Protein AF-0000000075412607 (afdb_homodimer)

Structure (mmCIF, N/CA/C/O backbone):
data_AF-0000000075412607-model_v1
#
loop_
_entity.id
_entity.type
_entity.pdbx_description
1 polymer 'Kinase-like domain-containing protein'
#
loop_
_atom_site.group_PDB
_atom_site.id
_atom_site.type_symbol
_atom_site.label_atom_id
_atom_site.label_alt_id
_atom_site.label_comp_id
_atom_site.label_asym_id
_atom_site.label_entity_id
_atom_site.label_seq_id
_atom_site.pdbx_PDB_ins_code
_atom_site.Cartn_x
_atom_site.Cartn_y
_atom_site.Cartn_z
_atom_site.occupancy
_atom_site.B_iso_or_equiv
_atom_site.auth_seq_id
_atom_site.auth_comp_id
_atom_site.auth_asym_id
_atom_site.auth_atom_id
_atom_site.pdbx_PDB_model_num
ATOM 1 N N . MET A 1 1 ? 22.047 -36.781 -1.405 1 22.98 1 MET A N 1
ATOM 2 C CA . MET A 1 1 ? 22.766 -36 -0.393 1 22.98 1 MET A CA 1
ATOM 3 C C . MET A 1 1 ? 23.203 -34.656 -0.956 1 22.98 1 MET A C 1
ATOM 5 O O . MET A 1 1 ? 24.391 -34.5 -1.279 1 22.98 1 MET A O 1
ATOM 9 N N . SER A 1 2 ? 22.438 -34.156 -1.916 1 25.95 2 SER A N 1
ATOM 10 C CA . SER A 1 2 ? 22.75 -33.031 -2.77 1 25.95 2 SER A CA 1
ATOM 11 C C . SER A 1 2 ? 23.047 -31.781 -1.94 1 25.95 2 SER A C 1
ATOM 13 O O . SER A 1 2 ? 22.219 -31.359 -1.128 1 25.95 2 SER A O 1
ATOM 15 N N . GLY A 1 3 ? 24.312 -31.609 -1.595 1 26.61 3 GLY A N 1
ATOM 16 C CA . GLY A 1 3 ? 24.969 -30.688 -0.677 1 26.61 3 GLY A CA 1
ATOM 17 C C . GLY A 1 3 ? 24.578 -29.25 -0.9 1 26.61 3 GLY A C 1
ATOM 18 O O . GLY A 1 3 ? 24.578 -28.766 -2.035 1 26.61 3 GLY A O 1
ATOM 19 N N . PHE A 1 4 ? 23.562 -28.781 -0.181 1 31.67 4 PHE A N 1
ATOM 20 C CA . PHE A 1 4 ? 23.344 -27.344 -0.005 1 31.67 4 PHE A CA 1
ATOM 21 C C . PHE A 1 4 ? 24.672 -26.609 0.092 1 31.67 4 PHE A C 1
ATOM 23 O O . PHE A 1 4 ? 25.422 -26.781 1.057 1 31.67 4 PHE A O 1
ATOM 30 N N . THR A 1 5 ? 25.344 -26.516 -1.019 1 34.53 5 THR A N 1
ATOM 31 C CA . THR A 1 5 ? 26.625 -25.812 -0.979 1 34.53 5 THR A CA 1
ATOM 32 C C . THR A 1 5 ? 26.5 -24.516 -0.185 1 34.53 5 THR A C 1
ATOM 34 O O . THR A 1 5 ? 25.594 -23.703 -0.438 1 34.53 5 THR A O 1
ATOM 37 N N . LEU A 1 6 ? 26.984 -24.422 1.002 1 37.06 6 LEU A N 1
ATOM 38 C CA . LEU A 1 6 ? 27.203 -23.25 1.85 1 37.06 6 LEU A CA 1
ATOM 39 C C . LEU A 1 6 ? 27.594 -22.047 1.013 1 37.06 6 LEU A C 1
ATOM 41 O O . LEU A 1 6 ? 28.469 -22.141 0.146 1 37.06 6 LEU A O 1
ATOM 45 N N . PRO A 1 7 ? 26.594 -21.094 0.805 1 44.06 7 PRO A N 1
ATOM 46 C CA . PRO A 1 7 ? 27.109 -19.953 0.035 1 44.06 7 PRO A CA 1
ATOM 47 C C . PRO A 1 7 ? 28.562 -19.609 0.391 1 44.06 7 PRO A C 1
ATOM 49 O O . PRO A 1 7 ? 28.984 -19.812 1.533 1 44.06 7 PRO A O 1
ATOM 52 N N . THR A 1 8 ? 29.297 -19.609 -0.502 1 51 8 THR A N 1
ATOM 53 C CA . THR A 1 8 ? 30.656 -19.156 -0.25 1 51 8 THR A CA 1
ATOM 54 C C . THR A 1 8 ? 30.656 -17.875 0.568 1 51 8 THR A C 1
ATOM 56 O O . THR A 1 8 ? 29.703 -17.094 0.51 1 51 8 THR A O 1
ATOM 59 N N . GLY A 1 9 ? 31.375 -17.797 1.692 1 55.16 9 GLY A N 1
ATOM 60 C CA . GLY A 1 9 ? 31.641 -16.688 2.602 1 55.16 9 GLY A CA 1
ATOM 61 C C . GLY A 1 9 ? 31.438 -15.328 1.966 1 55.16 9 GLY A C 1
ATOM 62 O O . GLY A 1 9 ? 30.844 -14.43 2.58 1 55.16 9 GLY A O 1
ATOM 63 N N . ASP A 1 10 ? 31.609 -15.164 0.645 1 64.81 10 ASP A N 1
ATOM 64 C CA . ASP A 1 10 ? 31.578 -13.883 -0.054 1 64.81 10 ASP A CA 1
ATOM 65 C C . ASP A 1 10 ? 30.141 -13.5 -0.425 1 64.81 10 ASP A C 1
ATOM 67 O O . ASP A 1 10 ? 29.75 -12.344 -0.276 1 64.81 10 ASP A O 1
ATOM 71 N N . SER A 1 11 ? 29.312 -14.492 -0.787 1 74.19 11 SER A N 1
ATOM 72 C CA . SER A 1 11 ? 27.938 -14.203 -1.172 1 74.19 11 SER A CA 1
ATOM 73 C C . SER A 1 11 ? 27.078 -13.844 0.041 1 74.19 11 SER A C 1
ATOM 75 O O . SER A 1 11 ? 26.234 -12.945 -0.031 1 74.19 11 SER A O 1
ATOM 77 N N . TYR A 1 12 ? 27.422 -14.477 1.062 1 76.81 12 TYR A N 1
ATOM 78 C CA . TYR A 1 12 ? 26.719 -14.18 2.311 1 76.81 12 TYR A CA 1
ATOM 79 C C . TYR A 1 12 ? 26.969 -12.742 2.742 1 76.81 12 TYR A C 1
ATOM 81 O O . TYR A 1 12 ? 26.016 -12 3.023 1 76.81 12 TYR A O 1
ATOM 89 N N . ASN A 1 13 ? 28.125 -12.375 2.682 1 82.75 13 ASN A N 1
ATOM 90 C CA . ASN A 1 13 ? 28.484 -11.016 3.092 1 82.75 13 ASN A CA 1
ATOM 91 C C . ASN A 1 13 ? 27.875 -9.969 2.164 1 82.75 13 ASN A C 1
ATOM 93 O O . ASN A 1 13 ? 27.469 -8.898 2.615 1 82.75 13 ASN A O 1
ATOM 97 N N . GLU A 1 14 ? 27.844 -10.367 0.973 1 88.06 14 GLU A N 1
ATOM 98 C CA . GLU A 1 14 ? 27.266 -9.438 0.001 1 88.06 14 GLU A CA 1
ATOM 99 C C . GLU A 1 14 ? 25.781 -9.203 0.272 1 88.06 14 GLU A C 1
ATOM 101 O O . GLU A 1 14 ? 25.297 -8.07 0.169 1 88.06 14 GLU A O 1
ATOM 106 N N . CYS A 1 15 ? 25.125 -10.258 0.628 1 88.81 15 CYS A N 1
ATOM 107 C CA . CYS A 1 15 ? 23.703 -10.156 0.9 1 88.81 15 CYS A CA 1
ATOM 108 C C . CYS A 1 15 ? 23.453 -9.375 2.184 1 88.81 15 CYS A C 1
ATOM 110 O O . CYS A 1 15 ? 22.562 -8.523 2.23 1 88.81 15 CYS A O 1
ATOM 112 N N . ILE A 1 16 ? 24.188 -9.633 3.135 1 88.81 16 ILE A N 1
ATOM 113 C CA . ILE A 1 16 ? 24.062 -8.891 4.387 1 88.81 16 ILE A CA 1
ATOM 114 C C . ILE A 1 16 ? 24.359 -7.414 4.137 1 88.81 16 ILE A C 1
ATOM 116 O O . ILE A 1 16 ? 23.625 -6.543 4.621 1 88.81 16 ILE A O 1
ATOM 120 N N . ASN A 1 17 ? 25.344 -7.168 3.389 1 91.81 17 ASN A N 1
ATOM 121 C CA . ASN A 1 17 ? 25.703 -5.789 3.066 1 91.81 17 ASN A CA 1
ATOM 122 C C . ASN A 1 17 ? 24.578 -5.086 2.297 1 91.81 17 ASN A C 1
ATOM 124 O O . ASN A 1 17 ? 24.344 -3.893 2.488 1 91.81 17 ASN A O 1
ATOM 128 N N . TRP A 1 18 ? 24 -5.844 1.431 1 94.12 18 TRP A N 1
ATOM 129 C CA . TRP A 1 18 ? 22.891 -5.277 0.677 1 94.12 18 TRP A CA 1
ATOM 130 C C . TRP A 1 18 ? 21.797 -4.785 1.615 1 94.12 18 TRP A C 1
ATOM 132 O O . TRP A 1 18 ? 21.297 -3.668 1.462 1 94.12 18 TRP A O 1
ATOM 142 N N . ILE A 1 19 ? 21.484 -5.535 2.613 1 93.25 19 ILE A N 1
ATOM 143 C CA . ILE A 1 19 ? 20.422 -5.203 3.559 1 93.25 19 ILE A CA 1
ATOM 144 C C . ILE A 1 19 ? 20.859 -4.043 4.445 1 93.25 19 ILE A C 1
ATOM 146 O O . ILE A 1 19 ? 20.125 -3.068 4.617 1 93.25 19 ILE A O 1
ATOM 150 N N . GLU A 1 20 ? 22.031 -4.176 4.945 1 93 20 GLU A N 1
ATOM 151 C CA . GLU A 1 20 ? 22.531 -3.182 5.887 1 93 20 GLU A CA 1
ATOM 152 C C . GLU A 1 20 ? 22.688 -1.821 5.219 1 93 20 GLU A C 1
ATOM 154 O O . GLU A 1 20 ? 22.406 -0.786 5.828 1 93 20 GLU A O 1
ATOM 159 N N . GLU A 1 21 ? 23.141 -1.842 4.027 1 94 21 GLU A N 1
ATOM 160 C CA . GLU A 1 21 ? 23.266 -0.595 3.275 1 94 21 GLU A CA 1
ATOM 161 C C . GLU A 1 21 ? 21.891 0.034 3.025 1 94 21 GLU A C 1
ATOM 163 O O . GLU A 1 21 ? 21.734 1.248 3.16 1 94 21 GLU A O 1
ATOM 168 N N . ALA A 1 22 ? 21 -0.765 2.625 1 94.38 22 ALA A N 1
ATOM 169 C CA . ALA A 1 22 ? 19.641 -0.278 2.355 1 94.38 22 ALA A CA 1
ATOM 170 C C . ALA A 1 22 ? 19.047 0.398 3.588 1 94.38 22 ALA A C 1
ATOM 172 O O . ALA A 1 22 ? 18.469 1.479 3.49 1 94.38 22 ALA A O 1
ATOM 173 N N . ILE A 1 23 ? 19.219 -0.211 4.738 1 93.94 23 ILE A N 1
ATOM 174 C CA . ILE A 1 23 ? 18.703 0.309 5.996 1 93.94 23 ILE A CA 1
ATOM 175 C C . ILE A 1 23 ? 19.484 1.555 6.406 1 93.94 23 ILE A C 1
ATOM 177 O O . ILE A 1 23 ? 18.891 2.574 6.77 1 93.94 23 ILE A O 1
ATOM 181 N N . GLY A 1 24 ? 20.766 1.445 6.301 1 93.44 24 GLY A N 1
ATOM 182 C CA . GLY A 1 24 ? 21.641 2.535 6.723 1 93.44 24 GLY A CA 1
ATOM 183 C C . GLY A 1 24 ? 21.422 3.812 5.934 1 93.44 24 GLY A C 1
ATOM 184 O O . GLY A 1 24 ? 21.484 4.91 6.492 1 93.44 24 GLY A O 1
ATOM 185 N N . LYS A 1 25 ? 21.141 3.66 4.676 1 93.06 25 LYS A N 1
ATOM 186 C CA . LYS A 1 25 ? 20.953 4.816 3.803 1 93.06 25 LYS A CA 1
ATOM 187 C C . LYS A 1 25 ? 19.484 5.211 3.732 1 93.06 25 LYS A C 1
ATOM 189 O O . LYS A 1 25 ? 19.109 6.082 2.945 1 93.06 25 LYS A O 1
ATOM 194 N N . LYS A 1 26 ? 18.609 4.508 4.457 1 92.44 26 LYS A N 1
ATOM 195 C CA . LYS A 1 26 ? 17.188 4.789 4.562 1 92.44 26 LYS A CA 1
ATOM 196 C C . LYS A 1 26 ? 16.469 4.543 3.236 1 92.44 26 LYS A C 1
ATOM 198 O O . LYS A 1 26 ? 15.5 5.227 2.914 1 92.44 26 LYS A O 1
ATOM 203 N N . HIS A 1 27 ? 17.094 3.641 2.443 1 93.5 27 HIS A N 1
ATOM 204 C CA . HIS A 1 27 ? 16.391 3.17 1.261 1 93.5 27 HIS A CA 1
ATOM 205 C C . HIS A 1 27 ? 15.227 2.256 1.643 1 93.5 27 HIS A C 1
ATOM 207 O O . HIS A 1 27 ? 14.195 2.236 0.966 1 93.5 27 HIS A O 1
ATOM 213 N N . ILE A 1 28 ? 15.438 1.511 2.699 1 94.44 28 ILE A N 1
ATOM 214 C CA . ILE A 1 28 ? 14.445 0.62 3.297 1 94.44 28 ILE A CA 1
ATOM 215 C C . ILE A 1 28 ? 14.281 0.953 4.777 1 94.44 28 ILE A C 1
ATOM 217 O O . ILE A 1 28 ? 15.258 1.195 5.48 1 94.44 28 ILE A O 1
ATOM 221 N N . LYS A 1 29 ? 13.102 0.979 5.223 1 96.25 29 LYS A N 1
ATOM 222 C CA . LYS A 1 29 ? 12.844 1.314 6.621 1 96.25 29 LYS A CA 1
ATOM 223 C C . LYS A 1 29 ? 13.266 0.177 7.547 1 96.25 29 LYS A C 1
ATOM 225 O O . LYS A 1 29 ? 13.016 -0.994 7.254 1 96.25 29 LYS A O 1
ATOM 230 N N . TYR A 1 30 ? 13.922 0.542 8.625 1 96.25 30 TYR A N 1
ATOM 231 C CA . TYR A 1 30 ? 14.227 -0.382 9.711 1 96.25 30 TYR A CA 1
ATOM 232 C C . TYR A 1 30 ? 13.25 -0.197 10.867 1 96.25 30 TYR A C 1
ATOM 234 O O . TYR A 1 30 ? 13.023 0.926 11.328 1 96.25 30 TYR A O 1
ATOM 242 N N . TYR A 1 31 ? 12.68 -1.258 11.305 1 96.88 31 TYR A N 1
ATOM 243 C CA . TYR A 1 31 ? 11.781 -1.273 12.453 1 96.88 31 TYR A CA 1
ATOM 244 C C . TYR A 1 31 ? 12.477 -1.853 13.68 1 96.88 31 TYR A C 1
ATOM 246 O O . TYR A 1 31 ? 12.984 -2.975 13.641 1 96.88 31 TYR A O 1
ATOM 254 N N . GLU A 1 32 ? 12.492 -1.074 14.719 1 95.38 32 GLU A N 1
ATOM 255 C CA . GLU A 1 32 ? 13.008 -1.63 15.969 1 95.38 32 GLU A CA 1
ATOM 256 C C . GLU A 1 32 ? 12.055 -2.68 16.531 1 95.38 32 GLU A C 1
ATOM 258 O O . GLU A 1 32 ? 10.914 -2.367 16.891 1 95.38 32 GLU A O 1
ATOM 263 N N . TYR A 1 33 ? 12.531 -3.852 16.719 1 94.94 33 TYR A N 1
ATOM 264 C CA . TYR A 1 33 ? 11.688 -4.988 17.062 1 94.94 33 TYR A CA 1
ATOM 265 C C . TYR A 1 33 ? 10.938 -4.73 18.359 1 94.94 33 TYR A C 1
ATOM 267 O O . TYR A 1 33 ? 9.773 -5.113 18.5 1 94.94 33 TYR A O 1
ATOM 275 N N . ASN A 1 34 ? 11.562 -4.07 19.281 1 94.56 34 ASN A N 1
ATOM 276 C CA . ASN A 1 34 ? 10.992 -3.895 20.609 1 94.56 34 ASN A CA 1
ATOM 277 C C . ASN A 1 34 ? 9.828 -2.91 20.594 1 94.56 34 ASN A C 1
ATOM 279 O O . ASN A 1 34 ? 9.148 -2.732 21.609 1 94.56 34 ASN A O 1
ATOM 283 N N . GLN A 1 35 ? 9.594 -2.287 19.469 1 96.38 35 GLN A N 1
ATOM 284 C CA . GLN A 1 35 ? 8.492 -1.337 19.375 1 96.38 35 GLN A CA 1
ATOM 285 C C . GLN A 1 35 ? 7.23 -2.008 18.844 1 96.38 35 GLN A C 1
ATOM 287 O O . GLN A 1 35 ? 6.18 -1.372 18.734 1 96.38 35 GLN A O 1
ATOM 292 N N . PHE A 1 36 ? 7.32 -3.273 18.453 1 97.06 36 PHE A N 1
ATOM 293 C CA . PHE A 1 36 ? 6.145 -4.047 18.078 1 97.06 36 PHE A CA 1
ATOM 294 C C . PHE A 1 36 ? 5.391 -4.523 19.312 1 97.06 36 PHE A C 1
ATOM 296 O O . PHE A 1 36 ? 6.004 -4.898 20.312 1 97.06 36 PHE A O 1
ATOM 303 N N . ASN A 1 37 ? 4.074 -4.5 19.172 1 96.88 37 ASN A N 1
ATOM 304 C CA . ASN A 1 37 ? 3.201 -4.969 20.234 1 96.88 37 ASN A CA 1
ATOM 305 C C . ASN A 1 37 ? 2.164 -5.961 19.719 1 96.88 37 ASN A C 1
ATOM 307 O O . ASN A 1 37 ? 1.984 -6.102 18.5 1 96.88 37 ASN A O 1
ATOM 311 N N . ASN A 1 38 ? 1.595 -6.836 20.672 1 96.75 38 ASN A N 1
ATOM 312 C CA . ASN A 1 38 ? 0.524 -7.773 20.359 1 96.75 38 ASN A CA 1
ATOM 313 C C . ASN A 1 38 ? 0.937 -8.742 19.25 1 96.75 38 ASN A C 1
ATOM 315 O O . ASN A 1 38 ? 0.184 -8.961 18.297 1 96.75 38 ASN A O 1
ATOM 319 N N . ILE A 1 39 ? 2.109 -9.32 19.406 1 96.88 39 ILE A N 1
ATOM 320 C CA . ILE A 1 39 ? 2.643 -10.227 18.391 1 96.88 39 ILE A CA 1
ATOM 321 C C . ILE A 1 39 ? 1.975 -11.594 18.516 1 96.88 39 ILE A C 1
ATOM 323 O O . ILE A 1 39 ? 1.982 -12.195 19.578 1 96.88 39 ILE A O 1
ATOM 327 N N . GLU A 1 40 ? 1.377 -12.047 17.422 1 97.44 40 GLU A N 1
ATOM 328 C CA . GLU A 1 40 ? 0.694 -13.344 17.391 1 97.44 40 GLU A CA 1
ATOM 329 C C . GLU A 1 40 ? 1.009 -14.094 16.094 1 97.44 40 GLU A C 1
ATOM 331 O O . GLU A 1 40 ? 0.951 -13.523 15.008 1 97.44 40 GLU A O 1
ATOM 336 N N . GLU A 1 41 ? 1.302 -15.391 16.219 1 95.56 41 GLU A N 1
ATOM 337 C CA . GLU A 1 41 ? 1.543 -16.219 15.047 1 95.56 41 GLU A CA 1
ATOM 338 C C . GLU A 1 41 ? 0.254 -16.453 14.266 1 95.56 41 GLU A C 1
ATOM 340 O O . GLU A 1 41 ? -0.78 -16.781 14.852 1 95.56 41 GLU A O 1
ATOM 345 N N . ILE A 1 42 ? 0.334 -16.281 12.914 1 93.94 42 ILE A N 1
ATOM 346 C CA . ILE A 1 42 ? -0.893 -16.438 12.141 1 93.94 42 ILE A CA 1
ATOM 347 C C . ILE A 1 42 ? -0.696 -17.516 11.078 1 93.94 42 ILE A C 1
ATOM 349 O O . ILE A 1 42 ? -1.657 -17.938 10.438 1 93.94 42 ILE A O 1
ATOM 353 N N . GLY A 1 43 ? 0.512 -17.891 10.836 1 87.62 43 GLY A N 1
ATOM 354 C CA . GLY A 1 43 ? 0.769 -18.938 9.867 1 87.62 43 GLY A CA 1
ATOM 355 C C . GLY A 1 43 ? 2.225 -19.359 9.812 1 87.62 43 GLY A C 1
ATOM 356 O O . GLY A 1 43 ? 3.109 -18.609 10.242 1 87.62 43 GLY A O 1
ATOM 357 N N . SER A 1 44 ? 2.391 -20.609 9.328 1 83.75 44 SER A N 1
ATOM 358 C CA . SER A 1 44 ? 3.738 -21.141 9.164 1 83.75 44 SER A CA 1
ATOM 359 C C . SER A 1 44 ? 3.834 -22.031 7.938 1 83.75 44 SER A C 1
ATOM 361 O O . SER A 1 44 ? 2.844 -22.641 7.527 1 83.75 44 SER A O 1
ATOM 363 N N . GLY A 1 45 ? 5.008 -21.953 7.246 1 73.69 45 GLY A N 1
ATOM 364 C CA . GLY A 1 45 ? 5.262 -22.812 6.105 1 73.69 45 GLY A CA 1
ATOM 365 C C . GLY A 1 45 ? 6.738 -23.016 5.828 1 73.69 45 GLY A C 1
ATOM 366 O O . GLY A 1 45 ? 7.578 -22.766 6.695 1 73.69 45 GLY A O 1
ATOM 367 N N . SER A 1 46 ? 7.066 -23.5 4.637 1 67.69 46 SER A N 1
ATOM 368 C CA . SER A 1 46 ? 8.422 -23.875 4.258 1 67.69 46 SER A CA 1
ATOM 369 C C . SER A 1 46 ? 9.336 -22.656 4.172 1 67.69 46 SER A C 1
ATOM 371 O O . SER A 1 46 ? 10.555 -22.781 4.281 1 67.69 46 SER A O 1
ATOM 373 N N . PHE A 1 47 ? 8.695 -21.547 4.094 1 73.69 47 PHE A N 1
ATOM 374 C CA . PHE A 1 47 ? 9.547 -20.375 3.914 1 73.69 47 PHE A CA 1
ATOM 375 C C . PHE A 1 47 ? 9.508 -19.484 5.148 1 73.69 47 PHE A C 1
ATOM 377 O O . PHE A 1 47 ? 9.992 -18.359 5.117 1 73.69 47 PHE A O 1
ATOM 384 N N . GLY A 1 48 ? 8.898 -19.938 6.188 1 81.69 48 GLY A N 1
ATOM 385 C CA . GLY A 1 48 ? 8.984 -19.172 7.422 1 81.69 48 GLY A CA 1
ATOM 386 C C . GLY A 1 48 ? 7.668 -19.094 8.172 1 81.69 48 GLY A C 1
ATOM 387 O O . GLY A 1 48 ? 6.715 -19.797 7.832 1 81.69 48 GLY A O 1
ATOM 388 N N . THR A 1 49 ? 7.738 -18.406 9.234 1 90.5 49 THR A N 1
ATOM 389 C CA . THR A 1 49 ? 6.578 -18.172 10.094 1 90.5 49 THR A CA 1
ATOM 390 C C . THR A 1 49 ? 6.129 -16.719 10 1 90.5 49 THR A C 1
ATOM 392 O O . THR A 1 49 ? 6.957 -15.805 9.977 1 90.5 49 THR A O 1
ATOM 395 N N . VAL A 1 50 ? 4.84 -16.547 9.891 1 94 50 VAL A N 1
ATOM 396 C CA . VAL A 1 50 ? 4.293 -15.203 9.781 1 94 50 VAL A CA 1
ATOM 397 C C . VAL A 1 50 ? 3.533 -14.844 11.055 1 94 50 VAL A C 1
ATOM 399 O O . VAL A 1 50 ? 2.783 -15.664 11.594 1 94 50 VAL A O 1
ATOM 402 N N . TYR A 1 51 ? 3.754 -13.625 11.57 1 96.38 51 TYR A N 1
ATOM 403 C CA . TYR A 1 51 ? 3.09 -13.062 12.742 1 96.38 51 TYR A CA 1
ATOM 404 C C . TYR A 1 51 ? 2.318 -11.797 12.375 1 96.38 51 TYR A C 1
ATOM 406 O O . TYR A 1 51 ? 2.672 -11.102 11.422 1 96.38 51 TYR A O 1
ATOM 414 N N . ARG A 1 52 ? 1.234 -11.562 13.062 1 97.75 52 ARG A N 1
ATOM 415 C CA . ARG A 1 52 ? 0.662 -10.219 13.055 1 97.75 52 ARG A CA 1
ATOM 416 C C . ARG A 1 52 ? 1.122 -9.414 14.273 1 97.75 52 ARG A C 1
ATOM 418 O O . ARG A 1 52 ? 1.299 -9.977 15.359 1 97.75 52 ARG A O 1
ATOM 425 N N . ALA A 1 53 ? 1.297 -8.109 14.125 1 98 53 ALA A N 1
ATOM 426 C CA . ALA A 1 53 ? 1.753 -7.23 15.203 1 98 53 ALA A CA 1
ATOM 427 C C . ALA A 1 53 ? 1.312 -5.789 14.961 1 98 53 ALA A C 1
ATOM 429 O O . ALA A 1 53 ? 0.922 -5.43 13.852 1 98 53 ALA A O 1
ATOM 430 N N . LYS A 1 54 ? 1.245 -5.039 16.016 1 97.19 54 LYS A N 1
ATOM 431 C CA . LYS A 1 54 ? 1.033 -3.598 15.914 1 97.19 54 LYS A CA 1
ATOM 432 C C . LYS A 1 54 ? 2.348 -2.836 16.047 1 97.19 54 LYS A C 1
ATOM 434 O O . LYS A 1 54 ? 3.186 -3.18 16.891 1 97.19 54 LYS A O 1
ATOM 439 N N . TRP A 1 55 ? 2.59 -1.861 15.203 1 97.31 55 TRP A N 1
ATOM 440 C CA . TRP A 1 55 ? 3.764 -0.997 15.273 1 97.31 55 TRP A CA 1
ATOM 441 C C . TRP A 1 55 ? 3.492 0.221 16.141 1 97.31 55 TRP A C 1
ATOM 443 O O . TRP A 1 55 ? 2.633 1.046 15.828 1 97.31 55 TRP A O 1
ATOM 453 N N . LYS A 1 56 ? 4.199 0.355 17.297 1 96.75 56 LYS A N 1
ATOM 454 C CA . LYS A 1 56 ? 4.047 1.476 18.219 1 96.75 56 LYS A CA 1
ATOM 455 C C . LYS A 1 56 ? 2.58 1.7 18.578 1 96.75 56 LYS A C 1
ATOM 457 O O . LYS A 1 56 ? 1.916 0.797 19.094 1 96.75 56 LYS A O 1
ATOM 462 N N . ASN A 1 57 ? 2.012 2.879 18.234 1 94 57 ASN A N 1
ATOM 463 C CA . ASN A 1 57 ? 0.646 3.182 18.641 1 94 57 ASN A CA 1
ATOM 464 C C . ASN A 1 57 ? -0.332 3.051 17.484 1 94 57 ASN A C 1
ATOM 466 O O . ASN A 1 57 ? -1.445 3.574 17.531 1 94 57 ASN A O 1
ATOM 470 N N . SER A 1 58 ? 0.109 2.285 16.469 1 93.06 58 SER A N 1
ATOM 471 C CA . SER A 1 58 ? -0.762 2.1 15.312 1 93.06 58 SER A CA 1
ATOM 472 C C . SER A 1 58 ? -1.994 1.277 15.68 1 93.06 58 SER A C 1
ATOM 474 O O . SER A 1 58 ? -1.919 0.373 16.516 1 93.06 58 SER A O 1
ATOM 476 N N . HIS A 1 59 ? -3.068 1.619 15.008 1 90.25 59 HIS A N 1
ATOM 477 C CA . HIS A 1 59 ? -4.297 0.865 15.227 1 90.25 59 HIS A CA 1
ATOM 478 C C . HIS A 1 59 ? -4.355 -0.363 14.32 1 90.25 59 HIS A C 1
ATOM 480 O O . HIS A 1 59 ? -5.023 -1.347 14.648 1 90.25 59 HIS A O 1
ATOM 486 N N . SER A 1 60 ? -3.725 -0.305 13.227 1 93.62 60 SER A N 1
ATOM 487 C CA . SER A 1 60 ? -3.771 -1.386 12.25 1 93.62 60 SER A CA 1
ATOM 488 C C . SER A 1 60 ? -2.641 -2.385 12.477 1 93.62 60 SER A C 1
ATOM 490 O O . SER A 1 60 ? -1.58 -2.023 12.992 1 93.62 60 SER A O 1
ATOM 492 N N . TYR A 1 61 ? -2.881 -3.578 12.109 1 96.75 61 TYR A N 1
ATOM 493 C CA . TYR A 1 61 ? -1.866 -4.621 12.203 1 96.75 61 TYR A CA 1
ATOM 494 C C . TYR A 1 61 ? -0.956 -4.605 10.977 1 96.75 61 TYR A C 1
ATOM 496 O O . TYR A 1 61 ? -1.354 -4.145 9.906 1 96.75 61 TYR A O 1
ATOM 504 N N . ILE A 1 62 ? 0.278 -5.07 11.164 1 97.69 62 ILE A N 1
ATOM 505 C CA . ILE A 1 62 ? 1.226 -5.402 10.109 1 97.69 62 ILE A CA 1
ATOM 506 C C . ILE A 1 62 ? 1.655 -6.863 10.234 1 97.69 62 ILE A C 1
ATOM 508 O O . ILE A 1 62 ? 1.394 -7.504 11.258 1 97.69 62 ILE A O 1
ATOM 512 N N . ALA A 1 63 ? 2.207 -7.434 9.203 1 97.62 63 ALA A N 1
ATOM 513 C CA . ALA A 1 63 ? 2.678 -8.812 9.219 1 97.62 63 ALA A CA 1
ATOM 514 C C . ALA A 1 63 ? 4.195 -8.875 9.359 1 97.62 63 ALA A C 1
ATOM 516 O O . ALA A 1 63 ? 4.914 -8.086 8.734 1 97.62 63 ALA A O 1
ATOM 517 N N . LEU A 1 64 ? 4.703 -9.773 10.203 1 96.31 64 LEU A N 1
ATOM 518 C CA . LEU A 1 64 ? 6.121 -10.086 10.367 1 96.31 64 LEU A CA 1
ATOM 519 C C . LEU A 1 64 ? 6.43 -11.492 9.867 1 96.31 64 LEU A C 1
ATOM 521 O O . LEU A 1 64 ? 5.82 -12.461 10.32 1 96.31 64 LEU A O 1
ATOM 525 N N . LYS A 1 65 ? 7.281 -11.602 8.93 1 93.12 65 LYS A N 1
ATOM 526 C CA . LYS A 1 65 ? 7.711 -12.914 8.445 1 93.12 65 LYS A CA 1
ATOM 527 C C . LYS A 1 65 ? 9.102 -13.258 8.969 1 93.12 65 LYS A C 1
ATOM 529 O O . LYS A 1 65 ? 10.07 -12.539 8.711 1 93.12 65 LYS A O 1
ATOM 534 N N . SER A 1 66 ? 9.172 -14.336 9.695 1 90.44 66 SER A N 1
ATOM 535 C CA . SER A 1 66 ? 10.422 -14.844 10.25 1 90.44 66 SER A CA 1
ATOM 536 C C . SER A 1 66 ? 10.93 -16.047 9.445 1 90.44 66 SER A C 1
ATOM 538 O O . SER A 1 66 ? 10.148 -16.891 9.031 1 90.44 66 SER A O 1
ATOM 540 N N . PHE A 1 67 ? 12.297 -16.078 9.273 1 81.69 67 PHE A N 1
ATOM 541 C CA . PHE A 1 67 ? 12.891 -17.188 8.523 1 81.69 67 PHE A CA 1
ATOM 542 C C . PHE A 1 67 ? 13.625 -18.141 9.453 1 81.69 67 PHE A C 1
ATOM 544 O O . PHE A 1 67 ? 14.32 -19.047 9 1 81.69 67 PHE A O 1
ATOM 551 N N . PHE A 1 68 ? 13.773 -17.953 10.758 1 64.75 68 PHE A N 1
ATOM 552 C CA . PHE A 1 68 ? 14.617 -18.625 11.742 1 64.75 68 PHE A CA 1
ATOM 553 C C . PHE A 1 68 ? 14.453 -20.141 11.664 1 64.75 68 PHE A C 1
ATOM 555 O O . PHE A 1 68 ? 15.43 -20.875 11.773 1 64.75 68 PHE A O 1
ATOM 562 N N . ASN A 1 69 ? 13.281 -20.562 11.891 1 56.62 69 ASN A N 1
ATOM 563 C CA . ASN A 1 69 ? 13.195 -21.984 12.172 1 56.62 69 ASN A CA 1
ATOM 564 C C . ASN A 1 69 ? 13.461 -22.828 10.922 1 56.62 69 ASN A C 1
ATOM 566 O O . ASN A 1 69 ? 13.156 -24.016 10.891 1 56.62 69 ASN A O 1
ATOM 570 N N . LEU A 1 70 ? 14.117 -22.031 10.016 1 55.62 70 LEU A N 1
ATOM 571 C CA . LEU A 1 70 ? 14.25 -22.844 8.812 1 55.62 70 LEU A CA 1
ATOM 572 C C . LEU A 1 70 ? 15.711 -22.984 8.398 1 55.62 70 LEU A C 1
ATOM 574 O O . LEU A 1 70 ? 16.375 -21.984 8.109 1 55.62 70 LEU A O 1
ATOM 578 N N . ASN A 1 71 ? 16.391 -23.922 8.93 1 56.41 71 ASN A N 1
ATOM 579 C CA . ASN A 1 71 ? 17.781 -24.234 8.586 1 56.41 71 ASN A CA 1
ATOM 580 C C . ASN A 1 71 ? 18.031 -24.094 7.086 1 56.41 71 ASN A C 1
ATOM 582 O O . ASN A 1 71 ? 19.172 -24.031 6.645 1 56.41 71 ASN A O 1
ATOM 586 N N . ASN A 1 72 ? 16.906 -23.906 6.402 1 60.72 72 ASN A N 1
ATOM 587 C CA . ASN A 1 72 ? 17.047 -24.109 4.961 1 60.72 72 ASN A CA 1
ATOM 588 C C . ASN A 1 72 ? 16.969 -22.797 4.203 1 60.72 72 ASN A C 1
ATOM 590 O O . ASN A 1 72 ? 17.297 -22.734 3.018 1 60.72 72 ASN A O 1
ATOM 594 N N . VAL A 1 73 ? 16.578 -21.688 4.887 1 69.62 73 VAL A N 1
ATOM 595 C CA . VAL A 1 73 ? 16.484 -20.469 4.102 1 69.62 73 VAL A CA 1
ATOM 596 C C . VAL A 1 73 ? 17.734 -19.609 4.32 1 69.62 73 VAL A C 1
ATOM 598 O O . VAL A 1 73 ? 18.016 -19.203 5.449 1 69.62 73 VAL A O 1
ATOM 601 N N . THR A 1 74 ? 18.406 -19.359 3.281 1 78.06 74 THR A N 1
ATOM 602 C CA . THR A 1 74 ? 19.641 -18.594 3.33 1 78.06 74 THR A CA 1
ATOM 603 C C . THR A 1 74 ? 19.359 -17.094 3.184 1 78.06 74 THR A C 1
ATOM 605 O O . THR A 1 74 ? 18.281 -16.703 2.727 1 78.06 74 THR A O 1
ATOM 608 N N . ILE A 1 75 ? 20.234 -16.328 3.607 1 84.31 75 ILE A N 1
ATOM 609 C CA . ILE A 1 75 ? 20.141 -14.875 3.461 1 84.31 75 ILE A CA 1
ATOM 610 C C . ILE A 1 75 ? 20.047 -14.508 1.98 1 84.31 75 ILE A C 1
ATOM 612 O O . ILE A 1 75 ? 19.375 -13.547 1.616 1 84.31 75 ILE A O 1
ATOM 616 N N . LYS A 1 76 ? 20.672 -15.297 1.152 1 85.38 76 LYS A N 1
ATOM 617 C CA . LYS A 1 76 ? 20.594 -15.086 -0.29 1 85.38 76 LYS A CA 1
ATOM 618 C C . LYS A 1 76 ? 19.156 -15.203 -0.787 1 85.38 76 LYS A C 1
ATOM 620 O O . LYS A 1 76 ? 18.703 -14.406 -1.611 1 85.38 76 LYS A O 1
ATOM 625 N N . GLU A 1 77 ? 18.484 -16.156 -0.286 1 84.19 77 GLU A N 1
ATOM 626 C CA . GLU A 1 77 ? 17.094 -16.375 -0.673 1 84.19 77 GLU A CA 1
ATOM 627 C C . GLU A 1 77 ? 16.203 -15.227 -0.187 1 84.19 77 GLU A C 1
ATOM 629 O O . GLU A 1 77 ? 15.289 -14.797 -0.895 1 84.19 77 GLU A O 1
ATOM 634 N N . ILE A 1 78 ? 16.531 -14.75 0.95 1 86.75 78 ILE A N 1
ATOM 635 C CA . ILE A 1 78 ? 15.766 -13.641 1.51 1 86.75 78 ILE A CA 1
ATOM 636 C C . ILE A 1 78 ? 15.953 -12.398 0.643 1 86.75 78 ILE A C 1
ATOM 638 O O . ILE A 1 78 ? 14.984 -11.742 0.258 1 86.75 78 ILE A O 1
ATOM 642 N N . VAL A 1 79 ? 17.156 -12.102 0.301 1 90.44 79 VAL A N 1
ATOM 643 C CA . VAL A 1 79 ? 17.484 -10.914 -0.487 1 90.44 79 VAL A CA 1
ATOM 644 C C . VAL A 1 79 ? 16.875 -11.039 -1.884 1 90.44 79 VAL A C 1
ATOM 646 O O . VAL A 1 79 ? 16.328 -10.07 -2.424 1 90.44 79 VAL A O 1
ATOM 649 N N . ASN A 1 80 ? 16.953 -12.227 -2.438 1 87.81 80 ASN A N 1
ATOM 650 C CA . ASN A 1 80 ? 16.359 -12.453 -3.744 1 87.81 80 ASN A CA 1
ATOM 651 C C . ASN A 1 80 ? 14.844 -12.227 -3.709 1 87.81 80 ASN A C 1
ATOM 653 O O . ASN A 1 80 ? 14.289 -11.578 -4.598 1 87.81 80 ASN A O 1
ATOM 657 N N . GLU A 1 81 ? 14.195 -12.781 -2.734 1 88.5 81 GLU A N 1
ATOM 658 C CA . GLU A 1 81 ? 12.766 -12.57 -2.559 1 88.5 81 GLU A CA 1
ATOM 659 C C . GLU A 1 81 ? 12.43 -11.086 -2.467 1 88.5 81 GLU A C 1
ATOM 661 O O . GLU A 1 81 ? 11.492 -10.617 -3.113 1 88.5 81 GLU A O 1
ATOM 666 N N . LEU A 1 82 ? 13.219 -10.383 -1.716 1 91.81 82 LEU A N 1
ATOM 667 C CA . LEU A 1 82 ? 12.977 -8.961 -1.5 1 91.81 82 LEU A CA 1
ATOM 668 C C . LEU A 1 82 ? 13.141 -8.18 -2.799 1 91.81 82 LEU A C 1
ATOM 670 O O . LEU A 1 82 ? 12.312 -7.324 -3.121 1 91.81 82 LEU A O 1
ATOM 674 N N . LYS A 1 83 ? 14.172 -8.5 -3.508 1 92.31 83 LYS A N 1
ATOM 675 C CA . LYS A 1 83 ? 14.43 -7.801 -4.766 1 92.31 83 LYS A CA 1
ATOM 676 C C . LYS A 1 83 ? 13.289 -8.008 -5.754 1 92.31 83 LYS A C 1
ATOM 678 O O . LYS A 1 83 ? 12.852 -7.066 -6.41 1 92.31 83 LYS A O 1
ATOM 683 N N . LEU A 1 84 ? 12.812 -9.211 -5.836 1 92.56 84 LEU A N 1
ATOM 684 C CA . LEU A 1 84 ? 11.719 -9.523 -6.746 1 92.56 84 LEU A CA 1
ATOM 685 C C . LEU A 1 84 ? 10.43 -8.852 -6.289 1 92.56 84 LEU A C 1
ATOM 687 O O . LEU A 1 84 ? 9.719 -8.242 -7.098 1 92.56 84 LEU A O 1
ATOM 691 N N . GLN A 1 85 ? 10.117 -8.977 -5.035 1 93.75 85 GLN A N 1
ATOM 692 C CA . GLN A 1 85 ? 8.891 -8.383 -4.5 1 93.75 85 GLN A CA 1
ATOM 693 C C . GLN A 1 85 ? 8.867 -6.871 -4.719 1 93.75 85 GLN A C 1
ATOM 695 O O . GLN A 1 85 ? 7.84 -6.309 -5.094 1 93.75 85 GLN A O 1
ATOM 700 N N . ARG A 1 86 ? 9.945 -6.215 -4.516 1 93.19 86 ARG A N 1
ATOM 701 C CA . ARG A 1 86 ? 10.039 -4.762 -4.637 1 93.19 86 ARG A CA 1
ATOM 702 C C . ARG A 1 86 ? 9.766 -4.312 -6.066 1 93.19 86 ARG A C 1
ATOM 704 O O . ARG A 1 86 ? 9.367 -3.17 -6.297 1 93.19 86 ARG A O 1
ATOM 711 N N . GLU A 1 87 ? 9.898 -5.176 -6.988 1 93.94 87 GLU A N 1
ATOM 712 C CA . GLU A 1 87 ? 9.664 -4.84 -8.391 1 93.94 87 GLU A CA 1
ATOM 713 C C . GLU A 1 87 ? 8.172 -4.766 -8.695 1 93.94 87 GLU A C 1
ATOM 715 O O . GLU A 1 87 ? 7.758 -4.125 -9.664 1 93.94 87 GLU A O 1
ATOM 720 N N . VAL A 1 88 ? 7.402 -5.387 -7.781 1 96 88 VAL A N 1
ATOM 721 C CA . VAL A 1 88 ? 6.02 -5.559 -8.219 1 96 88 VAL A CA 1
ATOM 722 C C . VAL A 1 88 ? 5.066 -5.129 -7.105 1 96 88 VAL A C 1
ATOM 724 O O . VAL A 1 88 ? 3.861 -5 -7.324 1 96 88 VAL A O 1
ATOM 727 N N . ASP A 1 89 ? 5.52 -4.785 -5.863 1 94.56 89 ASP A N 1
ATOM 728 C CA . ASP A 1 89 ? 4.629 -4.613 -4.723 1 94.56 89 ASP A CA 1
ATOM 729 C C . ASP A 1 89 ? 3.93 -3.256 -4.773 1 94.56 89 ASP A C 1
ATOM 731 O O . ASP A 1 89 ? 3.146 -2.922 -3.883 1 94.56 89 ASP A O 1
ATOM 735 N N . PHE A 1 90 ? 4.117 -2.533 -5.938 1 94.12 90 PHE A N 1
ATOM 736 C CA . PHE A 1 90 ? 3.32 -1.337 -6.191 1 94.12 90 PHE A CA 1
ATOM 737 C C . PHE A 1 90 ? 1.893 -1.708 -6.57 1 94.12 90 PHE A C 1
ATOM 739 O O . PHE A 1 90 ? 0.981 -0.884 -6.461 1 94.12 90 PHE A O 1
ATOM 746 N N . HIS A 1 91 ? 1.735 -2.836 -7.094 1 96.5 91 HIS A N 1
ATOM 747 C CA . HIS A 1 91 ? 0.436 -3.281 -7.586 1 96.5 91 HIS A CA 1
ATOM 748 C C . HIS A 1 91 ? -0.524 -3.553 -6.434 1 96.5 91 HIS A C 1
ATOM 750 O O . HIS A 1 91 ? -0.136 -4.145 -5.422 1 96.5 91 HIS A O 1
ATOM 756 N N . GLU A 1 92 ? -1.736 -3.201 -6.609 1 94.94 92 GLU A N 1
ATOM 757 C CA . GLU A 1 92 ? -2.723 -3.26 -5.535 1 94.94 92 GLU A CA 1
ATOM 758 C C . GLU A 1 92 ? -3.016 -4.703 -5.133 1 94.94 92 GLU A C 1
ATOM 760 O O . GLU A 1 92 ? -3.482 -4.961 -4.02 1 94.94 92 GLU A O 1
ATOM 765 N N . ASN A 1 93 ? -2.758 -5.664 -6.008 1 97.81 93 ASN A N 1
ATOM 766 C CA . ASN A 1 93 ? -3.057 -7.062 -5.73 1 97.81 93 ASN A CA 1
ATOM 767 C C . ASN A 1 93 ? -1.806 -7.836 -5.32 1 97.81 93 ASN A C 1
ATOM 769 O O . ASN A 1 93 ? -1.768 -9.062 -5.418 1 97.81 93 ASN A O 1
ATOM 773 N N . ILE A 1 94 ? -0.774 -7.195 -4.922 1 97.75 94 ILE A N 1
ATOM 774 C CA . ILE A 1 94 ? 0.441 -7.801 -4.387 1 97.75 94 ILE A CA 1
ATOM 775 C C . ILE A 1 94 ? 0.701 -7.281 -2.979 1 97.75 94 ILE A C 1
ATOM 777 O O . ILE A 1 94 ? 0.538 -6.086 -2.711 1 97.75 94 ILE A O 1
ATOM 781 N N . ILE A 1 95 ? 1.024 -8.148 -2.098 1 97.19 95 ILE A N 1
ATOM 782 C CA . ILE A 1 95 ? 1.283 -7.781 -0.709 1 97.19 95 ILE A CA 1
ATOM 783 C C . ILE A 1 95 ? 2.416 -6.762 -0.65 1 97.19 95 ILE A C 1
ATOM 785 O O . ILE A 1 95 ? 3.43 -6.906 -1.337 1 97.19 95 ILE A O 1
ATOM 789 N N . HIS A 1 96 ? 2.271 -5.719 0.109 1 97 96 HIS A N 1
ATOM 790 C CA . HIS A 1 96 ? 3.256 -4.645 0.169 1 97 96 HIS A CA 1
ATOM 791 C C . HIS A 1 96 ? 4.379 -4.98 1.145 1 97 96 HIS A C 1
ATOM 793 O O . HIS A 1 96 ? 4.125 -5.496 2.234 1 97 96 HIS A O 1
ATOM 799 N N . PHE A 1 97 ? 5.594 -4.719 0.731 1 96.62 97 PHE A N 1
ATOM 800 C CA . PHE A 1 97 ? 6.762 -4.758 1.602 1 96.62 97 PHE A CA 1
ATOM 801 C C . PHE A 1 97 ? 6.98 -3.408 2.277 1 96.62 97 PHE A C 1
ATOM 803 O O . PHE A 1 97 ? 7.016 -2.371 1.611 1 96.62 97 PHE A O 1
ATOM 810 N N . PHE A 1 98 ? 7.141 -3.418 3.645 1 97.31 98 PHE A N 1
ATOM 811 C CA . PHE A 1 98 ? 7.25 -2.152 4.359 1 97.31 98 PHE A CA 1
ATOM 812 C C . PHE A 1 98 ? 8.68 -1.933 4.852 1 97.31 98 PHE A C 1
ATOM 814 O O . PHE A 1 98 ? 9.125 -0.792 4.992 1 97.31 98 PHE A O 1
ATOM 821 N N . GLY A 1 99 ? 9.383 -3.031 5.184 1 97.19 99 GLY A N 1
ATOM 822 C CA . GLY A 1 99 ? 10.727 -2.863 5.715 1 97.19 99 GLY A CA 1
ATOM 823 C C . GLY A 1 99 ? 11.258 -4.105 6.41 1 97.19 99 GLY A C 1
ATOM 824 O O . GLY A 1 99 ? 10.82 -5.219 6.113 1 97.19 99 GLY A O 1
ATOM 825 N N . ILE A 1 100 ? 12.297 -3.889 7.273 1 95.88 100 ILE A N 1
ATOM 826 C CA . ILE A 1 100 ? 13.016 -4.996 7.887 1 95.88 100 ILE A CA 1
ATOM 827 C C . ILE A 1 100 ? 13.141 -4.762 9.391 1 95.88 100 ILE A C 1
ATOM 829 O O . ILE A 1 100 ? 13.242 -3.617 9.844 1 95.88 100 ILE A O 1
ATOM 833 N N . THR A 1 101 ? 13.008 -5.75 10.148 1 95.88 101 THR A N 1
ATOM 834 C CA . THR A 1 101 ? 13.336 -5.727 11.57 1 95.88 101 THR A CA 1
ATOM 835 C C . THR A 1 101 ? 14.289 -6.863 11.922 1 95.88 101 THR A C 1
ATOM 837 O O . THR A 1 101 ? 14.469 -7.797 11.141 1 95.88 101 THR A O 1
ATOM 840 N N . THR A 1 102 ? 15.023 -6.723 12.992 1 91.38 102 THR A N 1
ATOM 841 C CA . THR A 1 102 ? 15.914 -7.77 13.477 1 91.38 102 THR A CA 1
ATOM 842 C C . THR A 1 102 ? 15.57 -8.133 14.922 1 91.38 102 THR A C 1
ATOM 844 O O . THR A 1 102 ? 15.266 -7.258 15.734 1 91.38 102 THR A O 1
ATOM 847 N N . GLN A 1 103 ? 15.359 -9.336 15.133 1 82.5 103 GLN A N 1
ATOM 848 C CA . GLN A 1 103 ? 15.188 -9.797 16.5 1 82.5 103 GLN A CA 1
ATOM 849 C C . GLN A 1 103 ? 16.516 -10.195 17.125 1 82.5 103 GLN A C 1
ATOM 851 O O . GLN A 1 103 ? 17.312 -10.898 16.5 1 82.5 103 GLN A O 1
ATOM 856 N N . ASN A 1 104 ? 17.188 -9.203 17.922 1 65.5 104 ASN A N 1
ATOM 857 C CA . ASN A 1 104 ? 18.469 -9.492 18.578 1 65.5 104 ASN A CA 1
ATOM 858 C C . ASN A 1 104 ? 18.375 -10.711 19.484 1 65.5 104 ASN A C 1
ATOM 860 O O . ASN A 1 104 ? 17.656 -10.695 20.484 1 65.5 104 ASN A O 1
ATOM 864 N N . GLN A 1 105 ? 18.281 -11.875 18.938 1 56 105 GLN A N 1
ATOM 865 C CA . GLN A 1 105 ? 18.484 -12.922 19.922 1 56 105 GLN A CA 1
ATOM 866 C C . GLN A 1 105 ? 19.953 -12.992 20.344 1 56 105 GLN A C 1
ATOM 868 O O . GLN A 1 105 ? 20.828 -12.469 19.656 1 56 105 GLN A O 1
ATOM 873 N N . ASN A 1 106 ? 20.188 -13.297 21.641 1 51.19 106 ASN A N 1
ATOM 874 C CA . ASN A 1 106 ? 21.469 -13.477 22.328 1 51.19 106 ASN A CA 1
ATOM 875 C C . ASN A 1 106 ? 22.562 -13.891 21.375 1 51.19 106 ASN A C 1
ATOM 877 O O . ASN A 1 106 ? 23.75 -13.852 21.719 1 51.19 106 ASN A O 1
ATOM 881 N N . ASP A 1 107 ? 22.203 -14.414 20.281 1 52.34 107 ASP A N 1
ATOM 882 C CA . ASP A 1 107 ? 23.297 -14.984 19.5 1 52.34 107 ASP A CA 1
ATOM 883 C C . ASP A 1 107 ? 23.812 -13.992 18.453 1 52.34 107 ASP A C 1
ATOM 885 O O . ASP A 1 107 ? 23.109 -13.047 18.094 1 52.34 107 ASP A O 1
ATOM 889 N N . ASN A 1 108 ? 25.094 -13.93 18.156 1 53.41 108 ASN A N 1
ATOM 890 C CA . ASN A 1 108 ? 26 -13.156 17.312 1 53.41 108 ASN A CA 1
ATOM 891 C C . ASN A 1 108 ? 25.453 -13.008 15.906 1 53.41 108 ASN A C 1
ATOM 893 O O . ASN A 1 108 ? 26.109 -12.43 15.039 1 53.41 108 ASN A O 1
ATOM 897 N N . PHE A 1 109 ? 24.25 -13.648 15.555 1 61.47 109 PHE A N 1
ATOM 898 C CA . PHE A 1 109 ? 23.844 -13.539 14.164 1 61.47 109 PHE A CA 1
ATOM 899 C C . PHE A 1 109 ? 22.531 -12.789 14.031 1 61.47 109 PHE A C 1
ATOM 901 O O . PHE A 1 109 ? 21.562 -13.094 14.742 1 61.47 109 PHE A O 1
ATOM 908 N N . LYS A 1 110 ? 22.516 -11.625 13.375 1 69.5 110 LYS A N 1
ATOM 909 C CA . LYS A 1 110 ? 21.328 -10.844 13.094 1 69.5 110 LYS A CA 1
ATOM 910 C C . LYS A 1 110 ? 20.312 -11.656 12.297 1 69.5 110 LYS A C 1
ATOM 912 O O . LYS A 1 110 ? 20.641 -12.219 11.25 1 69.5 110 LYS A O 1
ATOM 917 N N . LYS A 1 111 ? 19.172 -11.961 12.938 1 83.81 111 LYS A N 1
ATOM 918 C CA . LYS A 1 111 ? 18.078 -12.625 12.242 1 83.81 111 LYS A CA 1
ATOM 919 C C . LYS A 1 111 ? 17.094 -11.602 11.664 1 83.81 111 LYS A C 1
ATOM 921 O O . LYS A 1 111 ? 16.406 -10.906 12.414 1 83.81 111 LYS A O 1
ATOM 926 N N . TYR A 1 112 ? 17.047 -11.531 10.32 1 89.12 112 TYR A N 1
ATOM 927 C CA . TYR A 1 112 ? 16.219 -10.555 9.633 1 89.12 112 TYR A CA 1
ATOM 928 C C . TYR A 1 112 ? 14.797 -11.07 9.469 1 89.12 112 TYR A C 1
ATOM 930 O O . TYR A 1 112 ? 14.586 -12.25 9.156 1 89.12 112 TYR A O 1
ATOM 938 N N . TRP A 1 113 ? 13.852 -10.219 9.812 1 92.62 113 TRP A N 1
ATOM 939 C CA . TRP A 1 113 ? 12.43 -10.438 9.531 1 92.62 113 TRP A CA 1
ATOM 940 C C . TRP A 1 113 ? 11.914 -9.406 8.539 1 92.62 113 TRP A C 1
ATOM 942 O O . TRP A 1 113 ? 12.414 -8.281 8.484 1 92.62 113 TRP A O 1
ATOM 952 N N . LEU A 1 114 ? 11.016 -9.852 7.742 1 94.81 114 LEU A N 1
ATOM 953 C CA . LEU A 1 114 ? 10.367 -8.922 6.82 1 94.81 114 LEU A CA 1
ATOM 954 C C . LEU A 1 114 ? 9.109 -8.32 7.449 1 94.81 114 LEU A C 1
ATOM 956 O O . LEU A 1 114 ? 8.344 -9.031 8.102 1 94.81 114 LEU A O 1
ATOM 960 N N . VAL A 1 115 ? 8.961 -6.992 7.363 1 97.19 115 VAL A N 1
ATOM 961 C CA . VAL A 1 115 ? 7.754 -6.273 7.762 1 97.19 115 VAL A CA 1
ATOM 962 C C . VAL A 1 115 ? 6.887 -6.008 6.535 1 97.19 115 VAL A C 1
ATOM 964 O O . VAL A 1 115 ? 7.34 -5.395 5.562 1 97.19 115 VAL A O 1
ATOM 967 N N . MET A 1 116 ? 5.617 -6.473 6.59 1 97.25 116 MET A N 1
ATOM 968 C CA . MET A 1 116 ? 4.781 -6.445 5.391 1 97.25 116 MET A CA 1
ATOM 969 C C . MET A 1 116 ? 3.344 -6.07 5.742 1 97.25 116 MET A C 1
ATOM 971 O O . MET A 1 116 ? 2.988 -5.984 6.918 1 97.25 116 MET A O 1
ATOM 975 N N . GLU A 1 117 ? 2.621 -5.816 4.699 1 97.69 117 GLU A N 1
ATOM 976 C CA . GLU A 1 117 ? 1.186 -5.574 4.809 1 97.69 117 GLU A CA 1
ATOM 977 C C . GLU A 1 117 ? 0.467 -6.773 5.418 1 97.69 117 GLU A C 1
ATOM 979 O O . GLU A 1 117 ? 0.77 -7.922 5.086 1 97.69 117 GLU A O 1
ATOM 984 N N . TYR A 1 118 ? -0.47 -6.488 6.332 1 97.38 118 TYR A N 1
ATOM 985 C CA . TYR A 1 118 ? -1.283 -7.535 6.941 1 97.38 118 TYR A CA 1
ATOM 986 C C . TYR A 1 118 ? -2.611 -7.688 6.207 1 97.38 118 TYR A C 1
ATOM 988 O O . TYR A 1 118 ? -3.328 -6.707 5.996 1 97.38 118 TYR A O 1
ATOM 996 N N . ALA A 1 119 ? -2.904 -8.891 5.719 1 97 119 ALA A N 1
ATOM 997 C CA . ALA A 1 119 ? -4.188 -9.211 5.098 1 97 119 ALA A CA 1
ATOM 998 C C . ALA A 1 119 ? -5.16 -9.789 6.117 1 97 119 ALA A C 1
ATOM 1000 O O . ALA A 1 119 ? -5.039 -10.961 6.504 1 97 119 ALA A O 1
ATOM 1001 N N . ASN A 1 120 ? -6.191 -9.086 6.418 1 95.94 120 ASN A N 1
ATOM 1002 C CA . ASN A 1 120 ? -6.996 -9.359 7.605 1 95.94 120 ASN A CA 1
ATOM 1003 C C . ASN A 1 120 ? -8.008 -10.469 7.355 1 95.94 120 ASN A C 1
ATOM 1005 O O . ASN A 1 120 ? -8.633 -10.969 8.297 1 95.94 120 ASN A O 1
ATOM 1009 N N . ASN A 1 121 ? -8.211 -10.93 6.133 1 96.62 121 ASN A N 1
ATOM 1010 C CA . ASN A 1 121 ? -9.188 -11.984 5.883 1 96.62 121 ASN A CA 1
ATOM 1011 C C . ASN A 1 121 ? -8.508 -13.312 5.555 1 96.62 121 ASN A C 1
ATOM 1013 O O . ASN A 1 121 ? -9.133 -14.211 4.996 1 96.62 121 ASN A O 1
ATOM 1017 N N . GLY A 1 122 ? -7.227 -13.375 5.773 1 95 122 GLY A N 1
ATOM 1018 C CA . GLY A 1 122 ? -6.5 -14.633 5.676 1 95 122 GLY A CA 1
ATOM 1019 C C . GLY A 1 122 ? -6.219 -15.055 4.242 1 95 122 GLY A C 1
ATOM 1020 O O . GLY A 1 122 ? -6.121 -14.203 3.354 1 95 122 GLY A O 1
ATOM 1021 N N . THR A 1 123 ? -5.988 -16.391 4.051 1 95.81 123 THR A N 1
ATOM 1022 C CA . THR A 1 123 ? -5.688 -16.953 2.738 1 95.81 123 THR A CA 1
ATOM 1023 C C . THR A 1 123 ? -6.957 -17.078 1.899 1 95.81 123 THR A C 1
ATOM 1025 O O . THR A 1 123 ? -8.07 -17.031 2.434 1 95.81 123 THR A O 1
ATOM 1028 N N . LEU A 1 124 ? -6.742 -17.203 0.623 1 97.06 124 LEU A N 1
ATOM 1029 C CA . LEU A 1 124 ? -7.883 -17.391 -0.267 1 97.06 124 LEU A CA 1
ATOM 1030 C C . LEU A 1 124 ? -8.703 -18.609 0.158 1 97.06 124 LEU A C 1
ATOM 1032 O O . LEU A 1 124 ? -9.938 -18.562 0.164 1 97.06 124 LEU A O 1
ATOM 1036 N N . HIS A 1 125 ? -8.023 -19.625 0.522 1 93.5 125 HIS A N 1
ATOM 1037 C CA . HIS A 1 125 ? -8.711 -20.812 0.978 1 93.5 125 HIS A CA 1
ATOM 1038 C C . HIS A 1 125 ? -9.594 -20.516 2.186 1 93.5 125 HIS A C 1
ATOM 1040 O O . HIS A 1 125 ? -10.773 -20.875 2.201 1 93.5 125 HIS A O 1
ATOM 1046 N N . GLU A 1 126 ? -9.07 -19.875 3.176 1 94.56 126 GLU A N 1
ATOM 1047 C CA . GLU A 1 126 ? -9.805 -19.531 4.387 1 94.56 126 GLU A CA 1
ATOM 1048 C C . GLU A 1 126 ? -10.961 -18.578 4.082 1 94.56 126 GLU A C 1
ATOM 1050 O O . GLU A 1 126 ? -12.047 -18.734 4.637 1 94.56 126 GLU A O 1
ATOM 1055 N N . TYR A 1 127 ? -10.68 -17.641 3.25 1 97.25 127 TYR A N 1
ATOM 1056 C CA . TYR A 1 127 ? -11.688 -16.656 2.877 1 97.25 127 TYR A CA 1
ATOM 1057 C C . TYR A 1 127 ? -12.883 -17.328 2.201 1 97.25 127 TYR A C 1
ATOM 1059 O O . TYR A 1 127 ? -14.031 -17.062 2.545 1 97.25 127 TYR A O 1
ATOM 1067 N N . LEU A 1 128 ? -12.602 -18.219 1.257 1 96.75 128 LEU A N 1
ATOM 1068 C CA . LEU A 1 128 ? -13.664 -18.922 0.548 1 96.75 128 LEU A CA 1
ATOM 1069 C C . LEU A 1 128 ? -14.453 -19.812 1.5 1 96.75 128 LEU A C 1
ATOM 1071 O O . LEU A 1 128 ? -15.68 -19.859 1.432 1 96.75 128 LEU A O 1
ATOM 1075 N N . LYS A 1 129 ? -13.781 -20.469 2.365 1 95 129 LYS A N 1
ATOM 1076 C CA . LYS A 1 129 ? -14.445 -21.344 3.332 1 95 129 LYS A CA 1
ATOM 1077 C C . LYS A 1 129 ? -15.414 -20.547 4.211 1 95 129 LYS A C 1
ATOM 1079 O O . LYS A 1 129 ? -16.531 -21 4.48 1 95 129 LYS A O 1
ATOM 1084 N N . ARG A 1 130 ? -15.086 -19.344 4.566 1 96 130 ARG A N 1
ATOM 1085 C CA . ARG A 1 130 ? -15.859 -18.547 5.504 1 96 130 ARG A CA 1
ATOM 1086 C C . ARG A 1 130 ? -16.984 -17.812 4.793 1 96 130 ARG A C 1
ATOM 1088 O O . ARG A 1 130 ? -18.062 -17.625 5.359 1 96 130 ARG A O 1
ATOM 1095 N N . HIS A 1 131 ? -16.766 -17.469 3.502 1 96.69 131 HIS A N 1
ATOM 1096 C CA . HIS A 1 131 ? -17.672 -16.5 2.893 1 96.69 131 HIS A CA 1
ATOM 1097 C C . HIS A 1 131 ? -18.359 -17.078 1.66 1 96.69 131 HIS A C 1
ATOM 1099 O O . HIS A 1 131 ? -19.141 -16.406 1.001 1 96.69 131 HIS A O 1
ATOM 1105 N N . PHE A 1 132 ? -18.109 -18.266 1.383 1 95.69 132 PHE A N 1
ATOM 1106 C CA . PHE A 1 132 ? -18.5 -18.812 0.092 1 95.69 132 PHE A CA 1
ATOM 1107 C C . PHE A 1 132 ? -20 -18.656 -0.134 1 95.69 132 PHE A C 1
ATOM 1109 O O . PHE A 1 132 ? -20.422 -18.281 -1.228 1 95.69 132 PHE A O 1
ATOM 1116 N N . ASP A 1 133 ? -20.828 -18.828 0.895 1 95 133 ASP A N 1
ATOM 1117 C CA . ASP A 1 133 ? -22.281 -18.812 0.785 1 95 133 ASP A CA 1
ATOM 1118 C C . ASP A 1 133 ? -22.797 -17.406 0.494 1 95 133 ASP A C 1
ATOM 1120 O O . ASP A 1 133 ? -23.922 -17.234 -0.009 1 95 133 ASP A O 1
ATOM 1124 N N . THR A 1 134 ? -21.984 -16.469 0.765 1 95.88 134 THR A N 1
ATOM 1125 C CA . THR A 1 134 ? -22.438 -15.094 0.574 1 95.88 134 THR A CA 1
ATOM 1126 C C . THR A 1 134 ? -21.828 -14.5 -0.695 1 95.88 134 THR A C 1
ATOM 1128 O O . THR A 1 134 ? -22.188 -13.398 -1.107 1 95.88 134 THR A O 1
ATOM 1131 N N . LEU A 1 135 ? -20.984 -15.18 -1.363 1 96 135 LEU A N 1
ATOM 1132 C CA . LEU A 1 135 ? -20.359 -14.695 -2.59 1 96 135 LEU A CA 1
ATOM 1133 C C . LEU A 1 135 ? -21.219 -15.016 -3.805 1 96 135 LEU A C 1
ATOM 1135 O O . LEU A 1 135 ? -21.547 -16.188 -4.055 1 96 135 LEU A O 1
ATOM 1139 N N . ASN A 1 136 ? -21.609 -13.977 -4.492 1 94.69 136 ASN A N 1
ATOM 1140 C CA . ASN A 1 136 ? -22.25 -14.195 -5.785 1 94.69 136 ASN A CA 1
ATOM 1141 C C . ASN A 1 136 ? -21.219 -14.219 -6.918 1 94.69 136 ASN A C 1
ATOM 1143 O O . ASN A 1 136 ? -20.016 -14.109 -6.68 1 94.69 136 ASN A O 1
ATOM 1147 N N . TRP A 1 137 ? -21.609 -14.43 -8.094 1 95 137 TRP A N 1
ATOM 1148 C CA . TRP A 1 137 ? -20.688 -14.594 -9.211 1 95 137 TRP A CA 1
ATOM 1149 C C . TRP A 1 137 ? -19.984 -13.281 -9.531 1 95 137 TRP A C 1
ATOM 1151 O O . TRP A 1 137 ? -18.844 -13.281 -10 1 95 137 TRP A O 1
ATOM 1161 N N . SER A 1 138 ? -20.641 -12.18 -9.289 1 94.56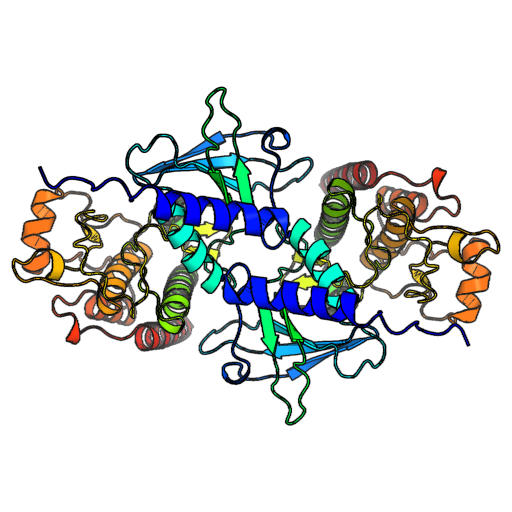 138 SER A N 1
ATOM 1162 C CA . SER A 1 138 ? -19.938 -10.906 -9.445 1 94.56 138 SER A CA 1
ATOM 1163 C C . SER A 1 138 ? -18.719 -10.836 -8.547 1 94.56 138 SER A C 1
ATOM 1165 O O . SER A 1 138 ? -17.641 -10.398 -8.969 1 94.56 138 SER A O 1
ATOM 1167 N N . ASP A 1 139 ? -18.906 -11.312 -7.305 1 95.69 139 ASP A N 1
ATOM 1168 C CA . ASP A 1 139 ? -17.812 -11.367 -6.352 1 95.69 139 ASP A CA 1
ATOM 1169 C C . ASP A 1 139 ? -16.703 -12.312 -6.832 1 95.69 139 ASP A C 1
ATOM 1171 O O . ASP A 1 139 ? -15.523 -11.977 -6.781 1 95.69 139 ASP A O 1
ATOM 1175 N N . LYS A 1 140 ? -17.141 -13.438 -7.312 1 96.94 140 LYS A N 1
ATOM 1176 C CA . LYS A 1 140 ? -16.203 -14.461 -7.75 1 96.94 140 LYS A CA 1
ATOM 1177 C C . LYS A 1 140 ? -15.398 -13.992 -8.961 1 96.94 140 LYS A C 1
ATOM 1179 O O . LYS A 1 140 ? -14.188 -14.203 -9.031 1 96.94 140 LYS A O 1
ATOM 1184 N N . PHE A 1 141 ? -16.078 -13.336 -9.906 1 97.19 141 PHE A N 1
ATOM 1185 C CA . PHE A 1 141 ? -15.391 -12.758 -11.055 1 97.19 141 PHE A CA 1
ATOM 1186 C C . PHE A 1 141 ? -14.391 -11.703 -10.617 1 97.19 141 PHE A C 1
ATOM 1188 O O . PHE A 1 141 ? -13.281 -11.625 -11.156 1 97.19 141 PHE A O 1
ATOM 1195 N N . SER A 1 142 ? -14.773 -10.961 -9.648 1 96.75 142 SER A N 1
ATOM 1196 C CA . SER A 1 142 ? -13.883 -9.922 -9.133 1 96.75 142 SER A CA 1
ATOM 1197 C C . SER A 1 142 ? -12.617 -10.523 -8.547 1 96.75 142 SER A C 1
ATOM 1199 O O . SER A 1 142 ? -11.508 -10.055 -8.828 1 96.75 142 SER A O 1
ATOM 1201 N N . LEU A 1 143 ? -12.797 -11.531 -7.773 1 97.94 143 LEU A N 1
ATOM 1202 C CA . LEU A 1 143 ? -11.648 -12.219 -7.191 1 97.94 143 LEU A CA 1
ATOM 1203 C C . LEU A 1 143 ? -10.75 -12.789 -8.281 1 97.94 143 LEU A C 1
ATOM 1205 O O . LEU A 1 143 ? -9.523 -12.625 -8.234 1 97.94 143 LEU A O 1
ATOM 1209 N N . ALA A 1 144 ? -11.367 -13.414 -9.227 1 98.44 144 ALA A N 1
ATOM 1210 C CA . ALA A 1 144 ? -10.633 -14.031 -10.328 1 98.44 144 ALA A CA 1
ATOM 1211 C C . ALA A 1 144 ? -9.852 -12.992 -11.125 1 98.44 144 ALA A C 1
ATOM 1213 O O . ALA A 1 144 ? -8.688 -13.211 -11.461 1 98.44 144 ALA A O 1
ATOM 1214 N N . LEU A 1 145 ? -10.484 -11.938 -11.391 1 98 145 LEU A N 1
ATOM 1215 C CA . LEU A 1 145 ? -9.859 -10.867 -12.156 1 98 145 LEU A CA 1
ATOM 1216 C C . LEU A 1 145 ? -8.688 -10.266 -11.398 1 98 145 LEU A C 1
ATOM 1218 O O . LEU A 1 145 ? -7.637 -9.992 -11.977 1 98 145 LEU A O 1
ATOM 1222 N N . GLN A 1 146 ? -8.867 -10.016 -10.156 1 98 146 GLN A N 1
ATOM 1223 C CA . GLN A 1 146 ? -7.785 -9.492 -9.32 1 98 146 GLN A CA 1
ATOM 1224 C C . GLN A 1 146 ? -6.578 -10.422 -9.336 1 98 146 GLN A C 1
ATOM 1226 O O . GLN A 1 146 ? -5.438 -9.969 -9.461 1 98 146 GLN A O 1
ATOM 1231 N N . LEU A 1 147 ? -6.82 -11.703 -9.234 1 98.44 147 LEU A N 1
ATOM 1232 C CA . LEU A 1 147 ? -5.762 -12.703 -9.289 1 98.44 147 LEU A CA 1
ATOM 1233 C C . LEU A 1 147 ? -5.016 -12.633 -10.617 1 98.44 147 LEU A C 1
ATOM 1235 O O . LEU A 1 147 ? -3.783 -12.609 -10.641 1 98.44 147 LEU A O 1
ATOM 1239 N N . ALA A 1 148 ? -5.789 -12.633 -11.648 1 98.5 148 ALA A N 1
ATOM 1240 C CA . ALA A 1 148 ? -5.195 -12.578 -12.984 1 98.5 148 ALA A CA 1
ATOM 1241 C C . ALA A 1 148 ? -4.379 -11.297 -13.172 1 98.5 148 ALA A C 1
ATOM 1243 O O . ALA A 1 148 ? -3.307 -11.32 -13.773 1 98.5 148 ALA A O 1
ATOM 1244 N N . HIS A 1 149 ? -4.855 -10.219 -12.664 1 98.06 149 HIS A N 1
ATOM 1245 C CA . HIS A 1 149 ? -4.152 -8.945 -12.773 1 98.06 149 HIS A CA 1
ATOM 1246 C C . HIS A 1 149 ? -2.834 -8.977 -12.008 1 98.06 149 HIS A C 1
ATOM 1248 O O . HIS A 1 149 ? -1.85 -8.367 -12.43 1 98.06 149 HIS A O 1
ATOM 1254 N N . ALA A 1 150 ? -2.82 -9.578 -10.859 1 98.12 150 ALA A N 1
ATOM 1255 C CA . ALA A 1 150 ? -1.587 -9.711 -10.094 1 98.12 150 ALA A CA 1
ATOM 1256 C C . ALA A 1 150 ? -0.518 -10.445 -10.898 1 98.12 150 ALA A C 1
ATOM 1258 O O . ALA A 1 150 ? 0.628 -10 -10.969 1 98.12 150 ALA A O 1
ATOM 1259 N N . VAL A 1 151 ? -0.932 -11.523 -11.492 1 98.12 151 VAL A N 1
ATOM 1260 C CA . VAL A 1 151 ? 0.015 -12.336 -12.242 1 98.12 151 VAL A CA 1
ATOM 1261 C C . VAL A 1 151 ? 0.434 -11.609 -13.516 1 98.12 151 VAL A C 1
ATOM 1263 O O . VAL A 1 151 ? 1.587 -11.703 -13.938 1 98.12 151 VAL A O 1
ATOM 1266 N N . LEU A 1 152 ? -0.517 -10.914 -14.117 1 98.19 152 LEU A N 1
ATOM 1267 C CA . LEU A 1 152 ? -0.166 -10.078 -15.258 1 98.19 152 LEU A CA 1
ATOM 1268 C C . LEU A 1 152 ? 0.946 -9.102 -14.891 1 98.19 152 LEU A C 1
ATOM 1270 O O . LEU A 1 152 ? 1.899 -8.922 -15.656 1 98.19 152 LEU A O 1
ATOM 1274 N N . CYS A 1 153 ? 0.83 -8.492 -13.766 1 97.31 153 CYS A N 1
ATOM 1275 C CA . CYS A 1 153 ? 1.859 -7.574 -13.297 1 97.31 153 CYS A CA 1
ATOM 1276 C C . CYS A 1 153 ? 3.211 -8.273 -13.203 1 97.31 153 CYS A C 1
ATOM 1278 O O . CYS A 1 153 ? 4.223 -7.738 -13.656 1 97.31 153 CYS A O 1
ATOM 1280 N N . LEU A 1 154 ? 3.242 -9.461 -12.617 1 97.38 154 LEU A N 1
ATOM 1281 C CA . LEU A 1 154 ? 4.48 -10.219 -12.508 1 97.38 154 LEU A CA 1
ATOM 1282 C C . LEU A 1 154 ? 5.086 -10.484 -13.883 1 97.38 154 LEU A C 1
ATOM 1284 O O . LEU A 1 154 ? 6.258 -10.18 -14.117 1 97.38 154 LEU A O 1
ATOM 1288 N N . HIS A 1 155 ? 4.281 -11.008 -14.734 1 96.88 155 HIS A N 1
ATOM 1289 C CA . HIS A 1 155 ? 4.762 -11.398 -16.047 1 96.88 155 HIS A CA 1
ATOM 1290 C C . HIS A 1 155 ? 5.234 -10.188 -16.844 1 96.88 155 HIS A C 1
ATOM 1292 O O . HIS A 1 155 ? 6.203 -10.281 -17.609 1 96.88 155 HIS A O 1
ATOM 1298 N N . ASP A 1 156 ? 4.562 -9.055 -16.672 1 95.75 156 ASP A N 1
ATOM 1299 C CA . ASP A 1 156 ? 4.969 -7.82 -17.328 1 95.75 156 ASP A CA 1
ATOM 1300 C C . ASP A 1 156 ? 6.363 -7.391 -16.891 1 95.75 156 ASP A C 1
ATOM 1302 O O . ASP A 1 156 ? 7.098 -6.762 -17.641 1 95.75 156 ASP A O 1
ATOM 1306 N N . GLU A 1 157 ? 6.676 -7.711 -15.664 1 94.75 157 GLU A N 1
ATOM 1307 C CA . GLU A 1 157 ? 7.98 -7.348 -15.125 1 94.75 157 GLU A CA 1
ATOM 1308 C C . GLU A 1 157 ? 9 -8.461 -15.352 1 94.75 157 GLU A C 1
ATOM 1310 O O . GLU A 1 157 ? 10.109 -8.414 -14.812 1 94.75 157 GLU A O 1
ATOM 1315 N N . GLY A 1 158 ? 8.562 -9.531 -16.031 1 94.44 158 GLY A N 1
ATOM 1316 C CA . GLY A 1 158 ? 9.461 -10.633 -16.344 1 94.44 158 GLY A CA 1
ATOM 1317 C C . GLY A 1 158 ? 9.672 -11.57 -15.164 1 94.44 158 GLY A C 1
ATOM 1318 O O . GLY A 1 158 ? 10.734 -12.188 -15.039 1 94.44 158 GLY A O 1
ATOM 1319 N N . ILE A 1 159 ? 8.727 -11.664 -14.312 1 95.25 159 ILE A N 1
ATOM 1320 C CA . ILE A 1 159 ? 8.812 -12.516 -13.125 1 95.25 159 ILE A CA 1
ATOM 1321 C C . ILE A 1 159 ? 7.816 -13.664 -13.242 1 95.25 159 ILE A C 1
ATOM 1323 O O . ILE A 1 159 ? 6.656 -13.461 -13.609 1 95.25 159 ILE A O 1
ATOM 1327 N N . VAL A 1 160 ? 8.273 -14.867 -13 1 94.81 160 VAL A N 1
ATOM 1328 C CA . VAL A 1 160 ? 7.43 -16.047 -12.836 1 94.81 160 VAL A CA 1
ATOM 1329 C C . VAL A 1 160 ? 7.316 -16.391 -11.359 1 94.81 160 VAL A C 1
ATOM 1331 O O . VAL A 1 160 ? 8.328 -16.484 -10.656 1 94.81 160 VAL A O 1
ATOM 1334 N N . HIS A 1 161 ? 6.137 -16.578 -10.852 1 94.25 161 HIS A N 1
ATOM 1335 C CA . HIS A 1 161 ? 5.949 -16.797 -9.422 1 94.25 161 HIS A CA 1
ATOM 1336 C C . HIS A 1 161 ? 6.434 -18.172 -9 1 94.25 161 HIS A C 1
ATOM 1338 O O . HIS A 1 161 ? 7.156 -18.312 -8.008 1 94.25 161 HIS A O 1
ATOM 1344 N N . ARG A 1 162 ? 5.945 -19.25 -9.695 1 91.81 162 ARG A N 1
ATOM 1345 C CA . ARG A 1 162 ? 6.41 -20.641 -9.617 1 91.81 162 ARG A CA 1
ATOM 1346 C C . ARG A 1 162 ? 5.781 -21.359 -8.43 1 91.81 162 ARG A C 1
ATOM 1348 O O . ARG A 1 162 ? 5.945 -22.578 -8.281 1 91.81 162 ARG A O 1
ATOM 1355 N N . ASP A 1 163 ? 5.012 -20.672 -7.613 1 91.69 163 ASP A N 1
ATOM 1356 C CA . ASP A 1 163 ? 4.391 -21.312 -6.465 1 91.69 163 ASP A CA 1
ATOM 1357 C C . ASP A 1 163 ? 3.016 -20.719 -6.168 1 91.69 163 ASP A C 1
ATOM 1359 O O . ASP A 1 163 ? 2.699 -20.422 -5.02 1 91.69 163 ASP A O 1
ATOM 1363 N N . LEU A 1 164 ? 2.262 -20.5 -7.184 1 95.38 164 LEU A N 1
ATOM 1364 C CA . LEU A 1 164 ? 0.895 -20.016 -7.035 1 95.38 164 LEU A CA 1
ATOM 1365 C C . LEU A 1 164 ? -0.006 -21.094 -6.445 1 95.38 164 LEU A C 1
ATOM 1367 O O . LEU A 1 164 ? -0.113 -22.188 -7 1 95.38 164 LEU A O 1
ATOM 1371 N N . HIS A 1 165 ? -0.544 -20.812 -5.32 1 94.81 165 HIS A N 1
ATOM 1372 C CA . HIS A 1 165 ? -1.551 -21.641 -4.672 1 94.81 165 HIS A CA 1
ATOM 1373 C C . 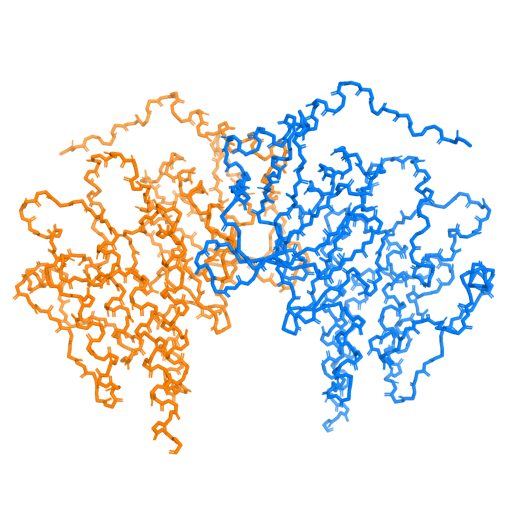HIS A 1 165 ? -2.354 -20.844 -3.65 1 94.81 165 HIS A C 1
ATOM 1375 O O . HIS A 1 165 ? -2.008 -19.703 -3.34 1 94.81 165 HIS A O 1
ATOM 1381 N N . SER A 1 166 ? -3.412 -21.359 -3.127 1 94.56 166 SER A N 1
ATOM 1382 C CA . SER A 1 166 ? -4.395 -20.594 -2.367 1 94.56 166 SER A CA 1
ATOM 1383 C C . SER A 1 166 ? -3.809 -20.109 -1.046 1 94.56 166 SER A C 1
ATOM 1385 O O . SER A 1 166 ? -4.277 -19.109 -0.482 1 94.56 166 SER A O 1
ATOM 1387 N N . LYS A 1 167 ? -2.711 -20.719 -0.541 1 91.69 167 LYS A N 1
ATOM 1388 C CA . LYS A 1 167 ? -2.084 -20.281 0.703 1 91.69 167 LYS A CA 1
ATOM 1389 C C . LYS A 1 167 ? -1.19 -19.062 0.472 1 91.69 167 LYS A C 1
ATOM 1391 O O . LYS A 1 167 ? -0.817 -18.375 1.422 1 91.69 167 LYS A O 1
ATOM 1396 N N . ASN A 1 168 ? -0.805 -18.859 -0.774 1 93.81 168 ASN A N 1
ATOM 1397 C CA . ASN A 1 168 ? 0.013 -17.703 -1.121 1 93.81 168 ASN A CA 1
ATOM 1398 C C . ASN A 1 168 ? -0.838 -16.547 -1.658 1 93.81 168 ASN A C 1
ATOM 1400 O O . ASN A 1 168 ? -0.305 -15.523 -2.088 1 93.81 168 ASN A O 1
ATOM 1404 N N . ILE A 1 169 ? -2.1 -16.781 -1.718 1 97.31 169 ILE A N 1
ATOM 1405 C CA . ILE A 1 169 ? -3.062 -15.75 -2.072 1 97.31 169 ILE A CA 1
ATOM 1406 C C . ILE A 1 169 ? -3.838 -15.312 -0.831 1 97.31 169 ILE A C 1
ATOM 1408 O O . ILE A 1 169 ? -4.605 -16.094 -0.268 1 97.31 169 ILE A O 1
ATOM 1412 N N . LEU A 1 170 ? -3.605 -14.086 -0.457 1 97.62 170 LEU A N 1
ATOM 1413 C CA . LEU A 1 170 ? -4.258 -13.539 0.726 1 97.62 170 LEU A CA 1
ATOM 1414 C C . LEU A 1 170 ? -5.414 -12.625 0.335 1 97.62 170 LEU A C 1
ATOM 1416 O O . LEU A 1 170 ? -5.559 -12.266 -0.836 1 97.62 170 LEU A O 1
ATOM 1420 N N . VAL A 1 171 ? -6.277 -12.383 1.344 1 97.81 171 VAL A N 1
ATOM 1421 C CA . VAL A 1 171 ? -7.398 -11.484 1.108 1 97.81 171 VAL A CA 1
ATOM 1422 C C . VAL A 1 171 ? -7.422 -10.398 2.184 1 97.81 171 VAL A C 1
ATOM 1424 O O . VAL A 1 171 ? -7.461 -10.695 3.379 1 97.81 171 VAL A O 1
ATOM 1427 N N . ARG A 1 172 ? -7.27 -9.164 1.791 1 96.19 172 ARG A N 1
ATOM 1428 C CA . ARG A 1 172 ? -7.457 -7.992 2.643 1 96.19 172 ARG A CA 1
ATOM 1429 C C . ARG A 1 172 ? -8.781 -7.297 2.334 1 96.19 172 ARG A C 1
ATOM 1431 O O . ARG A 1 172 ? -8.914 -6.645 1.296 1 96.19 172 ARG A O 1
ATOM 1438 N N . GLN A 1 173 ? -9.68 -7.355 3.252 1 90.56 173 GLN A N 1
ATOM 1439 C CA . GLN A 1 173 ? -11.055 -6.941 2.965 1 90.56 173 GLN A CA 1
ATOM 1440 C C . GLN A 1 173 ? -11.633 -7.727 1.792 1 90.56 173 GLN A C 1
ATOM 1442 O O . GLN A 1 173 ? -11.836 -8.938 1.892 1 90.56 173 GLN A O 1
ATOM 1447 N N . ASN A 1 174 ? -11.727 -7.215 0.612 1 90.88 174 ASN A N 1
ATOM 1448 C CA . ASN A 1 174 ? -12.195 -7.922 -0.577 1 90.88 174 ASN A CA 1
ATOM 1449 C C . ASN A 1 174 ? -11.18 -7.836 -1.714 1 90.88 174 ASN A C 1
ATOM 1451 O O . ASN A 1 174 ? -11.523 -8.039 -2.879 1 90.88 174 ASN A O 1
ATOM 1455 N N . THR A 1 175 ? -9.961 -7.57 -1.289 1 95.81 175 THR A N 1
ATOM 1456 C CA . THR A 1 175 ? -8.898 -7.418 -2.279 1 95.81 175 THR A CA 1
ATOM 1457 C C . THR A 1 175 ? -7.906 -8.57 -2.188 1 95.81 175 THR A C 1
ATOM 1459 O O . THR A 1 175 ? -7.398 -8.875 -1.106 1 95.81 175 THR A O 1
ATOM 1462 N N . ILE A 1 176 ? -7.598 -9.172 -3.287 1 97.62 176 ILE A N 1
ATOM 1463 C CA . ILE A 1 176 ? -6.609 -10.242 -3.381 1 97.62 176 ILE A CA 1
ATOM 1464 C C . ILE A 1 176 ? -5.203 -9.656 -3.24 1 97.62 176 ILE A C 1
ATOM 1466 O O . ILE A 1 176 ? -4.898 -8.609 -3.816 1 97.62 176 ILE A O 1
ATOM 1470 N N . LYS A 1 177 ? -4.434 -10.328 -2.449 1 98.12 177 LYS A N 1
ATOM 1471 C CA . LYS A 1 177 ? -3.025 -9.961 -2.293 1 98.12 177 LYS A CA 1
ATOM 1472 C C . LYS A 1 177 ? -2.121 -11.172 -2.514 1 98.12 177 LYS A C 1
ATOM 1474 O O . LYS A 1 177 ? -2.1 -12.094 -1.698 1 98.12 177 LYS A O 1
ATOM 1479 N N . LEU A 1 178 ? -1.446 -11.156 -3.619 1 97.69 178 LEU A N 1
ATOM 1480 C CA . LEU A 1 178 ? -0.47 -12.211 -3.873 1 97.69 178 LEU A CA 1
ATOM 1481 C C . LEU A 1 178 ? 0.75 -12.055 -2.973 1 97.69 178 LEU A C 1
ATOM 1483 O O . LEU A 1 178 ? 1.273 -10.945 -2.818 1 97.69 178 LEU A O 1
ATOM 1487 N N . ALA A 1 179 ? 1.106 -13.133 -2.324 1 94.5 179 ALA A N 1
ATOM 1488 C CA . ALA A 1 179 ? 2.215 -13.062 -1.375 1 94.5 179 ALA A CA 1
ATOM 1489 C C . ALA A 1 179 ? 3.221 -14.18 -1.63 1 94.5 179 ALA A C 1
ATOM 1491 O O . ALA A 1 179 ? 3.008 -15.031 -2.498 1 94.5 179 ALA A O 1
ATOM 1492 N N . ASP A 1 180 ? 4.387 -14.148 -0.916 1 88.62 180 ASP A N 1
ATOM 1493 C CA . ASP A 1 180 ? 5.441 -15.156 -0.841 1 88.62 180 ASP A CA 1
ATOM 1494 C C . ASP A 1 180 ? 6.145 -15.32 -2.188 1 88.62 180 ASP A C 1
ATOM 1496 O O . ASP A 1 180 ? 5.723 -16.125 -3.02 1 88.62 180 ASP A O 1
ATOM 1500 N N . PHE A 1 181 ? 7.234 -14.719 -2.381 1 87.25 181 PHE A N 1
ATOM 1501 C CA . PHE A 1 181 ? 8.016 -14.742 -3.609 1 87.25 181 PHE A CA 1
ATOM 1502 C C . PHE A 1 181 ? 9.281 -15.57 -3.43 1 87.25 181 PHE A C 1
ATOM 1504 O O . PHE A 1 181 ? 10.258 -15.391 -4.156 1 87.25 181 PHE A O 1
ATOM 1511 N N . GLY A 1 182 ? 9.266 -16.406 -2.443 1 80.31 182 GLY A N 1
ATOM 1512 C CA . GLY A 1 182 ? 10.43 -17.203 -2.086 1 80.31 182 GLY A CA 1
ATOM 1513 C C . GLY A 1 182 ? 10.938 -18.062 -3.229 1 80.31 182 GLY A C 1
ATOM 1514 O O . GLY A 1 182 ? 12.148 -18.219 -3.4 1 80.31 182 GLY A O 1
ATOM 1515 N N . LEU A 1 183 ? 10.047 -18.578 -4.074 1 70 183 LEU A N 1
ATOM 1516 C CA . LEU A 1 183 ? 10.445 -19.469 -5.164 1 70 183 LEU A CA 1
ATOM 1517 C C . LEU A 1 183 ? 10.422 -18.719 -6.496 1 70 183 LEU A C 1
ATOM 1519 O O . LEU A 1 183 ? 10.742 -19.312 -7.535 1 70 183 LEU A O 1
ATOM 1523 N N . SER A 1 184 ? 10.055 -17.484 -6.438 1 77.56 184 SER A N 1
ATOM 1524 C CA . SER A 1 184 ? 9.938 -16.703 -7.664 1 77.56 184 SER A CA 1
ATOM 1525 C C . SER A 1 184 ? 11.297 -16.484 -8.32 1 77.56 184 SER A C 1
ATOM 1527 O O . SER A 1 184 ? 12.328 -16.578 -7.66 1 77.56 184 SER A O 1
ATOM 1529 N N . LYS A 1 185 ? 11.234 -16.344 -9.633 1 77.88 185 LYS A N 1
ATOM 1530 C CA . LYS A 1 185 ? 12.453 -16.125 -10.398 1 77.88 185 LYS A CA 1
ATOM 1531 C C . LYS A 1 185 ? 12.203 -15.203 -11.586 1 77.88 185 LYS A C 1
ATOM 1533 O O . LYS A 1 185 ? 11.094 -15.148 -12.109 1 77.88 185 LYS A O 1
ATOM 1538 N N . ARG A 1 186 ? 13.328 -14.555 -11.969 1 75.69 186 ARG A N 1
ATOM 1539 C CA . ARG A 1 186 ? 13.258 -13.789 -13.211 1 75.69 186 ARG A CA 1
ATOM 1540 C C . ARG A 1 186 ? 13.438 -14.703 -14.422 1 75.69 186 ARG A C 1
ATOM 1542 O O . ARG A 1 186 ? 14.242 -15.633 -14.391 1 75.69 186 ARG A O 1
ATOM 1549 N N . ILE A 1 187 ? 12.758 -14.43 -15.406 1 70.56 187 ILE A N 1
ATOM 1550 C CA . ILE A 1 187 ? 12.742 -15.25 -16.625 1 70.56 187 ILE A CA 1
ATOM 1551 C C . ILE A 1 187 ? 14.133 -15.258 -17.25 1 70.56 187 ILE A C 1
ATOM 1553 O O . ILE A 1 187 ? 14.562 -16.266 -17.812 1 70.56 187 ILE A O 1
ATOM 1557 N N . ASP A 1 188 ? 14.797 -14.141 -17.188 1 59.88 188 ASP A N 1
ATOM 1558 C CA . ASP A 1 188 ? 16.094 -14.031 -17.828 1 59.88 188 ASP A CA 1
ATOM 1559 C C . ASP A 1 188 ? 17.172 -14.734 -17.016 1 59.88 188 ASP A C 1
ATOM 1561 O O . ASP A 1 188 ? 18.312 -14.859 -17.469 1 59.88 188 ASP A O 1
ATOM 1565 N N . GLU A 1 189 ? 16.875 -15.125 -15.859 1 60.31 189 GLU A N 1
ATOM 1566 C CA . GLU A 1 189 ? 17.875 -15.789 -15.031 1 60.31 189 GLU A CA 1
ATOM 1567 C C . GLU A 1 189 ? 17.906 -17.297 -15.305 1 60.31 189 GLU A C 1
ATOM 1569 O O . GLU A 1 189 ? 16.859 -17.938 -15.414 1 60.31 189 GLU A O 1
ATOM 1574 N N . SER A 1 190 ? 18.953 -17.734 -16.047 1 47.84 190 SER A N 1
ATOM 1575 C CA . SER A 1 190 ? 19.219 -19.125 -16.391 1 47.84 190 SER A CA 1
ATOM 1576 C C . SER A 1 190 ? 19.312 -20 -15.141 1 47.84 190 SER A C 1
ATOM 1578 O O . SER A 1 190 ? 19.75 -21.141 -15.211 1 47.84 190 SER A O 1
ATOM 1580 N N . TYR A 1 191 ? 18.922 -19.641 -14.18 1 47.19 191 TYR A N 1
ATOM 1581 C CA . TYR A 1 191 ? 19.328 -20.531 -13.109 1 47.19 191 TYR A CA 1
ATOM 1582 C C . TYR A 1 191 ? 18.719 -21.922 -13.289 1 47.19 191 TYR A C 1
ATOM 1584 O O . TYR A 1 191 ? 17.5 -22.062 -13.359 1 47.19 191 TYR A O 1
ATOM 1592 N N . ARG A 1 192 ? 19.578 -22.812 -13.719 1 43.44 192 ARG A N 1
ATOM 1593 C CA . ARG A 1 192 ? 19.484 -24.266 -13.82 1 43.44 192 ARG A CA 1
ATOM 1594 C C . ARG A 1 192 ? 19.031 -24.891 -12.5 1 43.44 192 ARG A C 1
ATOM 1596 O O . ARG A 1 192 ? 19.125 -26.094 -12.312 1 43.44 192 ARG A O 1
ATOM 1603 N N . THR A 1 193 ? 18.844 -24.094 -11.469 1 42.81 193 THR A N 1
ATOM 1604 C CA . THR A 1 193 ? 18.719 -24.969 -10.312 1 42.81 193 THR A CA 1
ATOM 1605 C C . THR A 1 193 ? 17.375 -25.672 -10.305 1 42.81 193 THR A C 1
ATOM 1607 O O . THR A 1 193 ? 16.328 -25.031 -10.43 1 42.81 193 THR A O 1
ATOM 1610 N N . ARG A 1 194 ? 17.344 -26.828 -10.547 1 42.91 194 ARG A N 1
ATOM 1611 C CA . ARG A 1 194 ? 16.25 -27.766 -10.258 1 42.91 194 ARG A CA 1
ATOM 1612 C C . ARG A 1 194 ? 15.602 -27.438 -8.914 1 42.91 194 ARG A C 1
ATOM 1614 O O . ARG A 1 194 ? 16.266 -27.484 -7.875 1 42.91 194 ARG A O 1
ATOM 1621 N N . SER A 1 195 ? 14.852 -26.438 -8.781 1 46.62 195 SER A N 1
ATOM 1622 C CA . SER A 1 195 ? 14.211 -26.297 -7.477 1 46.62 195 SER A CA 1
ATOM 1623 C C . SER A 1 195 ? 13.57 -27.609 -7.031 1 46.62 195 SER A C 1
ATOM 1625 O O . SER A 1 195 ? 12.672 -28.125 -7.703 1 46.62 195 SER A O 1
ATOM 1627 N N . ASP A 1 196 ? 14.328 -28.391 -6.414 1 44.38 196 ASP A N 1
ATOM 1628 C CA . ASP A 1 196 ? 13.852 -29.625 -5.793 1 44.38 196 ASP A CA 1
ATOM 1629 C C . ASP A 1 196 ? 12.594 -29.375 -4.969 1 44.38 196 ASP A C 1
ATOM 1631 O O . ASP A 1 196 ? 12.055 -30.297 -4.352 1 44.38 196 ASP A O 1
ATOM 1635 N N . LEU A 1 197 ? 12.32 -28.094 -4.559 1 50.66 197 LEU A N 1
ATOM 1636 C CA . LEU A 1 197 ? 11.195 -27.906 -3.648 1 50.66 197 LEU A CA 1
ATOM 1637 C C . LEU A 1 197 ? 9.867 -28.141 -4.367 1 50.66 197 LEU A C 1
ATOM 1639 O O . LEU A 1 197 ? 9.562 -27.469 -5.352 1 50.66 197 LEU A O 1
ATOM 1643 N N . LEU A 1 198 ? 9.367 -29.359 -4.18 1 60.25 198 LEU A N 1
ATOM 1644 C CA . LEU A 1 198 ? 8.055 -29.641 -4.746 1 60.25 198 LEU A CA 1
ATOM 1645 C C . LEU A 1 198 ? 6.988 -28.719 -4.152 1 60.25 198 LEU A C 1
ATOM 1647 O O . LEU A 1 198 ? 6.957 -28.5 -2.939 1 60.25 198 LEU A O 1
ATOM 1651 N N . GLY A 1 199 ? 6.5 -27.578 -4.738 1 72.62 199 GLY A N 1
ATOM 1652 C CA . GLY A 1 199 ? 5.328 -26.75 -4.5 1 72.62 199 GLY A CA 1
ATOM 1653 C C . GLY A 1 199 ? 4.129 -27.531 -4.02 1 72.62 199 GLY A C 1
ATOM 1654 O O . GLY A 1 199 ? 4.262 -28.688 -3.604 1 72.62 199 GLY A O 1
ATOM 1655 N N . VAL A 1 200 ? 3.105 -27 -3.85 1 86.19 200 VAL A N 1
ATOM 1656 C CA . VAL A 1 200 ? 1.828 -27.625 -3.52 1 86.19 200 VAL A CA 1
ATOM 1657 C C . VAL A 1 200 ? 1.299 -28.391 -4.73 1 86.19 200 VAL A C 1
ATOM 1659 O O . VAL A 1 200 ? 0.912 -27.797 -5.734 1 86.19 200 VAL A O 1
ATOM 1662 N N . VAL A 1 201 ? 1.192 -29.656 -4.664 1 91.25 201 VAL A N 1
ATOM 1663 C CA . VAL A 1 201 ? 1.124 -30.609 -5.766 1 91.25 201 VAL A CA 1
ATOM 1664 C C . VAL A 1 201 ? -0.038 -30.25 -6.688 1 91.25 201 VAL A C 1
ATOM 1666 O O . VAL A 1 201 ? 0.126 -30.188 -7.91 1 91.25 201 VAL A O 1
ATOM 1669 N N . PRO A 1 202 ? -1.247 -29.938 -6.137 1 94.75 202 PRO A N 1
ATOM 1670 C CA . PRO A 1 202 ? -2.383 -29.688 -7.023 1 94.75 202 PRO A CA 1
ATOM 1671 C C . PRO A 1 202 ? -2.143 -28.5 -7.961 1 94.75 202 PRO A C 1
ATOM 1673 O O . PRO A 1 202 ? -2.797 -28.391 -9 1 94.75 202 PRO A O 1
ATOM 1676 N N . TYR A 1 203 ? -1.202 -27.703 -7.633 1 95.19 203 TYR A N 1
ATOM 1677 C CA . TYR A 1 203 ? -1.027 -26.453 -8.367 1 95.19 203 TYR A CA 1
ATOM 1678 C C . TYR A 1 203 ? 0.207 -26.516 -9.266 1 95.19 203 TYR A C 1
ATOM 1680 O O . TYR A 1 203 ? 0.485 -25.578 -10.016 1 95.19 203 TYR A O 1
ATOM 1688 N N . ILE A 1 204 ? 0.903 -27.594 -9.219 1 92.25 204 ILE A N 1
ATOM 1689 C CA . ILE A 1 204 ? 2.141 -27.734 -9.977 1 92.25 204 ILE A CA 1
ATOM 1690 C C . ILE A 1 204 ? 1.819 -28.125 -11.422 1 92.25 204 ILE A C 1
ATOM 1692 O O . ILE A 1 204 ? 0.96 -28.969 -11.664 1 92.25 204 ILE A O 1
ATOM 1696 N N . ASP A 1 205 ? 2.51 -27.484 -12.312 1 93.31 205 ASP A N 1
ATOM 1697 C CA . ASP A 1 205 ? 2.426 -27.828 -13.734 1 93.31 205 ASP A CA 1
ATOM 1698 C C . ASP A 1 205 ? 2.666 -29.328 -13.945 1 93.31 205 ASP A C 1
ATOM 1700 O O . ASP A 1 205 ? 3.699 -29.859 -13.539 1 93.31 205 ASP A O 1
ATOM 1704 N N . PRO A 1 206 ? 1.756 -30 -14.625 1 93 206 PRO A N 1
ATOM 1705 C CA . PRO A 1 206 ? 1.889 -31.453 -14.844 1 93 206 PRO A CA 1
ATOM 1706 C C . PRO A 1 206 ? 3.201 -31.828 -15.531 1 93 206 PRO A C 1
ATOM 1708 O O . PRO A 1 206 ? 3.738 -32.906 -15.289 1 93 206 PRO A O 1
ATOM 1711 N N . LYS A 1 207 ? 3.738 -31 -16.359 1 90.44 207 LYS A N 1
ATOM 1712 C CA . LYS A 1 207 ? 4.965 -31.297 -17.094 1 90.44 207 LYS A CA 1
ATOM 1713 C C . LYS A 1 207 ? 6.145 -31.469 -16.141 1 90.44 207 LYS A C 1
ATOM 1715 O O . LYS A 1 207 ? 7.133 -32.125 -16.5 1 90.44 207 LYS A O 1
ATOM 1720 N N . LYS A 1 208 ? 6.035 -30.891 -15 1 88.44 208 LYS A N 1
ATOM 1721 C CA . LYS A 1 208 ? 7.113 -30.969 -14.023 1 88.44 208 LYS A CA 1
ATOM 1722 C C . LYS A 1 208 ? 7.246 -32.406 -13.469 1 88.44 208 LYS A C 1
ATOM 1724 O O . LYS A 1 208 ? 8.297 -32.75 -12.945 1 88.44 208 LYS A O 1
ATOM 1729 N N . PHE A 1 209 ? 6.199 -33.156 -13.547 1 85.94 209 PHE A N 1
ATOM 1730 C CA . PHE A 1 209 ? 6.207 -34.5 -12.984 1 85.94 209 PHE A CA 1
ATOM 1731 C C . PHE A 1 209 ? 6.793 -35.5 -13.977 1 85.94 209 PHE A C 1
ATOM 1733 O O . PHE A 1 209 ? 7.031 -36.656 -13.633 1 85.94 209 PHE A O 1
ATOM 1740 N N . ASN A 1 210 ? 7 -35 -15.133 1 80.81 210 ASN A N 1
ATOM 1741 C CA . ASN A 1 210 ? 7.547 -35.875 -16.156 1 80.81 210 ASN A CA 1
ATOM 1742 C C . ASN A 1 210 ? 9.062 -36.031 -16.031 1 80.81 210 ASN A C 1
ATOM 1744 O O . ASN A 1 210 ? 9.703 -35.219 -15.344 1 80.81 210 ASN A O 1
ATOM 1748 N N . ILE A 1 211 ? 9.555 -37 -16.672 1 70.06 211 ILE A N 1
ATOM 1749 C CA . ILE A 1 211 ? 10.969 -37.344 -16.578 1 70.06 211 ILE A CA 1
ATOM 1750 C C . ILE A 1 211 ? 11.82 -36.312 -17.281 1 70.06 211 ILE A C 1
ATOM 1752 O O . ILE A 1 211 ? 12.93 -36 -16.844 1 70.06 211 ILE A O 1
ATOM 1756 N N . GLN A 1 212 ? 11.32 -35.656 -18.266 1 70.56 212 GLN A N 1
ATOM 1757 C CA . GLN A 1 212 ? 12.094 -34.688 -19.031 1 70.56 212 GLN A CA 1
ATOM 1758 C C . GLN A 1 212 ? 12.227 -33.375 -18.25 1 70.56 212 GLN A C 1
ATOM 1760 O O . GLN A 1 212 ? 11.273 -32.938 -17.594 1 70.56 212 GLN A O 1
ATOM 1765 N N . PRO A 1 213 ? 13.406 -32.844 -18.312 1 72.81 213 PRO A N 1
ATOM 1766 C CA . PRO A 1 213 ? 13.625 -31.562 -17.641 1 72.81 213 PRO A CA 1
ATOM 1767 C C . PRO A 1 213 ? 12.656 -30.484 -18.109 1 72.81 213 PRO A C 1
ATOM 1769 O O . PRO A 1 213 ? 12.391 -30.359 -19.312 1 72.81 213 PRO A O 1
ATOM 1772 N N . TYR A 1 214 ? 11.938 -30 -17.219 1 71.06 214 TYR A N 1
ATOM 1773 C CA . TYR A 1 214 ? 11 -28.906 -17.469 1 71.06 214 TYR A CA 1
ATOM 1774 C C . TYR A 1 214 ? 11.195 -27.766 -16.469 1 71.06 214 TYR A C 1
ATOM 1776 O O . TYR A 1 214 ? 11.211 -27.984 -15.258 1 71.06 214 TYR A O 1
ATOM 1784 N N . SER A 1 215 ? 11.469 -26.5 -17.062 1 76.31 215 SER A N 1
ATOM 1785 C CA . SER A 1 215 ? 11.609 -25.328 -16.219 1 76.31 215 SER A CA 1
ATOM 1786 C C . SER A 1 215 ? 10.297 -24.547 -16.125 1 76.31 215 SER A C 1
ATOM 1788 O O . SER A 1 215 ? 9.664 -24.266 -17.141 1 76.31 215 SER A O 1
ATOM 1790 N N . LEU A 1 216 ? 9.945 -24.344 -14.906 1 78.25 216 LEU A N 1
ATOM 1791 C CA . LEU A 1 216 ? 8.734 -23.562 -14.695 1 78.25 216 LEU A CA 1
ATOM 1792 C C . LEU A 1 216 ? 8.844 -22.188 -15.352 1 78.25 216 LEU A C 1
ATOM 1794 O O . LEU A 1 216 ? 9.898 -21.547 -15.281 1 78.25 216 LEU A O 1
ATOM 1798 N N . ASP A 1 217 ? 7.77 -21.828 -16.109 1 87.81 217 ASP A N 1
ATOM 1799 C CA . ASP A 1 217 ? 7.738 -20.562 -16.828 1 87.81 217 ASP A CA 1
ATOM 1800 C C . ASP A 1 217 ? 6.367 -19.891 -16.719 1 87.81 217 ASP A C 1
ATOM 1802 O O . ASP A 1 217 ? 5.582 -20.234 -15.828 1 87.81 217 ASP A O 1
ATOM 1806 N N . LYS A 1 218 ? 6.121 -18.953 -17.516 1 94.19 218 LYS A N 1
ATOM 1807 C CA . LYS A 1 218 ? 4.859 -18.219 -17.484 1 94.19 218 LYS A CA 1
ATOM 1808 C C . LYS A 1 218 ? 3.67 -19.156 -17.656 1 94.19 218 LYS A C 1
ATOM 1810 O O . LYS A 1 218 ? 2.621 -18.953 -17.047 1 94.19 218 LYS A O 1
ATOM 1815 N N . LYS A 1 219 ? 3.879 -20.172 -18.422 1 95.75 219 LYS A N 1
ATOM 1816 C CA . LYS A 1 219 ? 2.803 -21.125 -18.688 1 95.75 219 LYS A CA 1
ATOM 1817 C C . LYS A 1 219 ? 2.508 -21.984 -17.469 1 95.75 219 LYS A C 1
ATOM 1819 O O . LYS A 1 219 ? 1.373 -22.422 -17.266 1 95.75 219 LYS A O 1
ATOM 1824 N N . SER A 1 220 ? 3.523 -22.25 -16.656 1 94.5 220 SER A N 1
ATOM 1825 C CA . SER A 1 220 ? 3.309 -22.984 -15.414 1 94.5 220 SER A CA 1
ATOM 1826 C C . SER A 1 220 ? 2.426 -22.188 -14.461 1 94.5 220 SER A C 1
ATOM 1828 O O . SER A 1 220 ? 1.567 -22.75 -13.781 1 94.5 220 SER A O 1
ATOM 1830 N N . ASP A 1 221 ? 2.643 -20.875 -14.43 1 97 221 ASP A N 1
ATOM 1831 C CA . ASP A 1 221 ? 1.777 -20.016 -13.625 1 97 221 ASP A CA 1
ATOM 1832 C C . ASP A 1 221 ? 0.329 -20.094 -14.102 1 97 221 ASP A C 1
ATOM 1834 O O . ASP A 1 221 ? -0.6 -20.062 -13.297 1 97 221 ASP A O 1
ATOM 1838 N N . ILE A 1 222 ? 0.178 -20.219 -15.391 1 98.56 222 ILE A N 1
ATOM 1839 C CA . ILE A 1 222 ? -1.16 -20.266 -15.969 1 98.56 222 ILE A CA 1
ATOM 1840 C C . ILE A 1 222 ? -1.877 -21.531 -15.516 1 98.56 222 ILE A C 1
ATOM 1842 O O . ILE A 1 222 ? -3.074 -21.516 -15.219 1 98.56 222 ILE A O 1
ATOM 1846 N N . TYR A 1 223 ? -1.149 -22.625 -15.469 1 97.88 223 TYR A N 1
ATOM 1847 C CA . TYR A 1 223 ? -1.751 -23.844 -14.938 1 97.88 223 TYR A CA 1
ATOM 1848 C C . TYR A 1 223 ? -2.295 -23.609 -13.531 1 97.88 223 TYR A C 1
ATOM 1850 O O . TYR A 1 223 ? -3.449 -23.938 -13.25 1 97.88 223 TYR A O 1
ATOM 1858 N N . SER A 1 224 ? -1.443 -23.062 -12.664 1 97.69 224 SER A N 1
ATOM 1859 C CA . SER A 1 224 ? -1.844 -22.797 -11.289 1 97.69 224 SER A CA 1
ATOM 1860 C C . SER A 1 224 ? -3.074 -21.891 -11.234 1 97.69 224 SER A C 1
ATOM 1862 O O . SER A 1 224 ? -3.957 -22.094 -10.398 1 97.69 224 SER A O 1
ATOM 1864 N N . ILE A 1 225 ? -3.141 -20.906 -12.125 1 98.56 225 ILE A N 1
ATOM 1865 C CA . ILE A 1 225 ? -4.281 -20 -12.211 1 98.56 225 ILE A CA 1
ATOM 1866 C C . ILE A 1 225 ? -5.547 -20.781 -12.516 1 98.56 225 ILE A C 1
ATOM 1868 O O . ILE A 1 225 ? -6.598 -20.547 -11.914 1 98.56 225 ILE A O 1
ATOM 1872 N N . GLY A 1 226 ? -5.438 -21.719 -13.469 1 98.75 226 GLY A N 1
ATOM 1873 C CA . GLY A 1 226 ? -6.586 -22.547 -13.773 1 98.75 226 GLY A CA 1
ATOM 1874 C C . GLY A 1 226 ? -7.141 -23.266 -12.562 1 98.75 226 GLY A C 1
ATOM 1875 O O . GLY A 1 226 ? -8.352 -23.266 -12.336 1 98.75 226 GLY A O 1
ATOM 1876 N N . VAL A 1 227 ? -6.277 -23.844 -11.805 1 98.44 227 VAL A N 1
ATOM 1877 C CA . VAL A 1 227 ? -6.676 -24.578 -10.602 1 98.44 227 VAL A CA 1
ATOM 1878 C C . VAL A 1 227 ? -7.312 -23.609 -9.609 1 98.44 227 VAL A C 1
ATOM 1880 O O . VAL A 1 227 ? -8.352 -23.906 -9.016 1 98.44 227 VAL A O 1
ATOM 1883 N N . LEU A 1 228 ? -6.754 -22.438 -9.453 1 98.69 228 LEU A N 1
ATOM 1884 C CA . LEU A 1 228 ? -7.266 -21.438 -8.523 1 98.69 228 LEU A CA 1
ATOM 1885 C C . LEU A 1 228 ? -8.633 -20.922 -8.969 1 98.69 228 LEU A C 1
ATOM 1887 O O . LEU A 1 228 ? -9.492 -20.641 -8.133 1 98.69 228 LEU A O 1
ATOM 1891 N N . LEU A 1 229 ? -8.789 -20.766 -10.281 1 98.69 229 LEU A N 1
ATOM 1892 C CA . LEU A 1 229 ? -10.09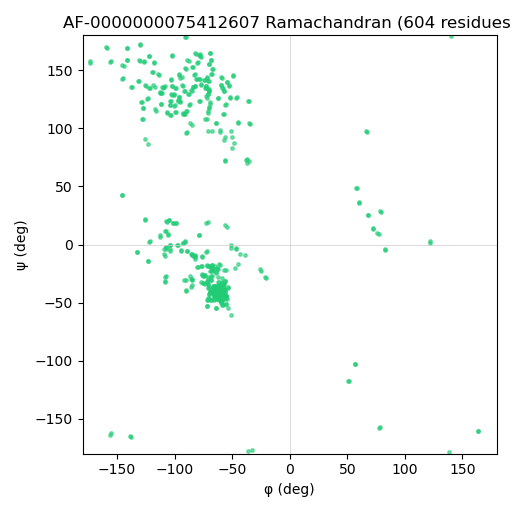4 -20.359 -10.789 1 98.69 229 LEU A CA 1
ATOM 1893 C C . LEU A 1 229 ? -11.164 -21.391 -10.43 1 98.69 229 LEU A C 1
ATOM 1895 O O . LEU A 1 229 ? -12.273 -21.031 -10.047 1 98.69 229 LEU A O 1
ATOM 1899 N N . TRP A 1 230 ? -10.82 -22.625 -10.555 1 98.62 230 TRP A N 1
ATOM 1900 C CA . TRP A 1 230 ? -11.75 -23.672 -10.133 1 98.62 230 TRP A CA 1
ATOM 1901 C C . TRP A 1 230 ? -12.062 -23.547 -8.648 1 98.62 230 TRP A C 1
ATOM 1903 O O . TRP A 1 230 ? -13.227 -23.656 -8.234 1 98.62 230 TRP A O 1
ATOM 1913 N N . GLU A 1 231 ? -11.055 -23.328 -7.867 1 98.12 231 GLU A N 1
ATOM 1914 C CA . GLU A 1 231 ? -11.234 -23.188 -6.426 1 98.12 231 GLU A CA 1
ATOM 1915 C C . GLU A 1 231 ? -12.172 -22.031 -6.094 1 98.12 231 GLU A C 1
ATOM 1917 O O . GLU A 1 231 ? -13.031 -22.156 -5.219 1 98.12 231 GLU A O 1
ATOM 1922 N N . ILE A 1 232 ? -12.039 -20.922 -6.781 1 98.19 232 ILE A N 1
ATOM 1923 C CA . ILE A 1 232 ? -12.898 -19.766 -6.574 1 98.19 232 ILE A CA 1
ATOM 1924 C C . ILE A 1 232 ? -14.344 -20.125 -6.91 1 98.19 232 ILE A C 1
ATOM 1926 O O . ILE A 1 232 ? -15.273 -19.688 -6.223 1 98.19 232 ILE A O 1
ATOM 1930 N N . SER A 1 233 ? -14.547 -20.953 -7.926 1 97.75 233 SER A N 1
ATOM 1931 C CA . SER A 1 233 ? -15.891 -21.328 -8.359 1 97.75 233 SER A CA 1
ATOM 1932 C C . SER A 1 233 ? -16.516 -22.359 -7.414 1 97.75 233 SER A C 1
ATOM 1934 O O . SER A 1 233 ? -17.734 -22.422 -7.273 1 97.75 233 SER A O 1
ATOM 1936 N N . SER A 1 234 ? -15.703 -23.141 -6.719 1 96.88 234 SER A N 1
ATOM 1937 C CA . SER A 1 234 ? -16.219 -24.297 -5.984 1 96.88 234 SER A CA 1
ATOM 1938 C C . SER A 1 234 ? -16.188 -24.047 -4.477 1 96.88 234 SER A C 1
ATOM 1940 O O . SER A 1 234 ? -16.938 -24.672 -3.723 1 96.88 234 SER A O 1
ATOM 1942 N N . GLY A 1 235 ? -15.219 -23.172 -4.07 1 96.12 235 GLY A N 1
ATOM 1943 C CA . GLY A 1 235 ? -15.016 -22.969 -2.645 1 96.12 235 GLY A CA 1
ATOM 1944 C C . GLY A 1 235 ? -14.352 -24.141 -1.957 1 96.12 235 GLY A C 1
ATOM 1945 O O . GLY A 1 235 ? -14.312 -24.219 -0.727 1 96.12 235 GLY A O 1
ATOM 1946 N N . GLN A 1 236 ? -13.805 -25.062 -2.756 1 94.75 236 GLN A N 1
ATOM 1947 C CA . GLN A 1 236 ? -13.219 -26.281 -2.242 1 94.75 236 GLN A CA 1
ATOM 1948 C C . GLN A 1 236 ? -11.727 -26.359 -2.559 1 94.75 236 GLN A C 1
ATOM 1950 O O . GLN A 1 236 ? -11.25 -25.703 -3.492 1 94.75 236 GLN A O 1
ATOM 1955 N N . LEU A 1 237 ? -11.023 -27.141 -1.759 1 94.69 237 LEU A N 1
ATOM 1956 C CA . LEU A 1 237 ? -9.641 -27.438 -2.1 1 94.69 237 LEU A CA 1
ATOM 1957 C C . LEU A 1 237 ? -9.562 -28.422 -3.256 1 94.69 237 LEU A C 1
ATOM 1959 O O . LEU A 1 237 ? -10.344 -29.391 -3.312 1 94.69 237 LEU A O 1
ATOM 1963 N N . PRO A 1 238 ? -8.625 -28.203 -4.113 1 96.19 238 PRO A N 1
ATOM 1964 C CA . PRO A 1 238 ? -8.5 -29.141 -5.23 1 96.19 238 PRO A CA 1
ATOM 1965 C C . PRO A 1 238 ? -7.992 -30.516 -4.789 1 96.19 238 PRO A C 1
ATOM 1967 O O . PRO A 1 238 ? -7.059 -30.609 -3.986 1 96.19 238 PRO A O 1
ATOM 1970 N N . PHE A 1 239 ? -8.664 -31.562 -5.242 1 95.44 239 PHE A N 1
ATOM 1971 C CA . PHE A 1 239 ? -8.273 -32.969 -5.102 1 95.44 239 PHE A CA 1
ATOM 1972 C C . PHE A 1 239 ? -8.164 -33.344 -3.631 1 95.44 239 PHE A C 1
ATOM 1974 O O . PHE A 1 239 ? -7.234 -34.031 -3.236 1 95.44 239 PHE A O 1
ATOM 1981 N N . ASP A 1 240 ? -8.984 -32.844 -2.795 1 88.62 240 ASP A N 1
ATOM 1982 C CA . ASP A 1 240 ? -8.922 -32.938 -1.342 1 88.62 240 ASP A CA 1
ATOM 1983 C C . ASP A 1 240 ? -8.891 -34.406 -0.909 1 88.62 240 ASP A C 1
ATOM 1985 O O . ASP A 1 240 ? -8.336 -34.75 0.14 1 88.62 240 ASP A O 1
ATOM 1989 N N . GLU A 1 241 ? -9.32 -35.406 -1.659 1 89.12 241 GLU A N 1
ATOM 1990 C CA . GLU A 1 241 ? -9.438 -36.781 -1.229 1 89.12 241 GLU A CA 1
ATOM 1991 C C . GLU A 1 241 ? -8.336 -37.656 -1.836 1 89.12 241 GLU A C 1
ATOM 1993 O O . GLU A 1 241 ? -8.344 -38.875 -1.685 1 89.12 241 GLU A O 1
ATOM 1998 N N . ILE A 1 242 ? -7.406 -37.062 -2.463 1 91.88 242 ILE A N 1
ATOM 1999 C CA . ILE A 1 242 ? -6.359 -37.812 -3.133 1 91.88 242 ILE A CA 1
ATOM 2000 C C . ILE A 1 242 ? -5.004 -37.5 -2.51 1 91.88 242 ILE A C 1
ATOM 2002 O O . ILE A 1 242 ? -4.695 -36.312 -2.264 1 91.88 242 ILE A O 1
ATOM 2006 N N . SER A 1 243 ? -4.23 -38.469 -2.281 1 90.75 243 SER A N 1
ATOM 2007 C CA . SER A 1 243 ? -2.906 -38.281 -1.698 1 90.75 243 SER A CA 1
ATOM 2008 C C . SER A 1 243 ? -1.969 -37.562 -2.668 1 90.75 243 SER A C 1
ATOM 2010 O O . SER A 1 243 ? -2.174 -37.625 -3.883 1 90.75 243 SER A O 1
ATOM 2012 N N . SER A 1 244 ? -0.95 -36.969 -2.105 1 89.56 244 SER A N 1
ATOM 2013 C CA . SER A 1 244 ? 0.029 -36.281 -2.922 1 89.56 244 SER A CA 1
ATOM 2014 C C . SER A 1 244 ? 0.663 -37.188 -3.953 1 89.56 244 SER A C 1
ATOM 2016 O O . SER A 1 244 ? 0.821 -36.812 -5.117 1 89.56 244 SER A O 1
ATOM 2018 N N . TYR A 1 245 ? 1.032 -38.312 -3.48 1 89.19 245 TYR A N 1
ATOM 2019 C CA . TYR A 1 245 ? 1.632 -39.312 -4.387 1 89.19 245 TYR A CA 1
ATOM 2020 C C . TYR A 1 245 ? 0.661 -39.688 -5.496 1 89.19 245 TYR A C 1
ATOM 2022 O O . TYR A 1 245 ? 1.052 -39.781 -6.664 1 89.19 245 TYR A O 1
ATOM 2030 N N . GLY A 1 246 ? -0.548 -39.906 -5.129 1 92.81 246 GLY A N 1
ATOM 2031 C CA . GLY A 1 246 ? -1.564 -40.188 -6.133 1 92.81 246 GLY A CA 1
ATOM 2032 C C . GLY A 1 246 ? -1.711 -39.094 -7.16 1 92.81 246 GLY A C 1
ATOM 2033 O O . GLY A 1 246 ? -1.884 -39.344 -8.352 1 92.81 246 GLY A O 1
ATOM 2034 N N . LEU A 1 247 ? -1.613 -37.906 -6.703 1 93.69 247 LEU A N 1
ATOM 2035 C CA . LEU A 1 247 ? -1.769 -36.75 -7.586 1 93.69 247 LEU A CA 1
ATOM 2036 C C . LEU A 1 247 ? -0.592 -36.656 -8.555 1 93.69 247 LEU A C 1
ATOM 2038 O O . LEU A 1 247 ? -0.779 -36.344 -9.734 1 93.69 247 LEU A O 1
ATOM 2042 N N . ILE A 1 248 ? 0.587 -36.906 -8.109 1 91.56 248 ILE A N 1
ATOM 2043 C CA . ILE A 1 248 ? 1.803 -36.844 -8.914 1 91.56 248 ILE A CA 1
ATOM 2044 C C . ILE A 1 248 ? 1.703 -37.812 -10.094 1 91.56 248 ILE A C 1
ATOM 2046 O O . ILE A 1 248 ? 2.184 -37.5 -11.188 1 91.56 248 ILE A O 1
ATOM 2050 N N . VAL A 1 249 ? 0.975 -38.844 -9.922 1 92.5 249 VAL A N 1
ATOM 2051 C CA . VAL A 1 249 ? 0.842 -39.875 -10.945 1 92.5 249 VAL A CA 1
ATOM 2052 C C . VAL A 1 249 ? -0.329 -39.531 -11.867 1 92.5 249 VAL A C 1
ATOM 2054 O O . VAL A 1 249 ? -0.216 -39.625 -13.094 1 92.5 249 VAL A O 1
ATOM 2057 N N . ARG A 1 250 ? -1.382 -39.031 -11.336 1 95.5 250 ARG A N 1
ATOM 2058 C CA . ARG A 1 250 ? -2.646 -38.969 -12.062 1 95.5 250 ARG A CA 1
ATOM 2059 C C . ARG A 1 250 ? -2.791 -37.656 -12.805 1 95.5 250 ARG A C 1
ATOM 2061 O O . ARG A 1 250 ? -3.441 -37.594 -13.844 1 95.5 250 ARG A O 1
ATOM 2068 N N . ILE A 1 251 ? -2.227 -36.594 -12.305 1 94.94 251 ILE A N 1
ATOM 2069 C CA . ILE A 1 251 ? -2.381 -35.281 -12.914 1 94.94 251 ILE A CA 1
ATOM 2070 C C . ILE A 1 251 ? -1.73 -35.281 -14.297 1 94.94 251 ILE A C 1
ATOM 2072 O O . ILE A 1 251 ? -2.336 -34.812 -15.273 1 94.94 251 ILE A O 1
ATOM 2076 N N . PRO A 1 252 ? -0.486 -35.844 -14.445 1 93.12 252 PRO A N 1
ATOM 2077 C CA . PRO A 1 252 ? 0.107 -35.875 -15.781 1 93.12 252 PRO A CA 1
ATOM 2078 C C . PRO A 1 252 ? -0.694 -36.75 -16.75 1 93.12 252 PRO A C 1
ATOM 2080 O O . PRO A 1 252 ? -0.57 -36.594 -17.969 1 93.12 252 PRO A O 1
ATOM 2083 N N . GLN A 1 253 ? -1.521 -37.625 -16.219 1 94.62 253 GLN A N 1
ATOM 2084 C CA . GLN A 1 253 ? -2.318 -38.5 -17.047 1 94.62 253 GLN A CA 1
ATOM 2085 C C . GLN A 1 253 ? -3.664 -37.875 -17.406 1 94.62 253 GLN A C 1
ATOM 2087 O O . GLN A 1 253 ? -4.477 -38.5 -18.094 1 94.62 253 GLN A O 1
ATOM 2092 N N . GLY A 1 254 ? -3.951 -36.688 -16.828 1 95.56 254 GLY A N 1
ATOM 2093 C CA . GLY A 1 254 ? -5.137 -36 -17.281 1 95.56 254 GLY A CA 1
ATOM 2094 C C . GLY A 1 254 ? -6.133 -35.719 -16.172 1 95.56 254 GLY A C 1
ATOM 2095 O O . GLY A 1 254 ? -7.176 -35.094 -16.406 1 95.56 254 GLY A O 1
ATOM 2096 N N . LEU A 1 255 ? -5.812 -36.094 -14.961 1 96.56 255 LEU A N 1
ATOM 2097 C CA . LEU A 1 255 ? -6.719 -35.844 -13.852 1 96.56 255 LEU A CA 1
ATOM 2098 C C . LEU A 1 255 ? -6.938 -34.344 -13.656 1 96.56 255 LEU A C 1
ATOM 2100 O O . LEU A 1 255 ? -5.977 -33.562 -13.602 1 96.56 255 LEU A O 1
ATOM 2104 N N . ARG A 1 256 ? -8.133 -33.938 -13.641 1 97.69 256 ARG A N 1
ATOM 2105 C CA . ARG A 1 256 ? -8.57 -32.594 -13.328 1 97.69 256 ARG A CA 1
ATOM 2106 C C . ARG A 1 256 ? -9.852 -32.594 -12.5 1 97.69 256 ARG A C 1
ATOM 2108 O O . ARG A 1 256 ? -10.555 -33.625 -12.453 1 97.69 256 ARG A O 1
ATOM 2115 N N . GLU A 1 257 ? -10.102 -31.469 -11.789 1 97.44 257 GLU A N 1
ATOM 2116 C CA . GLU A 1 257 ? -11.359 -31.344 -11.055 1 97.44 257 GLU A CA 1
ATOM 2117 C C . GLU A 1 257 ? -12.547 -31.188 -12.008 1 97.44 257 GLU A C 1
ATOM 2119 O O . GLU A 1 257 ? -12.391 -30.688 -13.117 1 97.44 257 GLU A O 1
ATOM 2124 N N . ILE A 1 258 ? -13.734 -31.578 -11.531 1 96.38 258 ILE A N 1
ATOM 2125 C CA . ILE A 1 258 ? -14.977 -31.453 -12.297 1 96.38 258 ILE A CA 1
ATOM 2126 C C . ILE A 1 258 ? -15.656 -30.141 -11.961 1 96.38 258 ILE A C 1
ATOM 2128 O O . ILE A 1 258 ? -15.688 -29.719 -10.797 1 96.38 258 ILE A O 1
ATOM 2132 N N . PRO A 1 259 ? -16.141 -29.469 -13 1 97.12 259 PRO A N 1
ATOM 2133 C CA . PRO A 1 259 ? -16.875 -28.219 -12.711 1 97.12 259 PRO A CA 1
ATOM 2134 C C . PRO A 1 259 ? -18.016 -28.438 -11.727 1 97.12 259 PRO A C 1
ATOM 2136 O O . PRO A 1 259 ? -18.719 -29.453 -11.789 1 97.12 259 PRO A O 1
ATOM 2139 N N . VAL A 1 260 ? -18.172 -27.469 -10.812 1 95.25 260 VAL A N 1
ATOM 2140 C CA . VAL A 1 260 ? -19.297 -27.531 -9.891 1 95.25 260 VAL A CA 1
ATOM 2141 C C . VAL A 1 260 ? -20.562 -27.031 -10.586 1 95.25 260 VAL A C 1
ATOM 2143 O O . VAL A 1 260 ? -20.484 -26.219 -11.516 1 95.25 260 VAL A O 1
ATOM 2146 N N . PRO A 1 261 ? -21.703 -27.422 -10.117 1 93.19 261 PRO A N 1
ATOM 2147 C CA . PRO A 1 261 ? -22.953 -27 -10.75 1 93.19 261 PRO A CA 1
ATOM 2148 C C . PRO A 1 261 ? -23.125 -25.484 -10.773 1 93.19 261 PRO A C 1
ATOM 2150 O O . PRO A 1 261 ? -22.688 -24.797 -9.852 1 93.19 261 PRO A O 1
ATOM 2153 N N . ASP A 1 262 ? -23.703 -24.922 -11.797 1 89.69 262 ASP A N 1
ATOM 2154 C CA . ASP A 1 262 ? -24.109 -23.516 -11.953 1 89.69 262 ASP A CA 1
ATOM 2155 C C . ASP A 1 262 ? -22.891 -22.625 -12.219 1 89.69 262 ASP A C 1
ATOM 2157 O O . ASP A 1 262 ? -23.016 -21.406 -12.203 1 89.69 262 ASP A O 1
ATOM 2161 N N . THR A 1 263 ? -21.766 -23.266 -12.469 1 95.81 263 THR A N 1
ATOM 2162 C CA . THR A 1 263 ? -20.625 -22.469 -12.922 1 95.81 263 THR A CA 1
ATOM 2163 C C . THR A 1 263 ? -20.844 -22 -14.359 1 95.81 263 THR A C 1
ATOM 2165 O O . THR A 1 263 ? -21.156 -22.797 -15.242 1 95.81 263 THR A O 1
ATOM 2168 N N . PRO A 1 264 ? -20.719 -20.719 -14.609 1 95.56 264 PRO A N 1
ATOM 2169 C CA . PRO A 1 264 ? -20.859 -20.234 -15.992 1 95.56 264 PRO A CA 1
ATOM 2170 C C . PRO A 1 264 ? -19.953 -20.984 -16.969 1 95.56 264 PRO A C 1
ATOM 2172 O O . PRO A 1 264 ? -18.766 -21.172 -16.688 1 95.56 264 PRO A O 1
ATOM 2175 N N . THR A 1 265 ? -20.453 -21.344 -18.109 1 95.12 265 THR A N 1
ATOM 2176 C CA . THR A 1 265 ? -19.766 -22.172 -19.094 1 95.12 265 THR A CA 1
ATOM 2177 C C . THR A 1 265 ? -18.469 -21.5 -19.547 1 95.12 265 THR A C 1
ATOM 2179 O O . THR A 1 265 ? -17.438 -22.156 -19.688 1 95.12 265 THR A O 1
ATOM 2182 N N . ALA A 1 266 ? -18.562 -20.219 -19.75 1 95.94 266 ALA A N 1
ATOM 2183 C CA . ALA A 1 266 ? -17.391 -19.469 -20.203 1 95.94 266 ALA A CA 1
ATOM 2184 C C . ALA A 1 266 ? -16.266 -19.547 -19.172 1 95.94 266 ALA A C 1
ATOM 2186 O O . ALA A 1 266 ? -15.094 -19.594 -19.531 1 95.94 266 ALA A O 1
ATOM 2187 N N . TYR A 1 267 ? -16.625 -19.562 -17.922 1 97.81 267 TYR A N 1
ATOM 2188 C CA . TYR A 1 267 ? -15.664 -19.672 -16.828 1 97.81 267 TYR A CA 1
ATOM 2189 C C . TYR A 1 267 ? -15.039 -21.062 -16.797 1 97.81 267 TYR A C 1
ATOM 2191 O O . TYR A 1 267 ? -13.828 -21.188 -16.641 1 97.81 267 TYR A O 1
ATOM 2199 N N . VAL A 1 268 ? -15.859 -22.062 -17.031 1 98 268 VAL A N 1
ATOM 2200 C CA . VAL A 1 268 ? -15.383 -23.438 -17.094 1 98 268 VAL A CA 1
ATOM 2201 C C . VAL A 1 268 ? -14.406 -23.609 -18.25 1 98 268 VAL A C 1
ATOM 2203 O O . VAL A 1 268 ? -13.336 -24.188 -18.078 1 98 268 VAL A O 1
ATOM 2206 N N . ASN A 1 269 ? -14.789 -23.047 -19.375 1 97.88 269 ASN A N 1
ATOM 2207 C CA . ASN A 1 269 ? -13.93 -23.141 -20.547 1 97.88 269 ASN A CA 1
ATOM 2208 C C . ASN A 1 269 ? -12.57 -22.5 -20.297 1 97.88 269 ASN A C 1
ATOM 2210 O O . ASN A 1 269 ? -11.539 -23.031 -20.719 1 97.88 269 ASN A O 1
ATOM 2214 N N . LEU A 1 270 ? -12.617 -21.422 -19.625 1 98.38 270 LEU A N 1
ATOM 2215 C CA . LEU A 1 270 ? -11.391 -20.672 -19.375 1 98.38 270 LEU A CA 1
ATOM 2216 C C . LEU A 1 270 ? -10.422 -21.484 -18.516 1 98.38 270 LEU A C 1
ATOM 2218 O O . LEU A 1 270 ? -9.258 -21.656 -18.875 1 98.38 270 LEU A O 1
ATOM 2222 N N . TYR A 1 271 ? -10.922 -21.969 -17.297 1 98.31 271 TYR A N 1
ATOM 2223 C CA . TYR A 1 271 ? -9.93 -22.656 -16.453 1 98.31 271 TYR A CA 1
ATOM 2224 C C . TYR A 1 271 ? -9.562 -24.016 -17.031 1 98.31 271 TYR A C 1
ATOM 2226 O O . TYR A 1 271 ? -8.523 -24.578 -16.703 1 98.31 271 TYR A O 1
ATOM 2234 N N . THR A 1 272 ? -10.383 -24.594 -17.969 1 98.44 272 THR A N 1
ATOM 2235 C CA . THR A 1 272 ? -10.023 -25.812 -18.688 1 98.44 272 THR A CA 1
ATOM 2236 C C . THR A 1 272 ? -8.875 -25.547 -19.656 1 98.44 272 THR A C 1
ATOM 2238 O O . THR A 1 272 ? -7.965 -26.359 -19.781 1 98.44 272 THR A O 1
ATOM 2241 N N . GLU A 1 273 ? -8.914 -24.438 -20.328 1 98.56 273 GLU A N 1
ATOM 2242 C CA . GLU A 1 273 ? -7.816 -24.031 -21.188 1 98.56 273 GLU A CA 1
ATOM 2243 C C . GLU A 1 273 ? -6.543 -23.781 -20.391 1 98.56 273 GLU A C 1
ATOM 2245 O O . GLU A 1 273 ? -5.449 -24.156 -20.812 1 98.56 273 GLU A O 1
ATOM 2250 N N . CYS A 1 274 ? -6.664 -23.172 -19.266 1 98.75 274 CYS A N 1
ATOM 2251 C CA . CYS A 1 274 ? -5.523 -22.797 -18.438 1 98.75 274 CYS A CA 1
ATOM 2252 C C . CYS A 1 274 ? -4.785 -24.031 -17.938 1 98.75 274 CYS A C 1
ATOM 2254 O O . CYS A 1 274 ? -3.553 -24.031 -17.875 1 98.75 274 CYS A O 1
ATOM 2256 N N . TRP A 1 275 ? -5.555 -25.078 -17.531 1 98.19 275 TRP A N 1
ATOM 2257 C CA . TRP A 1 275 ? -4.875 -26.188 -16.891 1 98.19 275 TRP A CA 1
ATOM 2258 C C . TRP A 1 275 ? -4.641 -27.328 -17.891 1 98.19 275 TRP A C 1
ATOM 2260 O O . TRP A 1 275 ? -4.453 -28.484 -17.5 1 98.19 275 TRP A O 1
ATOM 2270 N N . ASP A 1 276 ? -4.715 -26.984 -19.188 1 97.75 276 ASP A N 1
ATOM 2271 C CA . ASP A 1 276 ? -4.379 -27.969 -20.203 1 97.75 276 ASP A CA 1
ATOM 2272 C C . ASP A 1 276 ? -3.043 -28.641 -19.906 1 97.75 276 ASP A C 1
ATOM 2274 O O . ASP A 1 276 ? -2.104 -28 -19.438 1 97.75 276 ASP A O 1
ATOM 2278 N N . GLY A 1 277 ? -2.916 -29.906 -20.25 1 95.12 277 GLY A N 1
ATOM 2279 C CA . GLY A 1 277 ? -1.713 -30.688 -19.969 1 95.12 277 GLY A CA 1
ATOM 2280 C C . GLY A 1 277 ? -0.516 -30.234 -20.781 1 95.12 277 GLY A C 1
ATOM 2281 O O . GLY A 1 277 ? 0.63 -30.422 -20.375 1 95.12 277 GLY A O 1
ATOM 2282 N N . GLU A 1 278 ? -0.766 -29.688 -21.891 1 94.62 278 GLU A N 1
ATOM 2283 C CA . GLU A 1 278 ? 0.285 -29.172 -22.766 1 94.62 278 GLU A CA 1
ATOM 2284 C C . GLU A 1 278 ? 0.443 -27.656 -22.609 1 94.62 278 GLU A C 1
ATOM 2286 O O . GLU A 1 278 ? -0.427 -26.891 -23.031 1 94.62 278 GLU A O 1
ATOM 2291 N N . PRO A 1 279 ? 1.563 -27.219 -22.094 1 95.38 279 PRO A N 1
ATOM 2292 C CA . PRO A 1 279 ? 1.765 -25.797 -21.812 1 95.38 279 PRO A CA 1
ATOM 2293 C C . PRO A 1 279 ? 1.497 -24.922 -23.031 1 95.38 279 PRO A C 1
ATOM 2295 O O . PRO A 1 279 ? 0.934 -23.828 -22.906 1 95.38 279 PRO A O 1
ATOM 2298 N N . ASP A 1 280 ? 1.826 -25.328 -24.203 1 95.12 280 ASP A N 1
ATOM 2299 C CA . ASP A 1 280 ? 1.694 -24.516 -25.422 1 95.12 280 ASP A CA 1
ATOM 2300 C C . ASP A 1 280 ? 0.226 -24.266 -25.75 1 95.12 280 ASP A C 1
ATOM 2302 O O . ASP A 1 280 ? -0.094 -23.359 -26.516 1 95.12 280 ASP A O 1
ATOM 2306 N N . ASN A 1 281 ? -0.634 -25.094 -25.234 1 97.5 281 ASN A N 1
ATOM 2307 C CA . ASN A 1 281 ? -2.064 -24.938 -25.484 1 97.5 281 ASN A CA 1
ATOM 2308 C C . ASN A 1 281 ? -2.693 -23.938 -24.516 1 97.5 281 ASN A C 1
ATOM 2310 O O . ASN A 1 281 ? -3.852 -23.547 -24.672 1 97.5 281 ASN A O 1
ATOM 2314 N N . ARG A 1 282 ? -1.985 -23.516 -23.516 1 98.31 282 ARG A N 1
ATOM 2315 C CA . ARG A 1 282 ? -2.525 -22.625 -22.5 1 98.31 282 ARG A CA 1
ATOM 2316 C C . ARG A 1 282 ? -2.496 -21.172 -22.969 1 98.31 282 ARG A C 1
ATOM 2318 O O . ARG A 1 282 ? -1.6 -20.766 -23.703 1 98.31 282 ARG A O 1
ATOM 2325 N N . PRO A 1 283 ? -3.461 -20.406 -22.562 1 98.56 283 PRO A N 1
ATOM 2326 C CA . PRO A 1 283 ? -3.455 -18.984 -22.906 1 98.56 283 PRO A CA 1
ATOM 2327 C C . PRO A 1 283 ? -2.359 -18.203 -22.188 1 98.56 283 PRO A C 1
ATOM 2329 O O . PRO A 1 283 ? -1.752 -18.703 -21.234 1 98.56 283 PRO A O 1
ATOM 2332 N N . THR A 1 284 ? -2.105 -17 -22.688 1 98.12 284 THR A N 1
ATOM 2333 C CA . THR A 1 284 ? -1.28 -16.062 -21.953 1 98.12 284 THR A CA 1
ATOM 2334 C C . THR A 1 284 ? -2.088 -15.391 -20.844 1 98.12 284 THR A C 1
ATOM 2336 O O . THR A 1 284 ? -3.32 -15.453 -20.844 1 98.12 284 THR A O 1
ATOM 2339 N N . ILE A 1 285 ? -1.403 -14.812 -19.938 1 98.38 285 ILE A N 1
ATOM 2340 C CA . ILE A 1 285 ? -2.094 -14.148 -18.844 1 98.38 285 ILE A CA 1
ATOM 2341 C C . ILE A 1 285 ? -2.953 -13.008 -19.375 1 98.38 285 ILE A C 1
ATOM 2343 O O . ILE A 1 285 ? -4.043 -12.75 -18.859 1 98.38 285 ILE A O 1
ATOM 2347 N N . SER A 1 286 ? -2.508 -12.297 -20.406 1 97.94 286 SER A N 1
ATOM 2348 C CA . SER A 1 286 ? -3.293 -11.234 -21.031 1 97.94 286 SER A CA 1
ATOM 2349 C C . SER A 1 286 ? -4.602 -11.781 -21.594 1 97.94 286 SER A C 1
ATOM 2351 O O . SER A 1 286 ? -5.648 -11.141 -21.469 1 97.94 286 SER A O 1
ATOM 2353 N N . GLN A 1 287 ? -4.496 -12.906 -22.172 1 98.38 287 GLN A N 1
ATOM 2354 C CA . GLN A 1 287 ? -5.695 -13.547 -22.688 1 98.38 287 GLN A CA 1
ATOM 2355 C C . GLN A 1 287 ? -6.641 -13.961 -21.562 1 98.38 287 GLN A C 1
ATOM 2357 O O . GLN A 1 287 ? -7.859 -13.852 -21.703 1 98.38 287 GLN A O 1
ATOM 2362 N N . VAL A 1 288 ? -6.078 -14.461 -20.484 1 98.69 288 VAL A N 1
ATOM 2363 C CA . VAL A 1 288 ? -6.887 -14.844 -19.328 1 98.69 288 VAL A CA 1
ATOM 2364 C C . VAL A 1 288 ? -7.656 -13.633 -18.812 1 98.69 288 VAL A C 1
ATOM 2366 O O . VAL A 1 288 ? -8.859 -13.711 -18.578 1 98.69 288 VAL A O 1
ATOM 2369 N N . VAL A 1 289 ? -6.996 -12.492 -18.672 1 98.25 289 VAL A N 1
ATOM 2370 C CA . VAL A 1 289 ? -7.625 -11.258 -18.203 1 98.25 289 VAL A CA 1
ATOM 2371 C C . VAL A 1 289 ? -8.75 -10.859 -19.141 1 98.25 289 VAL A C 1
ATOM 2373 O O . VAL A 1 289 ? -9.859 -10.547 -18.703 1 98.25 289 VAL A O 1
ATOM 2376 N N . ALA A 1 290 ? -8.492 -10.914 -20.422 1 97.75 290 ALA A N 1
ATOM 2377 C CA . ALA A 1 290 ? -9.484 -10.523 -21.422 1 97.75 290 ALA A CA 1
ATOM 2378 C C . ALA A 1 290 ? -10.703 -11.438 -21.359 1 97.75 290 ALA A C 1
ATOM 2380 O O . ALA A 1 290 ? -11.844 -10.961 -21.406 1 97.75 290 ALA A O 1
ATOM 2381 N N . LYS A 1 291 ? -10.477 -12.664 -21.297 1 97.81 291 LYS A N 1
ATOM 2382 C CA . LYS A 1 291 ? -11.57 -13.633 -21.266 1 97.81 291 LYS A CA 1
ATOM 2383 C C . LYS A 1 291 ? -12.391 -13.5 -19.984 1 97.81 291 LYS A C 1
ATOM 2385 O O . LYS A 1 291 ? -13.617 -13.648 -20.016 1 97.81 291 LYS A O 1
ATOM 2390 N N . LEU A 1 292 ? -11.734 -13.25 -18.875 1 97.88 292 LEU A N 1
ATOM 2391 C CA . LEU A 1 292 ? -12.453 -13.047 -17.625 1 97.88 292 LEU A CA 1
ATOM 2392 C C . LEU A 1 292 ? -13.359 -11.82 -17.703 1 97.88 292 LEU A C 1
ATOM 2394 O O . LEU A 1 292 ? -14.492 -11.852 -17.234 1 97.88 292 LEU A O 1
ATOM 2398 N N . LYS A 1 293 ? -12.844 -10.781 -18.281 1 95.88 293 LYS A N 1
ATOM 2399 C CA . LYS A 1 293 ? -13.648 -9.57 -18.469 1 95.88 293 LYS A CA 1
ATOM 2400 C C . LYS A 1 293 ? -14.875 -9.859 -19.328 1 95.88 293 LYS A C 1
ATOM 2402 O O . LYS A 1 293 ? -15.977 -9.406 -19.016 1 95.88 293 LYS A O 1
ATOM 2407 N N . GLN A 1 294 ? -14.664 -10.602 -20.312 1 94.25 294 GLN A N 1
ATOM 2408 C CA . GLN A 1 294 ? -15.758 -10.984 -21.188 1 94.25 294 GLN A CA 1
ATOM 2409 C C . GLN A 1 294 ? -16.781 -11.852 -20.469 1 94.25 294 GLN A C 1
ATOM 2411 O O . GLN A 1 294 ? -17.984 -11.656 -20.625 1 94.25 294 GLN A O 1
ATOM 2416 N N . CYS A 1 295 ? -16.266 -12.773 -19.703 1 92.06 295 CYS A N 1
ATOM 2417 C CA . CYS A 1 295 ? -17.141 -13.641 -18.906 1 92.06 295 CYS A CA 1
ATOM 2418 C C . CYS A 1 295 ? -18.016 -12.82 -17.969 1 92.06 295 CYS A C 1
ATOM 2420 O O . CYS A 1 295 ? -19.219 -13.078 -17.844 1 92.06 295 CYS A O 1
ATOM 2422 N N . HIS A 1 296 ? -17.406 -11.852 -17.344 1 90.69 296 HIS A N 1
ATOM 2423 C CA . HIS A 1 296 ? -18.109 -11.016 -16.375 1 90.69 296 HIS A CA 1
ATOM 2424 C C . HIS A 1 296 ? -19.203 -10.195 -17.062 1 90.69 296 HIS A C 1
ATOM 2426 O O . HIS A 1 296 ? -20.328 -10.094 -16.547 1 90.69 296 HIS A O 1
ATOM 2432 N N . ASN A 1 297 ? -18.891 -9.688 -18.188 1 88.69 297 ASN A N 1
ATOM 2433 C CA . ASN A 1 297 ? -19.859 -8.898 -18.938 1 88.69 297 ASN A CA 1
ATOM 2434 C C . ASN A 1 297 ? -21.031 -9.742 -19.406 1 88.69 297 ASN A C 1
ATOM 2436 O O . ASN A 1 297 ? -22.188 -9.305 -19.344 1 88.69 297 ASN A O 1
ATOM 2440 N N . LEU A 1 298 ? -20.75 -10.883 -19.859 1 84.06 298 LEU A N 1
ATOM 2441 C CA . LEU A 1 298 ? -21.781 -11.797 -20.344 1 84.06 298 LEU A CA 1
ATOM 2442 C C . LEU A 1 298 ? -22.703 -12.234 -19.203 1 84.06 298 LEU A C 1
ATOM 2444 O O . LEU A 1 298 ? -23.922 -12.336 -19.391 1 84.06 298 LEU A O 1
ATOM 2448 N N . TRP A 1 299 ? -22.078 -12.477 -18.141 1 82.38 299 TRP A N 1
ATOM 2449 C CA . TRP A 1 299 ? -22.844 -12.906 -16.969 1 82.38 299 TRP A CA 1
ATOM 2450 C C . TRP A 1 299 ? -23.766 -11.789 -16.484 1 82.38 299 TRP A C 1
ATOM 2452 O O . TRP A 1 299 ? -24.922 -12.031 -16.172 1 82.38 299 TRP A O 1
ATOM 2462 N N . LYS A 1 300 ? -23.328 -10.586 -16.422 1 81.69 300 LYS A N 1
ATOM 2463 C CA . LYS A 1 300 ? -24.109 -9.438 -15.984 1 81.69 300 LYS A CA 1
ATOM 2464 C C . LYS A 1 300 ? -25.312 -9.203 -16.891 1 81.69 300 LYS A C 1
ATOM 2466 O O . LYS A 1 300 ? -26.391 -8.836 -16.422 1 81.69 300 LYS A O 1
ATOM 2471 N N . TYR A 1 301 ? -25.156 -9.414 -18.172 1 78.56 301 TYR A N 1
ATOM 2472 C CA . TYR A 1 301 ? -26.219 -9.188 -19.141 1 78.56 301 TYR A CA 1
ATOM 2473 C C . TYR A 1 301 ? -27.234 -10.312 -19.094 1 78.56 301 TYR A C 1
ATOM 2475 O O . TYR A 1 301 ? -28.422 -10.102 -19.391 1 78.56 301 TYR A O 1
ATOM 2483 N N . SER A 1 302 ? -26.797 -11.43 -18.812 1 72.06 302 SER A N 1
ATOM 2484 C CA . SER A 1 302 ? -27.719 -12.555 -18.75 1 72.06 302 SER A CA 1
ATOM 2485 C C . SER A 1 302 ? -28.562 -12.5 -17.484 1 72.06 302 SER A C 1
ATOM 2487 O O . SER A 1 302 ? -29.656 -13.078 -17.422 1 72.06 302 SER A O 1
ATOM 2489 N N . SER A 1 303 ? -28.062 -11.922 -16.516 1 63.12 303 SER A N 1
ATOM 2490 C CA . SER A 1 303 ? -28.781 -11.82 -15.242 1 63.12 303 SER A CA 1
ATOM 2491 C C . SER A 1 303 ? -29.781 -10.664 -15.258 1 63.12 303 SER A C 1
ATOM 2493 O O . SER A 1 303 ? -30.531 -10.477 -14.297 1 63.12 303 SER A O 1
ATOM 2495 N N . ILE A 1 304 ? -29.719 -9.805 -16.219 1 48.53 304 ILE A N 1
ATOM 2496 C CA . ILE A 1 304 ? -30.734 -8.781 -16.422 1 48.53 304 ILE A CA 1
ATOM 2497 C C . ILE A 1 304 ? -31.891 -9.352 -17.25 1 48.53 304 ILE A C 1
ATOM 2499 O O . ILE A 1 304 ? -31.656 -9.961 -18.297 1 48.53 304 ILE A O 1
ATOM 2503 N N . MET B 1 1 ? 17.031 40 -0.389 1 23 1 MET B N 1
ATOM 2504 C CA . MET B 1 1 ? 17.688 39.344 -1.514 1 23 1 MET B CA 1
ATOM 2505 C C . MET B 1 1 ? 18.359 38.031 -1.063 1 23 1 MET B C 1
ATOM 2507 O O . MET B 1 1 ? 19.578 37.969 -0.948 1 23 1 MET B O 1
ATOM 2511 N N . SER B 1 2 ? 17.828 37.438 0.012 1 25.98 2 SER B N 1
ATOM 2512 C CA . SER B 1 2 ? 18.422 36.344 0.782 1 25.98 2 SER B CA 1
ATOM 2513 C C . SER B 1 2 ? 18.719 35.156 -0.107 1 25.98 2 SER B C 1
ATOM 2515 O O . SER B 1 2 ? 17.828 34.625 -0.784 1 25.98 2 SER B O 1
ATOM 2517 N N . GLY B 1 3 ? 19.922 35.094 -0.632 1 26.67 3 GLY B N 1
ATOM 2518 C CA . GLY B 1 3 ? 20.531 34.25 -1.66 1 26.67 3 GLY B CA 1
ATOM 2519 C C . GLY B 1 3 ? 20.328 32.781 -1.427 1 26.67 3 GLY B C 1
ATOM 2520 O O . GLY B 1 3 ? 20.5 32.281 -0.307 1 26.67 3 GLY B O 1
ATOM 2521 N N . PHE B 1 4 ? 19.344 32.188 -2.078 1 32 4 PHE B N 1
ATOM 2522 C CA . PHE B 1 4 ? 19.25 30.75 -2.262 1 32 4 PHE B CA 1
ATOM 2523 C C . PHE B 1 4 ? 20.641 30.141 -2.477 1 32 4 PHE B C 1
ATOM 2525 O O . PHE B 1 4 ? 21.266 30.391 -3.508 1 32 4 PHE B O 1
ATOM 2532 N N . THR B 1 5 ? 21.422 30.125 -1.435 1 34.47 5 THR B N 1
ATOM 2533 C CA . THR B 1 5 ? 22.75 29.562 -1.588 1 34.47 5 THR B CA 1
ATOM 2534 C C . THR B 1 5 ? 22.703 28.25 -2.369 1 34.47 5 THR B C 1
ATOM 2536 O O . THR B 1 5 ? 21.906 27.359 -2.039 1 34.47 5 THR B O 1
ATOM 2539 N N . LEU B 1 6 ? 23.078 28.188 -3.6 1 36.5 6 LEU B N 1
ATOM 2540 C CA . LEU B 1 6 ? 23.328 27.047 -4.477 1 36.5 6 LEU B CA 1
ATOM 2541 C C . LEU B 1 6 ? 23.938 25.891 -3.697 1 36.5 6 LEU B C 1
ATOM 2543 O O . LEU B 1 6 ? 24.859 26.078 -2.912 1 36.5 6 LEU B O 1
ATOM 2547 N N . PRO B 1 7 ? 23.062 24.812 -3.406 1 43.59 7 PRO B N 1
ATOM 2548 C CA . PRO B 1 7 ? 23.781 23.75 -2.701 1 43.59 7 PRO B CA 1
ATOM 2549 C C . PRO B 1 7 ? 25.219 23.594 -3.186 1 43.59 7 PRO B C 1
ATOM 2551 O O . PRO B 1 7 ? 25.5 23.828 -4.359 1 43.59 7 PRO B O 1
ATOM 2554 N N . THR B 1 8 ? 26.047 23.688 -2.379 1 50.19 8 THR B N 1
ATOM 2555 C CA . THR B 1 8 ? 27.422 23.422 -2.758 1 50.19 8 THR B CA 1
ATOM 2556 C C . THR B 1 8 ? 27.531 22.141 -3.578 1 50.19 8 THR B C 1
ATOM 2558 O O . THR B 1 8 ? 26.703 21.234 -3.434 1 50.19 8 THR B O 1
ATOM 2561 N N . GLY B 1 9 ? 28.141 22.156 -4.781 1 54.12 9 GLY B N 1
ATOM 2562 C CA . GLY B 1 9 ? 28.469 21.094 -5.723 1 54.12 9 GLY B CA 1
ATOM 2563 C C . GLY B 1 9 ? 28.516 19.734 -5.078 1 54.12 9 GLY B C 1
ATOM 2564 O O . GLY B 1 9 ? 28.016 18.75 -5.648 1 54.12 9 GLY B O 1
ATOM 2565 N N . ASP B 1 10 ? 28.844 19.578 -3.787 1 63.34 10 ASP B N 1
ATOM 2566 C CA . ASP B 1 10 ? 29.062 18.312 -3.096 1 63.34 10 ASP B CA 1
ATOM 2567 C C . ASP B 1 10 ? 27.75 17.734 -2.6 1 63.34 10 ASP B C 1
ATOM 2569 O O . ASP B 1 10 ? 27.516 16.531 -2.717 1 63.34 10 ASP B O 1
ATOM 2573 N N . SER B 1 11 ? 26.797 18.594 -2.174 1 74.12 11 SER B N 1
ATOM 2574 C CA . SER B 1 11 ? 25.531 18.109 -1.665 1 74.12 11 SER B CA 1
ATOM 2575 C C . SER B 1 11 ? 24.625 17.625 -2.797 1 74.12 11 SER B C 1
ATOM 2577 O O . SER B 1 11 ? 23.938 16.609 -2.65 1 74.12 11 SER B O 1
ATOM 2579 N N . TYR B 1 12 ? 24.781 18.281 -3.836 1 76.5 12 TYR B N 1
ATOM 2580 C CA . TYR B 1 12 ? 24.031 17.875 -5.016 1 76.5 12 TYR B CA 1
ATOM 2581 C C . TYR B 1 12 ? 24.438 16.484 -5.477 1 76.5 12 TYR B C 1
ATOM 2583 O O . TYR B 1 12 ? 23.594 15.609 -5.672 1 76.5 12 TYR B O 1
ATOM 2591 N N . ASN B 1 13 ? 25.625 16.281 -5.539 1 82.44 13 ASN B N 1
ATOM 2592 C CA . ASN B 1 13 ? 26.156 14.992 -5.988 1 82.44 13 ASN B CA 1
ATOM 2593 C C . ASN B 1 13 ? 25.797 13.875 -5.016 1 82.44 13 ASN B C 1
ATOM 2595 O O . ASN B 1 13 ? 25.5 12.75 -5.434 1 82.44 13 ASN B O 1
ATOM 2599 N N . GLU B 1 14 ? 25.797 14.266 -3.818 1 88.06 14 GLU B N 1
ATOM 2600 C CA . GLU B 1 14 ? 25.469 13.273 -2.803 1 88.06 14 GLU B CA 1
ATOM 2601 C C . GLU B 1 14 ? 24.016 12.812 -2.938 1 88.06 14 GLU B C 1
ATOM 2603 O O . GLU B 1 14 ? 23.719 11.625 -2.797 1 88.06 14 GLU B O 1
ATOM 2608 N N . CYS B 1 15 ? 23.188 13.766 -3.221 1 88.69 15 CYS B N 1
ATOM 2609 C CA . CYS B 1 15 ? 21.781 13.453 -3.357 1 88.69 15 CYS B CA 1
ATOM 2610 C C . CYS B 1 15 ? 21.516 12.633 -4.617 1 88.69 15 CYS B C 1
ATOM 2612 O O . CYS B 1 15 ? 20.75 11.664 -4.586 1 88.69 15 CYS B O 1
ATOM 2614 N N . ILE B 1 16 ? 22.125 13 -5.633 1 88.88 16 ILE B N 1
ATOM 2615 C CA . ILE B 1 16 ? 22 12.234 -6.871 1 88.88 16 ILE B CA 1
ATOM 2616 C C . ILE B 1 16 ? 22.516 10.82 -6.664 1 88.88 16 ILE B C 1
ATOM 2618 O O . ILE B 1 16 ? 21.875 9.844 -7.082 1 88.88 16 ILE B O 1
ATOM 2622 N N . ASN B 1 17 ? 23.594 10.727 -6.012 1 91.75 17 ASN B N 1
ATOM 2623 C CA . ASN B 1 17 ? 24.172 9.414 -5.734 1 91.75 17 ASN B CA 1
ATOM 2624 C C . ASN B 1 17 ? 23.25 8.562 -4.867 1 91.75 17 ASN B C 1
ATOM 2626 O O . ASN B 1 17 ? 23.172 7.348 -5.043 1 91.75 17 ASN B O 1
ATOM 2630 N N . TRP B 1 18 ? 22.656 9.234 -3.939 1 94.06 18 TRP B N 1
ATOM 2631 C CA . TRP B 1 18 ? 21.703 8.516 -3.086 1 94.06 18 TRP B CA 1
ATOM 2632 C C . TRP B 1 18 ? 20.609 7.863 -3.918 1 94.06 18 TRP B C 1
ATOM 2634 O O . TRP B 1 18 ? 20.297 6.688 -3.723 1 94.06 18 TRP B O 1
ATOM 2644 N N . ILE B 1 19 ? 20.094 8.555 -4.879 1 93.19 19 ILE B N 1
ATOM 2645 C CA . ILE B 1 19 ? 19.016 8.062 -5.723 1 93.19 19 ILE B CA 1
ATOM 2646 C C . ILE B 1 19 ? 19.531 6.973 -6.652 1 93.19 19 ILE B C 1
ATOM 2648 O O . ILE B 1 19 ? 18.938 5.898 -6.758 1 93.19 19 ILE B O 1
ATOM 2652 N N . GLU B 1 20 ? 20.625 7.27 -7.262 1 93 20 GLU B N 1
ATOM 2653 C CA . GLU B 1 20 ? 21.172 6.355 -8.258 1 93 20 GLU B CA 1
ATOM 2654 C C . GLU B 1 20 ? 21.594 5.035 -7.613 1 93 20 GLU B C 1
ATOM 2656 O O . GLU B 1 20 ? 21.422 3.967 -8.203 1 93 20 GLU B O 1
ATOM 2661 N N . GLU B 1 21 ? 22.141 5.129 -6.473 1 94 21 GLU B N 1
ATOM 2662 C CA . GLU B 1 21 ? 22.516 3.92 -5.746 1 94 21 GLU B CA 1
ATOM 2663 C C . GLU B 1 21 ? 21.297 3.096 -5.371 1 94 21 GLU B C 1
ATOM 2665 O O . GLU B 1 21 ? 21.297 1.871 -5.504 1 94 21 GLU B O 1
ATOM 2670 N N . ALA B 1 22 ? 20.328 3.752 -4.875 1 94.38 22 ALA B N 1
ATOM 2671 C CA . ALA B 1 22 ? 19.094 3.072 -4.484 1 94.38 22 ALA B CA 1
ATOM 2672 C C . ALA B 1 22 ? 18.484 2.311 -5.66 1 94.38 22 ALA B C 1
ATOM 2674 O O . ALA B 1 22 ? 18.078 1.154 -5.516 1 94.38 22 ALA B O 1
ATOM 2675 N N . ILE B 1 23 ? 18.453 2.936 -6.816 1 93.88 23 ILE B N 1
ATOM 2676 C CA . ILE B 1 23 ? 17.891 2.336 -8.023 1 93.88 23 ILE B CA 1
ATOM 2677 C C . ILE B 1 23 ? 18.812 1.214 -8.516 1 93.88 23 ILE B C 1
ATOM 2679 O O . ILE B 1 23 ? 18.344 0.116 -8.82 1 93.88 23 ILE B O 1
ATOM 2683 N N . GLY B 1 24 ? 20.078 1.51 -8.539 1 93.44 24 GLY B N 1
ATOM 2684 C CA . GLY B 1 24 ? 21.047 0.554 -9.047 1 93.44 24 GLY B CA 1
ATOM 2685 C C . GLY B 1 24 ? 21.078 -0.738 -8.258 1 93.44 24 GLY B C 1
ATOM 2686 O O . GLY B 1 24 ? 21.25 -1.818 -8.828 1 93.44 24 GLY B O 1
ATOM 2687 N N . LYS B 1 25 ? 20.906 -0.618 -6.969 1 93.12 25 LYS B N 1
ATOM 2688 C CA . LYS B 1 25 ? 20.969 -1.783 -6.094 1 93.12 25 LYS B CA 1
ATOM 2689 C C . LYS B 1 25 ? 19.594 -2.389 -5.883 1 93.12 25 LYS B C 1
ATOM 2691 O O . LYS B 1 25 ? 19.422 -3.301 -5.074 1 93.12 25 LYS B O 1
ATOM 2696 N N . LYS B 1 26 ? 18.562 -1.82 -6.516 1 92.5 26 LYS B N 1
ATOM 2697 C CA . LYS B 1 26 ? 17.188 -2.307 -6.488 1 92.5 26 LYS B CA 1
ATOM 2698 C C . LYS B 1 26 ? 16.578 -2.156 -5.098 1 92.5 26 LYS B C 1
ATOM 2700 O O . LYS B 1 26 ? 15.75 -2.969 -4.684 1 92.5 26 LYS B O 1
ATOM 2705 N N . HIS B 1 27 ? 17.141 -1.169 -4.359 1 93.44 27 HIS B N 1
ATOM 2706 C CA . HIS B 1 27 ? 16.484 -0.795 -3.111 1 93.44 27 HIS B CA 1
ATOM 2707 C C . HIS B 1 27 ? 15.172 -0.061 -3.379 1 93.44 27 HIS B C 1
ATOM 2709 O O . HIS B 1 27 ? 14.211 -0.19 -2.609 1 93.44 27 HIS B O 1
ATOM 2715 N N . ILE B 1 28 ? 15.172 0.698 -4.449 1 94.44 28 ILE B N 1
ATOM 2716 C CA . ILE B 1 28 ? 14.016 1.435 -4.945 1 94.44 28 ILE B CA 1
ATOM 2717 C C . ILE B 1 28 ? 13.75 1.068 -6.406 1 94.44 28 ILE B C 1
ATOM 2719 O O . ILE B 1 28 ? 14.688 0.963 -7.199 1 94.44 28 ILE B O 1
ATOM 2723 N N . LYS B 1 29 ? 12.555 0.872 -6.738 1 96.19 29 LYS B N 1
ATOM 2724 C CA . LYS B 1 29 ? 12.219 0.492 -8.109 1 96.19 29 LYS B CA 1
ATOM 2725 C C . LYS B 1 29 ? 12.383 1.671 -9.062 1 96.19 29 LYS B C 1
ATOM 2727 O O . LYS B 1 29 ? 11.992 2.795 -8.742 1 96.19 29 LYS B O 1
ATOM 2732 N N . TYR B 1 30 ? 12.977 1.402 -10.195 1 96.19 30 TYR B N 1
ATOM 2733 C CA . TYR B 1 30 ? 13.031 2.354 -11.297 1 96.19 30 TYR B CA 1
ATOM 2734 C C . TYR B 1 30 ? 11.992 2.02 -12.359 1 96.19 30 TYR B C 1
ATOM 2736 O O . TYR B 1 30 ? 11.898 0.872 -12.805 1 96.19 30 TYR B O 1
ATOM 2744 N N . TYR B 1 31 ? 11.227 2.979 -12.719 1 96.88 31 TYR B N 1
ATOM 2745 C CA . TYR B 1 31 ? 10.234 2.854 -13.781 1 96.88 31 TYR B CA 1
ATOM 2746 C C . TYR B 1 31 ? 10.711 3.52 -15.062 1 96.88 31 TYR B C 1
ATOM 2748 O O . TYR B 1 31 ? 11.055 4.703 -15.07 1 96.88 31 TYR B O 1
ATOM 2756 N N . GLU B 1 32 ? 10.75 2.744 -16.109 1 95.38 32 GLU B N 1
ATOM 2757 C CA . GLU B 1 32 ? 11.055 3.359 -17.406 1 95.38 32 GLU B CA 1
ATOM 2758 C C . GLU B 1 32 ? 9.906 4.254 -17.875 1 95.38 32 GLU B C 1
ATOM 2760 O O . GLU B 1 32 ? 8.797 3.773 -18.109 1 95.38 32 GLU B O 1
ATOM 2765 N N . TYR B 1 33 ? 10.203 5.48 -18.078 1 95.06 33 TYR B N 1
ATOM 2766 C CA . TYR B 1 33 ? 9.164 6.477 -18.344 1 95.06 33 TYR B CA 1
ATOM 2767 C C . TYR B 1 33 ? 8.344 6.102 -19.562 1 95.06 33 TYR B C 1
ATOM 2769 O O . TYR B 1 33 ? 7.125 6.305 -19.594 1 95.06 33 TYR B O 1
ATOM 2777 N N . ASN B 1 34 ? 8.969 5.539 -20.562 1 94.56 34 ASN B N 1
ATOM 2778 C CA . ASN B 1 34 ? 8.312 5.273 -21.828 1 94.56 34 ASN B CA 1
ATOM 2779 C C . ASN B 1 34 ? 7.309 4.129 -21.719 1 94.56 34 ASN B C 1
ATOM 2781 O O . ASN B 1 34 ? 6.57 3.85 -22.656 1 94.56 34 ASN B O 1
ATOM 2785 N N . GLN B 1 35 ? 7.273 3.492 -20.578 1 96.38 35 GLN B N 1
ATOM 2786 C CA . GLN B 1 35 ? 6.332 2.393 -20.391 1 96.38 35 GLN B CA 1
ATOM 2787 C C . GLN B 1 35 ? 5.043 2.877 -19.734 1 96.38 35 GLN B C 1
ATOM 2789 O O . GLN B 1 35 ? 4.105 2.1 -19.547 1 96.38 35 GLN B O 1
ATOM 2794 N N . PHE B 1 36 ? 4.988 4.141 -19.344 1 97.06 36 PHE B N 1
ATOM 2795 C CA . PHE B 1 36 ? 3.75 4.734 -18.844 1 97.06 36 PHE B CA 1
ATOM 2796 C C . PHE B 1 36 ? 2.826 5.09 -20 1 97.06 36 PHE B C 1
ATOM 2798 O O . PHE B 1 36 ? 3.285 5.543 -21.062 1 97.06 36 PHE B O 1
ATOM 2805 N N . ASN B 1 37 ? 1.549 4.879 -19.734 1 96.94 37 ASN B N 1
ATOM 2806 C CA . ASN B 1 37 ? 0.526 5.219 -20.719 1 96.94 37 ASN B CA 1
ATOM 2807 C C . ASN B 1 37 ? -0.6 6.039 -20.094 1 96.94 37 ASN B C 1
ATOM 2809 O O . ASN B 1 37 ? -0.688 6.152 -18.875 1 96.94 37 ASN B O 1
ATOM 2813 N N . ASN B 1 38 ? -1.391 6.812 -20.984 1 96.75 38 ASN B N 1
ATOM 2814 C CA . ASN B 1 38 ? -2.553 7.582 -20.562 1 96.75 38 ASN B CA 1
ATOM 2815 C C . ASN B 1 38 ? -2.184 8.602 -19.484 1 96.75 38 ASN B C 1
ATOM 2817 O O . ASN B 1 38 ? -2.865 8.719 -18.469 1 96.75 38 ASN B O 1
ATOM 2821 N N . ILE B 1 39 ? -1.129 9.352 -19.734 1 96.88 39 ILE B N 1
ATOM 2822 C CA . ILE B 1 39 ? -0.639 10.328 -18.781 1 96.88 39 ILE B CA 1
ATOM 2823 C C . ILE B 1 39 ? -1.507 11.586 -18.828 1 96.88 39 ILE B C 1
ATOM 2825 O O . ILE B 1 39 ? -1.686 12.18 -19.891 1 96.88 39 ILE B O 1
ATOM 2829 N N . GLU B 1 40 ? -2.062 11.953 -17.672 1 97.44 40 GLU B N 1
ATOM 2830 C CA . GLU B 1 40 ? -2.92 13.133 -17.562 1 97.44 40 GLU B CA 1
ATOM 2831 C C . GLU B 1 40 ? -2.598 13.938 -16.312 1 97.44 40 GLU B C 1
ATOM 2833 O O . GLU B 1 40 ? -2.469 13.367 -15.227 1 97.44 40 GLU B O 1
ATOM 2838 N N . GLU B 1 41 ? -2.52 15.25 -16.469 1 95.5 41 GLU B N 1
ATOM 2839 C CA . GLU B 1 41 ? -2.289 16.109 -15.305 1 95.5 41 GLU B CA 1
ATOM 2840 C C . GLU B 1 41 ? -3.52 16.172 -14.406 1 95.5 41 GLU B C 1
ATOM 2842 O O . GLU B 1 41 ? -4.641 16.344 -14.883 1 95.5 41 GLU B O 1
ATOM 2847 N N . ILE B 1 42 ? -3.281 16.016 -13.07 1 93.94 42 ILE B N 1
ATOM 2848 C CA . ILE B 1 42 ? -4.438 16 -12.18 1 93.94 42 ILE B CA 1
ATOM 2849 C C . ILE B 1 42 ? -4.297 17.094 -11.133 1 93.94 42 ILE B C 1
ATOM 2851 O O . ILE B 1 42 ? -5.242 17.375 -10.391 1 93.94 42 ILE B O 1
ATOM 2855 N N . GLY B 1 43 ? -3.143 17.641 -11.008 1 87.56 43 GLY B N 1
ATOM 2856 C CA . GLY B 1 43 ? -2.953 18.734 -10.055 1 87.56 43 GLY B CA 1
ATOM 2857 C C . GLY B 1 43 ? -1.576 19.359 -10.141 1 87.56 43 GLY B C 1
ATOM 2858 O O . GLY B 1 43 ? -0.637 18.75 -10.648 1 87.56 43 GLY B O 1
ATOM 2859 N N . SER B 1 44 ? -1.55 20.625 -9.648 1 83.5 44 SER B N 1
ATOM 2860 C CA . SER B 1 44 ? -0.288 21.359 -9.617 1 83.5 44 SER B CA 1
ATOM 2861 C C . SER B 1 44 ? -0.209 22.266 -8.391 1 83.5 44 SER B C 1
ATOM 2863 O O . SER B 1 44 ? -1.235 22.719 -7.879 1 83.5 44 SER B O 1
ATOM 2865 N N . GLY B 1 45 ? 1.021 22.359 -7.812 1 73.19 45 GLY B N 1
ATOM 2866 C CA . GLY B 1 45 ? 1.25 23.266 -6.695 1 73.19 45 GLY B CA 1
ATOM 2867 C C . GLY B 1 45 ? 2.699 23.688 -6.555 1 73.19 45 GLY B C 1
ATOM 2868 O O . GLY B 1 45 ? 3.482 23.562 -7.5 1 73.19 45 GLY B O 1
ATOM 2869 N N . SER B 1 46 ? 3.053 24.203 -5.395 1 67.25 46 SER B N 1
ATOM 2870 C CA . SER B 1 46 ? 4.367 24.781 -5.133 1 67.25 46 SER B CA 1
ATOM 2871 C C . SER B 1 46 ? 5.453 23.719 -5.156 1 67.25 46 SER B C 1
ATOM 2873 O O . SER B 1 46 ? 6.629 24.016 -5.379 1 67.25 46 SER B O 1
ATOM 2875 N N . PHE B 1 47 ? 5.004 22.516 -5.035 1 73.38 47 PHE B N 1
ATOM 2876 C CA . PHE B 1 47 ? 6.039 21.484 -4.945 1 73.38 47 PHE B CA 1
ATOM 2877 C C . PHE B 1 47 ? 6.02 20.594 -6.18 1 73.38 47 PHE B C 1
ATOM 2879 O O . PHE B 1 47 ? 6.691 19.562 -6.215 1 73.38 47 PHE B O 1
ATOM 2886 N N . GLY B 1 48 ? 5.246 20.922 -7.141 1 81.38 48 GLY B N 1
ATOM 2887 C CA . GLY B 1 48 ? 5.328 20.156 -8.383 1 81.38 48 GLY B CA 1
ATOM 2888 C C . GLY B 1 48 ? 3.975 19.891 -9.008 1 81.38 48 GLY B C 1
ATOM 2889 O O . GLY B 1 48 ? 2.965 20.469 -8.586 1 81.38 48 GLY B O 1
ATOM 2890 N N . THR B 1 49 ? 4.047 19.234 -10.086 1 90.19 49 THR B N 1
ATOM 2891 C CA . THR B 1 49 ? 2.861 18.828 -10.828 1 90.19 49 THR B CA 1
ATOM 2892 C C . THR B 1 49 ? 2.635 17.328 -10.703 1 90.19 49 THR B C 1
ATOM 2894 O O . THR B 1 49 ? 3.584 16.531 -10.766 1 90.19 49 THR B O 1
ATOM 2897 N N . VAL B 1 50 ? 1.399 16.953 -10.484 1 93.94 50 VAL B N 1
ATOM 2898 C CA . VAL B 1 50 ? 1.066 15.547 -10.336 1 93.94 50 VAL B CA 1
ATOM 2899 C C . VAL B 1 50 ? 0.252 15.07 -11.539 1 93.94 50 VAL B C 1
ATOM 2901 O O . VAL B 1 50 ? -0.652 15.773 -11.992 1 93.94 50 VAL B O 1
ATOM 2904 N N . TYR B 1 51 ? 0.6 13.898 -12.07 1 96.31 51 TYR B N 1
ATOM 2905 C CA . TYR B 1 51 ? -0.084 13.242 -13.18 1 96.31 51 TYR B CA 1
ATOM 2906 C C . TYR B 1 51 ? -0.626 11.883 -12.75 1 96.31 51 TYR B C 1
ATOM 2908 O O . TYR B 1 51 ? -0.092 11.25 -11.836 1 96.31 51 TYR B O 1
ATOM 2916 N N . ARG B 1 52 ? -1.721 11.477 -13.336 1 97.69 52 ARG B N 1
ATOM 2917 C CA . ARG B 1 52 ? -2.088 10.07 -13.281 1 97.69 52 ARG B CA 1
ATOM 2918 C C . ARG B 1 52 ? -1.635 9.336 -14.539 1 97.69 52 ARG B C 1
ATOM 2920 O O . ARG B 1 52 ? -1.649 9.906 -15.633 1 97.69 52 ARG B O 1
ATOM 2927 N N . ALA B 1 53 ? -1.247 8.078 -14.414 1 98 53 ALA B N 1
ATOM 2928 C CA . ALA B 1 53 ? -0.773 7.273 -15.539 1 98 53 ALA B CA 1
ATOM 2929 C C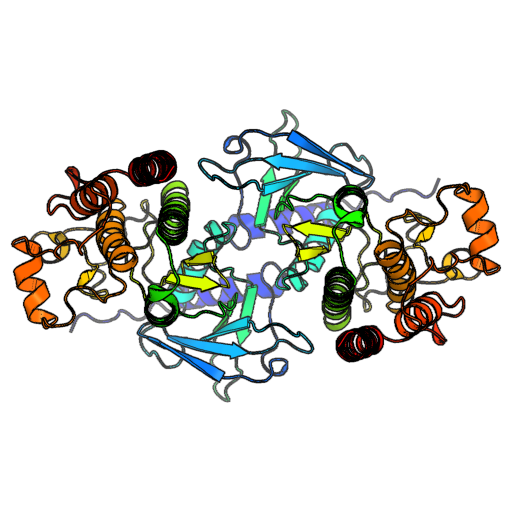 . ALA B 1 53 ? -0.976 5.781 -15.273 1 98 53 ALA B C 1
ATOM 2931 O O . ALA B 1 53 ? -1.208 5.375 -14.133 1 98 53 ALA B O 1
ATOM 2932 N N . LYS B 1 54 ? -1.024 5.02 -16.328 1 97.19 54 LYS B N 1
ATOM 2933 C CA . LYS B 1 54 ? -1.017 3.566 -16.219 1 97.19 54 LYS B CA 1
ATOM 2934 C C . LYS B 1 54 ? 0.376 3.002 -16.484 1 97.19 54 LYS B C 1
ATOM 2936 O O . LYS B 1 54 ? 1.071 3.459 -17.406 1 97.19 54 LYS B O 1
ATOM 2941 N N . TRP B 1 55 ? 0.825 2.076 -15.664 1 97.31 55 TRP B N 1
ATOM 2942 C CA . TRP B 1 55 ? 2.1 1.392 -15.852 1 97.31 55 TRP B CA 1
ATOM 2943 C C . TRP B 1 55 ? 1.927 0.138 -16.703 1 97.31 55 TRP B C 1
ATOM 2945 O O . TRP B 1 55 ? 1.233 -0.8 -16.297 1 97.31 55 TRP B O 1
ATOM 2955 N N . LYS B 1 56 ? 2.531 0.099 -17.906 1 96.75 56 LYS B N 1
ATOM 2956 C CA . LYS B 1 56 ? 2.461 -1.04 -18.812 1 96.75 56 LYS B CA 1
ATOM 2957 C C . LYS B 1 56 ? 1.017 -1.481 -19.031 1 96.75 56 LYS B C 1
ATOM 2959 O O . LYS B 1 56 ? 0.179 -0.691 -19.469 1 96.75 56 LYS B O 1
ATOM 2964 N N . ASN B 1 57 ? 0.656 -2.727 -18.641 1 93.88 57 ASN B N 1
ATOM 2965 C CA . ASN B 1 57 ? -0.684 -3.232 -18.922 1 93.88 57 ASN B CA 1
ATOM 2966 C C . ASN B 1 57 ? -1.556 -3.234 -17.672 1 93.88 57 ASN B C 1
ATOM 2968 O O . ASN B 1 57 ? -2.582 -3.916 -17.625 1 93.88 57 ASN B O 1
ATOM 2972 N N . SER B 1 58 ? -1.142 -2.406 -16.703 1 93.06 58 SER B N 1
ATOM 2973 C CA . SER B 1 58 ? -1.916 -2.34 -15.469 1 93.06 58 SER B CA 1
ATOM 2974 C C . SER B 1 58 ? -3.283 -1.707 -15.711 1 93.06 58 SER B C 1
ATOM 2976 O O . SER B 1 58 ? -3.42 -0.806 -16.531 1 93.06 58 SER B O 1
ATOM 2978 N N . HIS B 1 59 ? -4.227 -2.203 -14.945 1 90.12 59 HIS B N 1
ATOM 2979 C CA . HIS B 1 59 ? -5.566 -1.632 -15.031 1 90.12 59 HIS B CA 1
ATOM 2980 C C . HIS B 1 59 ? -5.699 -0.41 -14.125 1 90.12 59 HIS B C 1
ATOM 2982 O O . HIS B 1 59 ? -6.492 0.491 -14.406 1 90.12 59 HIS B O 1
ATOM 2988 N N . SER B 1 60 ? -4.988 -0.38 -13.086 1 93.56 60 SER B N 1
ATOM 2989 C CA . SER B 1 60 ? -5.09 0.692 -12.102 1 93.56 60 SER B CA 1
ATOM 2990 C C . SER B 1 60 ? -4.141 1.838 -12.43 1 93.56 60 SER B C 1
ATOM 2992 O O . SER B 1 60 ? -3.092 1.626 -13.039 1 93.56 60 SER B O 1
ATOM 2994 N N . TYR B 1 61 ? -4.523 2.99 -12.039 1 96.75 61 TYR B N 1
ATOM 2995 C CA . TYR B 1 61 ? -3.682 4.168 -12.227 1 96.75 61 TYR B CA 1
ATOM 2996 C C . TYR B 1 61 ? -2.668 4.297 -11.094 1 96.75 61 TYR B C 1
ATOM 2998 O O . TYR B 1 61 ? -2.891 3.791 -9.992 1 96.75 61 TYR B O 1
ATOM 3006 N N . ILE B 1 62 ? -1.537 4.934 -11.398 1 97.69 62 ILE B N 1
ATOM 3007 C CA . ILE B 1 62 ? -0.55 5.402 -10.43 1 97.69 62 ILE B CA 1
ATOM 3008 C C . ILE B 1 62 ? -0.351 6.91 -10.594 1 97.69 62 ILE B C 1
ATOM 3010 O O . ILE B 1 62 ? -0.799 7.5 -11.578 1 97.69 62 ILE B O 1
ATOM 3014 N N . ALA B 1 63 ? 0.201 7.57 -9.617 1 97.62 63 ALA B N 1
ATOM 3015 C CA . ALA B 1 63 ? 0.461 9.008 -9.664 1 97.62 63 ALA B CA 1
ATOM 3016 C C . ALA B 1 63 ? 1.936 9.289 -9.938 1 97.62 63 ALA B C 1
ATOM 3018 O O . ALA B 1 63 ? 2.814 8.617 -9.391 1 97.62 63 ALA B O 1
ATOM 3019 N N . LEU B 1 64 ? 2.225 10.242 -10.82 1 96.31 64 LEU B N 1
ATOM 3020 C CA . LEU B 1 64 ? 3.559 10.75 -11.109 1 96.31 64 LEU B CA 1
ATOM 3021 C C . LEU B 1 64 ? 3.701 12.195 -10.633 1 96.31 64 LEU B C 1
ATOM 3023 O O . LEU B 1 64 ? 2.91 13.062 -11.008 1 96.31 64 LEU B O 1
ATOM 3027 N N . LYS B 1 65 ? 4.617 12.438 -9.781 1 93 65 LYS B N 1
ATOM 3028 C CA . LYS B 1 65 ? 4.895 13.805 -9.336 1 93 65 LYS B CA 1
ATOM 3029 C C . LYS B 1 65 ? 6.164 14.344 -9.984 1 93 65 LYS B C 1
ATOM 3031 O O . LYS B 1 65 ? 7.246 13.773 -9.812 1 93 65 LYS B O 1
ATOM 3036 N N . SER B 1 66 ? 6.012 15.406 -10.703 1 90.38 66 SER B N 1
ATOM 3037 C CA . SER B 1 66 ? 7.121 16.078 -11.367 1 90.38 66 SER B CA 1
ATOM 3038 C C . SER B 1 66 ? 7.523 17.344 -10.609 1 90.38 66 SER B C 1
ATOM 3040 O O . SER B 1 66 ? 6.668 18.078 -10.117 1 90.38 66 SER B O 1
ATOM 3042 N N . PHE B 1 67 ? 8.875 17.609 -10.57 1 81.56 67 PHE B N 1
ATOM 3043 C CA . PHE B 1 67 ? 9.375 18.781 -9.883 1 81.56 67 PHE B CA 1
ATOM 3044 C C . PHE B 1 67 ? 9.891 19.812 -10.875 1 81.56 67 PHE B C 1
ATOM 3046 O O . PHE B 1 67 ? 10.484 20.828 -10.484 1 81.56 67 PHE B O 1
ATOM 3053 N N . PHE B 1 68 ? 9.945 19.641 -12.164 1 64.38 68 PHE B N 1
ATOM 3054 C CA . PHE B 1 68 ? 10.594 20.422 -13.219 1 64.38 68 PHE B CA 1
ATOM 3055 C C . PHE B 1 68 ? 10.164 21.891 -13.156 1 64.38 68 PHE B C 1
ATOM 3057 O O . PHE B 1 68 ? 10.969 22.781 -13.375 1 64.38 68 PHE B O 1
ATOM 3064 N N . ASN B 1 69 ? 8.93 22.078 -13.188 1 55.88 69 ASN B N 1
ATOM 3065 C CA . ASN B 1 69 ? 8.547 23.469 -13.453 1 55.88 69 ASN B CA 1
ATOM 3066 C C . ASN B 1 69 ? 8.812 24.359 -12.25 1 55.88 69 ASN B C 1
ATOM 3068 O O . ASN B 1 69 ? 8.312 25.484 -12.18 1 55.88 69 ASN B O 1
ATOM 3072 N N . LEU B 1 70 ? 9.688 23.703 -11.438 1 55.41 70 LEU B N 1
ATOM 3073 C CA . LEU B 1 70 ? 9.812 24.547 -10.258 1 55.41 70 LEU B CA 1
ATOM 3074 C C . LEU B 1 70 ? 11.273 24.875 -9.977 1 55.41 70 LEU B C 1
ATOM 3076 O O . LEU B 1 70 ? 12.086 23.984 -9.75 1 55.41 70 LEU B O 1
ATOM 3080 N N . ASN B 1 71 ? 11.742 25.938 -10.508 1 56.62 71 ASN B N 1
ATOM 3081 C CA . ASN B 1 71 ? 13.102 26.453 -10.312 1 56.62 71 ASN B CA 1
ATOM 3082 C C . ASN B 1 71 ? 13.523 26.375 -8.844 1 56.62 71 ASN B C 1
ATOM 3084 O O . ASN B 1 71 ? 14.703 26.484 -8.531 1 56.62 71 ASN B O 1
ATOM 3088 N N . ASN B 1 72 ? 12.516 26.031 -8.062 1 60.88 72 ASN B N 1
ATOM 3089 C CA . ASN B 1 72 ? 12.781 26.266 -6.648 1 60.88 72 ASN B CA 1
ATOM 3090 C C . ASN B 1 72 ? 12.961 24.953 -5.895 1 60.88 72 ASN B C 1
ATOM 3092 O O . ASN B 1 72 ? 13.414 24.953 -4.746 1 60.88 72 ASN B O 1
ATOM 3096 N N . VAL B 1 73 ? 12.695 23.797 -6.543 1 69.81 73 VAL B N 1
ATOM 3097 C CA . VAL B 1 73 ? 12.844 22.578 -5.766 1 69.81 73 VAL B CA 1
ATOM 3098 C C . VAL B 1 73 ? 14.18 21.906 -6.105 1 69.81 73 VAL B C 1
ATOM 3100 O O . VAL B 1 73 ? 14.43 21.562 -7.262 1 69.81 73 VAL B O 1
ATOM 3103 N N . THR B 1 74 ? 14.977 21.781 -5.145 1 77.81 74 THR B N 1
ATOM 3104 C CA . THR B 1 74 ? 16.297 21.203 -5.316 1 77.81 74 THR B CA 1
ATOM 3105 C C . THR B 1 74 ? 16.25 19.672 -5.156 1 77.81 74 THR B C 1
ATOM 3107 O O . THR B 1 74 ? 15.289 19.141 -4.602 1 77.81 74 THR B O 1
ATOM 3110 N N . ILE B 1 75 ? 17.188 19.031 -5.676 1 84.19 75 ILE B N 1
ATOM 3111 C CA . ILE B 1 75 ? 17.328 17.594 -5.531 1 84.19 75 ILE B CA 1
ATOM 3112 C C . ILE B 1 75 ? 17.422 17.219 -4.055 1 84.19 75 ILE B C 1
ATOM 3114 O O . ILE B 1 75 ? 16.938 16.172 -3.637 1 84.19 75 ILE B O 1
ATOM 3118 N N . LYS B 1 76 ? 18.016 18.094 -3.283 1 85.19 76 LYS B N 1
ATOM 3119 C CA . LYS B 1 76 ? 18.094 17.891 -1.843 1 85.19 76 LYS B CA 1
ATOM 3120 C C . LYS B 1 76 ? 16.719 17.797 -1.211 1 85.19 76 LYS B C 1
ATOM 3122 O O . LYS B 1 76 ? 16.469 16.953 -0.355 1 85.19 76 LYS B O 1
ATOM 3127 N N . GLU B 1 77 ? 15.859 18.656 -1.628 1 84.12 77 GLU B N 1
ATOM 3128 C CA . GLU B 1 77 ? 14.5 18.656 -1.109 1 84.12 77 GLU B CA 1
ATOM 3129 C C . GLU B 1 77 ? 13.742 17.406 -1.519 1 84.12 77 GLU B C 1
ATOM 3131 O O . GLU B 1 77 ? 12.969 16.844 -0.731 1 84.12 77 GLU B O 1
ATOM 3136 N N . ILE B 1 78 ? 14.016 16.969 -2.688 1 86.62 78 ILE B N 1
ATOM 3137 C CA . ILE B 1 78 ? 13.375 15.758 -3.182 1 86.62 78 ILE B CA 1
ATOM 3138 C C . ILE B 1 78 ? 13.82 14.555 -2.348 1 86.62 78 ILE B C 1
ATOM 3140 O O . ILE B 1 78 ? 12.992 13.773 -1.88 1 86.62 78 ILE B O 1
ATOM 3144 N N . VAL B 1 79 ? 15.07 14.438 -2.131 1 90.38 79 VAL B N 1
ATOM 3145 C CA . VAL B 1 79 ? 15.641 13.312 -1.388 1 90.38 79 VAL B CA 1
ATOM 3146 C C . VAL B 1 79 ? 15.156 13.352 0.06 1 90.38 79 VAL B C 1
ATOM 3148 O O . VAL B 1 79 ? 14.82 12.32 0.638 1 90.38 79 VAL B O 1
ATOM 3151 N N . ASN B 1 80 ? 15.133 14.555 0.619 1 87.75 80 ASN B N 1
ATOM 3152 C CA . ASN B 1 80 ? 14.625 14.695 1.98 1 87.75 80 ASN B CA 1
ATOM 3153 C C . ASN B 1 80 ? 13.172 14.25 2.086 1 87.75 80 ASN B C 1
ATOM 3155 O O . ASN B 1 80 ? 12.805 13.531 3.018 1 87.75 80 ASN B O 1
ATOM 3159 N N . GLU B 1 81 ? 12.359 14.703 1.18 1 88.31 81 GLU B N 1
ATOM 3160 C CA . GLU B 1 81 ? 10.961 14.289 1.142 1 88.31 81 GLU B CA 1
ATOM 3161 C C . GLU B 1 81 ? 10.836 12.766 1.066 1 88.31 81 GLU B C 1
ATOM 3163 O O . GLU B 1 81 ? 10.039 12.172 1.793 1 88.31 81 GLU B O 1
ATOM 3168 N N . LEU B 1 82 ? 11.633 12.188 0.239 1 91.62 82 LEU B N 1
ATOM 3169 C CA . LEU B 1 82 ? 11.586 10.75 0.033 1 91.62 82 LEU B CA 1
ATOM 3170 C C . LEU B 1 82 ? 11.984 10 1.303 1 91.62 82 LEU B C 1
ATOM 3172 O O . LEU B 1 82 ? 11.32 9.039 1.694 1 91.62 82 LEU B O 1
ATOM 3176 N N . LYS B 1 83 ? 13.023 10.461 1.915 1 92.31 83 LYS B N 1
ATOM 3177 C CA . LYS B 1 83 ? 13.5 9.812 3.135 1 92.31 83 LYS B CA 1
ATOM 3178 C C . LYS B 1 83 ? 12.438 9.859 4.23 1 92.31 83 LYS B C 1
ATOM 3180 O O . LYS B 1 83 ? 12.203 8.859 4.914 1 92.31 83 LYS B O 1
ATOM 3185 N N . LEU B 1 84 ? 11.805 10.984 4.367 1 92.62 84 LEU B N 1
ATOM 3186 C CA . LEU B 1 84 ? 10.766 11.133 5.379 1 92.62 84 LEU B CA 1
ATOM 3187 C C . LEU B 1 84 ? 9.547 10.281 5.043 1 92.62 84 LEU B C 1
ATOM 3189 O O . LEU B 1 84 ? 9.016 9.586 5.91 1 92.62 84 LEU B O 1
ATOM 3193 N N . GLN B 1 85 ? 9.102 10.352 3.836 1 93.75 85 GLN B N 1
ATOM 3194 C CA . GLN B 1 85 ? 7.93 9.586 3.414 1 93.75 85 GLN B CA 1
ATOM 3195 C C . GLN B 1 85 ? 8.148 8.094 3.623 1 93.75 85 GLN B C 1
ATOM 3197 O O . GLN B 1 85 ? 7.25 7.391 4.09 1 93.75 85 GLN B O 1
ATOM 3202 N N . ARG B 1 86 ? 9.289 7.594 3.303 1 93.19 86 ARG B N 1
ATOM 3203 C CA . ARG B 1 86 ? 9.602 6.168 3.398 1 93.19 86 ARG B CA 1
ATOM 3204 C C . ARG B 1 86 ? 9.531 5.691 4.844 1 93.19 86 ARG B C 1
ATOM 3206 O O . ARG B 1 86 ? 9.328 4.504 5.102 1 93.19 86 ARG B O 1
ATOM 3213 N N . GLU B 1 87 ? 9.641 6.57 5.758 1 94 87 GLU B N 1
ATOM 3214 C CA . GLU B 1 87 ? 9.586 6.207 7.172 1 94 87 GLU B CA 1
ATOM 3215 C C . GLU B 1 87 ? 8.156 5.922 7.617 1 94 87 GLU B C 1
ATOM 3217 O O . GLU B 1 87 ? 7.941 5.234 8.617 1 94 87 GLU B O 1
ATOM 3222 N N . VAL B 1 88 ? 7.219 6.414 6.789 1 96.12 88 VAL B N 1
ATOM 3223 C CA . VAL B 1 88 ? 5.875 6.383 7.355 1 96.12 88 VAL B CA 1
ATOM 3224 C C . VAL B 1 88 ? 4.895 5.812 6.336 1 96.12 88 VAL B C 1
ATOM 3226 O O . VAL B 1 88 ? 3.746 5.516 6.668 1 96.12 88 VAL B O 1
ATOM 3229 N N . ASP B 1 89 ? 5.273 5.527 5.059 1 94.62 89 ASP B N 1
ATOM 3230 C CA . ASP B 1 89 ? 4.312 5.219 4.008 1 94.62 89 ASP B CA 1
ATOM 3231 C C . ASP B 1 89 ? 3.826 3.773 4.117 1 94.62 89 ASP B C 1
ATOM 3233 O O . ASP B 1 89 ? 3.018 3.322 3.305 1 94.62 89 ASP B O 1
ATOM 3237 N N . PHE B 1 90 ? 4.227 3.094 5.246 1 94.25 90 PHE B N 1
ATOM 3238 C CA . PHE B 1 90 ? 3.643 1.797 5.57 1 94.25 90 PHE B CA 1
ATOM 3239 C C . PHE B 1 90 ? 2.219 1.958 6.086 1 94.25 90 PHE B C 1
ATOM 3241 O O . PHE B 1 90 ? 1.432 1.009 6.055 1 94.25 90 PHE B O 1
ATOM 3248 N N . HIS B 1 91 ? 1.947 3.059 6.621 1 96.69 91 HIS B N 1
ATOM 3249 C CA . HIS B 1 91 ? 0.65 3.314 7.238 1 96.69 91 HIS B CA 1
ATOM 3250 C C . HIS B 1 91 ? -0.446 3.438 6.188 1 96.69 91 HIS B C 1
ATOM 3252 O O . HIS B 1 91 ? -0.249 4.078 5.148 1 96.69 91 HIS B O 1
ATOM 3258 N N . GLU B 1 92 ? -1.563 2.906 6.477 1 95 92 GLU B N 1
ATOM 3259 C CA . GLU B 1 92 ? -2.648 2.816 5.504 1 95 92 GLU B CA 1
ATOM 3260 C C . GLU B 1 92 ? -3.182 4.199 5.141 1 95 92 GLU B C 1
ATOM 3262 O O . GLU B 1 92 ? -3.779 4.379 4.078 1 95 92 GLU B O 1
ATOM 3267 N N . ASN B 1 93 ? -2.988 5.191 5.992 1 97.81 93 ASN B N 1
ATOM 3268 C CA . ASN B 1 93 ? -3.512 6.535 5.762 1 97.81 93 ASN B CA 1
ATOM 3269 C C . ASN B 1 93 ? -2.43 7.477 5.246 1 97.81 93 ASN B C 1
ATOM 3271 O O . ASN B 1 93 ? -2.559 8.695 5.355 1 97.81 93 ASN B O 1
ATOM 3275 N N . ILE B 1 94 ? -1.361 6.992 4.738 1 97.75 94 ILE B N 1
ATOM 3276 C CA . ILE B 1 94 ? -0.303 7.766 4.098 1 97.75 94 ILE B CA 1
ATOM 3277 C C . ILE B 1 94 ? -0.104 7.281 2.664 1 97.75 94 ILE B C 1
ATOM 3279 O O . ILE B 1 94 ? -0.118 6.074 2.402 1 97.75 94 ILE B O 1
ATOM 3283 N N . ILE B 1 95 ? 0.002 8.188 1.764 1 97.19 95 ILE B N 1
ATOM 3284 C CA . ILE B 1 95 ? 0.178 7.855 0.354 1 97.19 95 ILE B CA 1
ATOM 3285 C C . ILE B 1 95 ? 1.437 7.012 0.177 1 97.19 95 ILE B C 1
ATOM 3287 O O . ILE B 1 95 ? 2.48 7.309 0.764 1 97.19 95 ILE B O 1
ATOM 3291 N N . HIS B 1 96 ? 1.381 5.953 -0.579 1 97 96 HIS B N 1
ATOM 3292 C CA . HIS B 1 96 ? 2.5 5.031 -0.74 1 97 96 HIS B CA 1
ATOM 3293 C C . HIS B 1 96 ? 3.465 5.52 -1.814 1 97 96 HIS B C 1
ATOM 3295 O O . HIS B 1 96 ? 3.037 5.988 -2.873 1 97 96 HIS B O 1
ATOM 3301 N N . PHE B 1 97 ? 4.738 5.441 -1.518 1 96.62 97 PHE B N 1
ATOM 3302 C CA . PHE B 1 97 ? 5.805 5.645 -2.494 1 96.62 97 PHE B CA 1
ATOM 3303 C C . PHE B 1 97 ? 6.148 4.336 -3.199 1 96.62 97 PHE B C 1
ATOM 3305 O O . PHE B 1 97 ? 6.395 3.32 -2.547 1 96.62 97 PHE B O 1
ATOM 3312 N N . PHE B 1 98 ? 6.184 4.355 -4.578 1 97.25 98 PHE B N 1
ATOM 3313 C CA . PHE B 1 98 ? 6.41 3.117 -5.312 1 97.25 98 PHE B CA 1
ATOM 3314 C C . PHE B 1 98 ? 7.797 3.105 -5.938 1 97.25 98 PHE B C 1
ATOM 3316 O O . PHE B 1 98 ? 8.383 2.039 -6.133 1 97.25 98 PHE B O 1
ATOM 3323 N N . GLY B 1 99 ? 8.305 4.297 -6.32 1 97.12 99 GLY B N 1
ATOM 3324 C CA . GLY B 1 99 ? 9.602 4.32 -6.98 1 97.12 99 GLY B CA 1
ATOM 3325 C C . GLY B 1 99 ? 9.875 5.621 -7.711 1 97.12 99 GLY B C 1
ATOM 3326 O O . GLY B 1 99 ? 9.312 6.66 -7.367 1 97.12 99 GLY B O 1
ATOM 3327 N N . ILE B 1 100 ? 10.852 5.555 -8.672 1 95.88 100 ILE B N 1
ATOM 3328 C CA . ILE B 1 100 ? 11.344 6.754 -9.344 1 95.88 100 ILE B CA 1
ATOM 3329 C C . ILE B 1 100 ? 11.352 6.527 -10.852 1 95.88 100 ILE B C 1
ATOM 3331 O O . ILE B 1 100 ? 11.578 5.406 -11.32 1 95.88 100 ILE B O 1
ATOM 3335 N N . THR B 1 101 ? 11.008 7.484 -11.586 1 95.81 101 THR B N 1
ATOM 3336 C CA . THR B 1 101 ? 11.203 7.496 -13.031 1 95.81 101 THR B CA 1
ATOM 3337 C C . THR B 1 101 ? 11.945 8.758 -13.469 1 95.81 101 THR B C 1
ATOM 3339 O O . THR B 1 101 ? 12.062 9.711 -12.695 1 95.81 101 THR B O 1
ATOM 3342 N N . THR B 1 102 ? 12.57 8.727 -14.602 1 91.38 102 THR B N 1
ATOM 3343 C CA . THR B 1 102 ? 13.25 9.883 -15.172 1 91.38 102 THR B CA 1
ATOM 3344 C C . THR B 1 102 ? 12.727 10.188 -16.578 1 91.38 102 THR B C 1
ATOM 3346 O O . THR B 1 102 ? 12.477 9.266 -17.359 1 91.38 102 THR B O 1
ATOM 3349 N N . GLN B 1 103 ? 12.312 11.344 -16.75 1 82.31 103 GLN B N 1
ATOM 3350 C CA . GLN B 1 103 ? 11.945 11.758 -18.094 1 82.31 103 GLN B CA 1
ATOM 3351 C C . GLN B 1 103 ? 13.148 12.344 -18.844 1 82.31 103 GLN B C 1
ATOM 3353 O O . GLN B 1 103 ? 13.898 13.148 -18.281 1 82.31 103 GLN B O 1
ATOM 3358 N N . ASN B 1 104 ? 13.852 11.453 -19.719 1 65.19 104 ASN B N 1
ATOM 3359 C CA . ASN B 1 104 ? 15.008 11.914 -20.484 1 65.19 104 ASN B CA 1
ATOM 3360 C C . ASN B 1 104 ? 14.664 13.125 -21.344 1 65.19 104 ASN B C 1
ATOM 3362 O O . ASN B 1 104 ? 13.852 13.023 -22.266 1 65.19 104 ASN B O 1
ATOM 3366 N N . GLN B 1 105 ? 14.477 14.266 -20.781 1 55.97 105 GLN B N 1
ATOM 3367 C CA . GLN B 1 105 ? 14.453 15.336 -21.766 1 55.97 105 GLN B CA 1
ATOM 3368 C C . GLN B 1 105 ? 15.844 15.602 -22.328 1 55.97 105 GLN B C 1
ATOM 3370 O O . GLN B 1 105 ? 16.844 15.219 -21.719 1 55.97 105 GLN B O 1
ATOM 3375 N N . ASN B 1 106 ? 15.914 15.914 -23.625 1 50.88 106 ASN B N 1
ATOM 3376 C CA . ASN B 1 106 ? 17.078 16.266 -24.422 1 50.88 106 ASN B CA 1
ATOM 3377 C C . ASN B 1 106 ? 18.203 16.844 -23.562 1 50.88 106 ASN B C 1
ATOM 3379 O O . ASN B 1 106 ? 19.344 16.953 -24.016 1 50.88 106 ASN B O 1
ATOM 3383 N N . ASP B 1 107 ? 17.875 17.359 -22.438 1 52.25 107 ASP B N 1
ATOM 3384 C CA . ASP B 1 107 ? 18.953 18.078 -21.766 1 52.25 107 ASP B CA 1
ATOM 3385 C C . ASP B 1 107 ? 19.688 17.172 -20.781 1 52.25 107 ASP B C 1
ATOM 3387 O O . ASP B 1 107 ? 19.156 16.141 -20.375 1 52.25 107 ASP B O 1
ATOM 3391 N N . ASN B 1 108 ? 20.984 17.281 -20.594 1 53.12 108 ASN B N 1
ATOM 3392 C CA . ASN B 1 108 ? 22.062 16.656 -19.844 1 53.12 108 ASN B CA 1
ATOM 3393 C C . ASN B 1 108 ? 21.672 16.438 -18.375 1 53.12 108 ASN B C 1
ATOM 3395 O O . ASN B 1 108 ? 22.484 15.969 -17.578 1 53.12 108 ASN B O 1
ATOM 3399 N N . PHE B 1 109 ? 20.438 16.906 -17.938 1 61.16 109 PHE B N 1
ATOM 3400 C CA . PHE B 1 109 ? 20.172 16.766 -16.516 1 61.16 109 PHE B CA 1
ATOM 3401 C C . PHE B 1 109 ? 19 15.828 -16.266 1 61.16 109 PHE B C 1
ATOM 3403 O O . PHE B 1 109 ? 17.938 15.992 -16.859 1 61.16 109 PHE B O 1
ATOM 3410 N N . LYS B 1 110 ? 19.219 14.664 -15.633 1 69.44 110 LYS B N 1
ATOM 3411 C CA . LYS B 1 110 ? 18.188 13.711 -15.25 1 69.44 110 LYS B CA 1
ATOM 3412 C C . LYS B 1 110 ? 17.141 14.367 -14.352 1 69.44 110 LYS B C 1
ATOM 3414 O O . LYS B 1 110 ? 17.484 14.992 -13.344 1 69.44 110 LYS B O 1
ATOM 3419 N N . LYS B 1 111 ? 15.922 14.508 -14.883 1 83.75 111 LYS B N 1
ATOM 3420 C CA . LYS B 1 111 ? 14.805 15 -14.086 1 83.75 111 LYS B CA 1
ATOM 3421 C C . LYS B 1 111 ? 14.039 13.852 -13.43 1 83.75 111 LYS B C 1
ATOM 3423 O O . LYS B 1 111 ? 13.391 13.055 -14.117 1 83.75 111 LYS B O 1
ATOM 3428 N N . TYR B 1 112 ? 14.133 13.789 -12.086 1 89.25 112 TYR B N 1
ATOM 3429 C CA . TYR B 1 112 ? 13.523 12.695 -11.336 1 89.25 112 TYR B CA 1
ATOM 3430 C C . TYR B 1 112 ? 12.062 13.008 -11.031 1 89.25 112 TYR B C 1
ATOM 3432 O O . TYR B 1 112 ? 11.711 14.141 -10.695 1 89.25 112 TYR B O 1
ATOM 3440 N N . TRP B 1 113 ? 11.227 12.016 -11.297 1 92.62 113 TRP B N 1
ATOM 3441 C CA . TRP B 1 113 ? 9.828 12.031 -10.875 1 92.62 113 TRP B CA 1
ATOM 3442 C C . TRP B 1 113 ? 9.555 10.938 -9.844 1 92.62 113 TRP B C 1
ATOM 3444 O O . TRP B 1 113 ? 10.211 9.898 -9.852 1 92.62 113 TRP B O 1
ATOM 3454 N N . LEU B 1 114 ? 8.672 11.258 -8.969 1 94.69 114 LEU B N 1
ATOM 3455 C CA . LEU B 1 114 ? 8.258 10.258 -7.996 1 94.69 114 LEU B CA 1
ATOM 3456 C C . LEU B 1 114 ? 7.051 9.477 -8.5 1 94.69 114 LEU B C 1
ATOM 3458 O O . LEU B 1 114 ? 6.125 10.055 -9.078 1 94.69 114 LEU B O 1
ATOM 3462 N N . VAL B 1 115 ? 7.105 8.141 -8.414 1 97.12 115 VAL B N 1
ATOM 3463 C CA . VAL B 1 115 ? 5.984 7.25 -8.703 1 97.12 115 VAL B CA 1
ATOM 3464 C C . VAL B 1 115 ? 5.281 6.871 -7.398 1 97.12 115 VAL B C 1
ATOM 3466 O O . VAL B 1 115 ? 5.91 6.348 -6.477 1 97.12 115 VAL B O 1
ATOM 3469 N N . MET B 1 116 ? 3.949 7.141 -7.336 1 97.19 116 MET B N 1
ATOM 3470 C CA . MET B 1 116 ? 3.242 7 -6.066 1 97.19 116 MET B CA 1
ATOM 3471 C C . MET B 1 116 ? 1.85 6.414 -6.281 1 97.19 116 MET B C 1
ATOM 3473 O O . MET B 1 116 ? 1.403 6.266 -7.422 1 97.19 116 MET B O 1
ATOM 3477 N N . GLU B 1 117 ? 1.276 6.07 -5.176 1 97.69 117 GLU B N 1
ATOM 3478 C CA . GLU B 1 117 ? -0.111 5.621 -5.148 1 97.69 117 GLU B CA 1
ATOM 3479 C C . GLU B 1 117 ? -1.052 6.699 -5.68 1 97.69 117 GLU B C 1
ATOM 3481 O O . GLU B 1 117 ? -0.891 7.879 -5.371 1 97.69 117 GLU B O 1
ATOM 3486 N N . TYR B 1 118 ? -2.018 6.266 -6.5 1 97.38 118 TYR B N 1
ATOM 3487 C CA . TYR B 1 118 ? -3.027 7.18 -7.02 1 97.38 118 TYR B CA 1
ATOM 3488 C C . TYR B 1 118 ? -4.289 7.141 -6.164 1 97.38 118 TYR B C 1
ATOM 3490 O O . TYR B 1 118 ? -4.832 6.07 -5.898 1 97.38 118 TYR B O 1
ATOM 3498 N N . ALA B 1 119 ? -4.711 8.289 -5.629 1 97 119 ALA B N 1
ATOM 3499 C CA . ALA B 1 119 ? -5.961 8.422 -4.891 1 97 119 ALA B CA 1
ATOM 3500 C C . ALA B 1 119 ? -7.102 8.852 -5.812 1 97 119 ALA B C 1
ATOM 3502 O O . ALA B 1 119 ? -7.188 10.016 -6.199 1 97 119 ALA B O 1
ATOM 3503 N N . ASN B 1 120 ? -8.047 8 -6.02 1 95.94 120 ASN B N 1
ATOM 3504 C CA . ASN B 1 120 ? -8.984 8.141 -7.121 1 95.94 120 ASN B CA 1
ATOM 3505 C C . ASN B 1 120 ? -10.125 9.102 -6.77 1 95.94 120 ASN B C 1
ATOM 3507 O O . ASN B 1 120 ? -10.898 9.5 -7.641 1 95.94 120 ASN B O 1
ATOM 3511 N N . ASN B 1 121 ? -10.266 9.539 -5.527 1 96.62 121 ASN B N 1
ATOM 3512 C CA . ASN B 1 121 ? -11.359 10.438 -5.18 1 96.62 121 ASN B CA 1
ATOM 3513 C C . ASN B 1 121 ? -10.859 11.852 -4.91 1 96.62 121 ASN B C 1
ATOM 3515 O O . ASN B 1 121 ? -11.555 12.656 -4.293 1 96.62 121 ASN B O 1
ATOM 3519 N N . GLY B 1 122 ? -9.625 12.094 -5.242 1 95 122 GLY B N 1
ATOM 3520 C CA . GLY B 1 122 ? -9.086 13.445 -5.203 1 95 122 GLY B CA 1
ATOM 3521 C C . GLY B 1 122 ? -8.734 13.906 -3.801 1 95 122 GLY B C 1
ATOM 3522 O O . GLY B 1 122 ? -8.422 13.086 -2.932 1 95 122 GLY B O 1
ATOM 3523 N N . THR B 1 123 ? -8.695 15.266 -3.617 1 95.75 123 THR B N 1
ATOM 3524 C CA . THR B 1 123 ? -8.359 15.875 -2.334 1 95.75 123 THR B CA 1
ATOM 3525 C C . THR B 1 123 ? -9.547 15.812 -1.38 1 95.75 123 THR B C 1
ATOM 3527 O O . THR B 1 123 ? -10.688 15.609 -1.809 1 95.75 123 THR B O 1
ATOM 3530 N N . LEU B 1 124 ? -9.227 15.984 -0.124 1 97.06 124 LEU B N 1
ATOM 3531 C CA . LEU B 1 124 ? -10.297 16.016 0.871 1 97.06 124 LEU B CA 1
ATOM 3532 C C . LEU B 1 124 ? -11.32 17.094 0.534 1 97.06 124 LEU B C 1
ATOM 3534 O O . LEU B 1 124 ? -12.531 16.859 0.649 1 97.06 124 LEU B O 1
ATOM 3538 N N . HIS B 1 125 ? -10.836 18.188 0.111 1 93.38 125 HIS B N 1
ATOM 3539 C CA . HIS B 1 125 ? -11.734 19.266 -0.268 1 93.38 125 HIS B CA 1
ATOM 3540 C C . HIS B 1 125 ? -12.672 18.844 -1.389 1 93.38 125 HIS B C 1
ATOM 3542 O O . HIS B 1 125 ? -13.891 19.016 -1.291 1 93.38 125 HIS B O 1
ATOM 3548 N N . GLU B 1 126 ? -12.156 18.266 -2.432 1 94.5 126 GLU B N 1
ATOM 3549 C CA . GLU B 1 126 ? -12.945 17.812 -3.574 1 94.5 126 GLU B CA 1
ATOM 3550 C C . GLU B 1 126 ? -13.914 16.703 -3.166 1 94.5 126 GLU B C 1
ATOM 3552 O O . GLU B 1 126 ? -15.062 16.688 -3.609 1 94.5 126 GLU B O 1
ATOM 3557 N N . TYR B 1 127 ? -13.422 15.828 -2.365 1 97.31 127 TYR B N 1
ATOM 3558 C CA . TYR B 1 127 ? -14.234 14.711 -1.906 1 97.31 127 TYR B CA 1
ATOM 3559 C C . TYR B 1 127 ? -15.445 15.203 -1.117 1 97.31 127 TYR B C 1
ATOM 3561 O O . TYR B 1 127 ? -16.562 14.758 -1.353 1 97.31 127 TYR B O 1
ATOM 3569 N N . LEU B 1 128 ? -15.211 16.109 -0.192 1 96.75 128 LEU B N 1
ATOM 3570 C CA . LEU B 1 128 ? -16.297 16.656 0.62 1 96.75 128 LEU B CA 1
ATOM 3571 C C . LEU B 1 128 ? -17.297 17.422 -0.247 1 96.75 128 LEU B C 1
ATOM 3573 O O . LEU B 1 128 ? -18.5 17.297 -0.063 1 96.75 128 LEU B O 1
ATOM 3577 N N . LYS B 1 129 ? -16.797 18.172 -1.163 1 94.94 129 LYS B N 1
ATOM 3578 C CA . LYS B 1 129 ? -17.672 18.922 -2.057 1 94.94 129 LYS B CA 1
ATOM 3579 C C . LYS B 1 129 ? -18.594 18 -2.846 1 94.94 129 LYS B C 1
ATOM 3581 O O . LYS B 1 129 ? -19.781 18.281 -3.01 1 94.94 129 LYS B O 1
ATOM 3586 N N . ARG B 1 130 ? -18.125 16.859 -3.246 1 96 130 ARG B N 1
ATOM 3587 C CA . ARG B 1 130 ? -18.859 15.945 -4.113 1 96 130 ARG B CA 1
ATOM 3588 C C . ARG B 1 130 ? -19.797 15.062 -3.305 1 96 130 ARG B C 1
ATOM 3590 O O . ARG B 1 130 ? -20.891 14.719 -3.768 1 96 130 ARG B O 1
ATOM 3597 N N . HIS B 1 131 ? -19.422 14.758 -2.041 1 96.69 131 HIS B N 1
ATOM 3598 C CA . HIS B 1 131 ? -20.109 13.672 -1.358 1 96.69 131 HIS B CA 1
ATOM 3599 C C . HIS B 1 131 ? -20.75 14.156 -0.061 1 96.69 131 HIS B C 1
ATOM 3601 O O . HIS B 1 131 ? -21.359 13.375 0.667 1 96.69 131 HIS B O 1
ATOM 3607 N N . PHE B 1 132 ? -20.641 15.367 0.206 1 95.62 132 PHE B N 1
ATOM 3608 C CA . PHE B 1 132 ? -20.984 15.867 1.531 1 95.62 132 PHE B CA 1
ATOM 3609 C C . PHE B 1 132 ? -22.422 15.492 1.896 1 95.62 132 PHE B C 1
ATOM 3611 O O . PHE B 1 132 ? -22.688 15.07 3.021 1 95.62 132 PHE B O 1
ATOM 3618 N N . ASP B 1 133 ? -23.359 15.539 0.956 1 95 133 ASP B N 1
ATOM 3619 C CA . ASP B 1 133 ? -24.781 15.32 1.201 1 95 133 ASP B CA 1
ATOM 3620 C C . ASP B 1 133 ? -25.062 13.852 1.529 1 95 133 ASP B C 1
ATOM 3622 O O . ASP B 1 133 ? -26.094 13.531 2.131 1 95 133 ASP B O 1
ATOM 3626 N N . THR B 1 134 ? -24.156 13.031 1.179 1 95.88 134 THR B N 1
ATOM 3627 C CA . THR B 1 134 ? -24.375 11.609 1.4 1 95.88 134 THR B CA 1
ATOM 3628 C C . THR B 1 134 ? -23.578 11.109 2.6 1 95.88 134 THR B C 1
ATOM 3630 O O . THR B 1 134 ? -23.734 9.969 3.035 1 95.88 134 THR B O 1
ATOM 3633 N N . LEU B 1 135 ? -22.766 11.906 3.186 1 96 135 LEU B N 1
ATOM 3634 C CA . LEU B 1 135 ? -21.969 11.523 4.34 1 96 135 LEU B CA 1
ATOM 3635 C C . LEU B 1 135 ? -22.75 11.727 5.637 1 96 135 LEU B C 1
ATOM 3637 O O . LEU B 1 135 ? -23.203 12.828 5.926 1 96 135 LEU B O 1
ATOM 3641 N N . ASN B 1 136 ? -22.906 10.648 6.34 1 94.69 136 ASN B N 1
ATOM 3642 C CA . ASN B 1 136 ? -23.453 10.773 7.691 1 94.69 136 ASN B CA 1
ATOM 3643 C C . ASN B 1 136 ? -22.344 10.953 8.727 1 94.69 136 ASN B C 1
ATOM 3645 O O . ASN B 1 136 ? -21.156 11.016 8.367 1 94.69 136 ASN B O 1
ATOM 3649 N N . TRP B 1 137 ? -22.641 11.109 9.93 1 95 137 TRP B N 1
ATOM 3650 C CA . TRP B 1 137 ? -21.641 11.414 10.961 1 95 137 TRP B CA 1
ATOM 3651 C C . TRP B 1 137 ? -20.719 10.219 11.195 1 95 137 TRP B C 1
ATOM 3653 O O . TRP B 1 137 ? -19.562 10.383 11.555 1 95 137 TRP B O 1
ATOM 3663 N N . SER B 1 138 ? -21.234 9.023 11.008 1 94.62 138 SER B N 1
ATOM 3664 C CA . SER B 1 138 ? -20.344 7.875 11.094 1 94.62 138 SER B CA 1
ATOM 3665 C C . SER B 1 138 ? -19.219 7.984 10.07 1 94.62 138 SER B C 1
ATOM 3667 O O . SER B 1 138 ? -18.047 7.707 10.391 1 94.62 138 SER B O 1
ATOM 3669 N N . ASP B 1 139 ? -19.594 8.422 8.859 1 95.75 139 ASP B N 1
ATOM 3670 C CA . ASP B 1 139 ? -18.609 8.625 7.805 1 95.75 139 ASP B CA 1
ATOM 3671 C C . ASP B 1 139 ? -17.609 9.734 8.188 1 95.75 139 ASP B C 1
ATOM 3673 O O . ASP B 1 139 ? -16.406 9.57 8.023 1 95.75 139 ASP B O 1
ATOM 3677 N N . LYS B 1 140 ? -18.156 10.781 8.719 1 97 140 LYS B N 1
ATOM 3678 C CA . LYS B 1 140 ? -17.344 11.938 9.078 1 97 140 LYS B CA 1
ATOM 3679 C C . LYS B 1 140 ? -16.375 11.594 10.203 1 97 140 LYS B C 1
ATOM 3681 O O . LYS B 1 140 ? -15.195 11.977 10.164 1 97 140 LYS B O 1
ATOM 3686 N N . PHE B 1 141 ? -16.859 10.852 11.203 1 97.25 141 PHE B N 1
ATOM 3687 C CA . PHE B 1 141 ? -15.992 10.391 12.273 1 97.25 141 PHE B CA 1
ATOM 3688 C C . PHE B 1 141 ? -14.891 9.492 11.734 1 97.25 141 PHE B C 1
ATOM 3690 O O . PHE B 1 141 ? -13.734 9.578 12.164 1 97.25 141 PHE B O 1
ATOM 3697 N N . SER B 1 142 ? -15.25 8.688 10.805 1 96.81 142 SER B N 1
ATOM 3698 C CA . SER B 1 142 ? -14.273 7.789 10.203 1 96.81 142 SER B CA 1
ATOM 3699 C C . SER B 1 142 ? -13.164 8.57 9.5 1 96.81 142 SER B C 1
ATOM 3701 O O . SER B 1 142 ? -11.984 8.273 9.672 1 96.81 142 SER B O 1
ATOM 3703 N N . LEU B 1 143 ? -13.562 9.531 8.758 1 98 143 LEU B N 1
ATOM 3704 C CA . LEU B 1 143 ? -12.586 10.375 8.078 1 98 143 LEU B CA 1
ATOM 3705 C C . LEU B 1 143 ? -11.68 11.078 9.078 1 98 143 LEU B C 1
ATOM 3707 O O . LEU B 1 143 ? -10.453 11.094 8.914 1 98 143 LEU B O 1
ATOM 3711 N N . ALA B 1 144 ? -12.297 11.609 10.086 1 98.5 144 ALA B N 1
ATOM 3712 C CA . ALA B 1 144 ? -11.555 12.336 11.117 1 98.5 144 ALA B CA 1
ATOM 3713 C C . ALA B 1 144 ? -10.555 11.422 11.828 1 98.5 144 ALA B C 1
ATOM 3715 O O . ALA B 1 144 ? -9.406 11.805 12.055 1 98.5 144 ALA B O 1
ATOM 3716 N N . LEU B 1 145 ? -11.008 10.289 12.141 1 98.06 145 LEU B N 1
ATOM 3717 C CA . LEU B 1 145 ? -10.164 9.32 12.836 1 98.06 145 LEU B CA 1
ATOM 3718 C C . LEU B 1 145 ? -8.992 8.898 11.961 1 98.06 145 LEU B C 1
ATOM 3720 O O . LEU B 1 145 ? -7.859 8.789 12.438 1 98.06 145 LEU B O 1
ATOM 3724 N N . GLN B 1 146 ? -9.234 8.617 10.742 1 98.06 146 GLN B N 1
ATOM 3725 C CA . GLN B 1 146 ? -8.18 8.25 9.805 1 98.06 146 GLN B CA 1
ATOM 3726 C C . GLN B 1 146 ? -7.129 9.352 9.711 1 98.06 146 GLN B C 1
ATOM 3728 O O . GLN B 1 146 ? -5.926 9.078 9.719 1 98.06 146 GLN B O 1
ATOM 3733 N N . LEU B 1 147 ? -7.566 10.586 9.641 1 98.44 147 LEU B N 1
ATOM 3734 C CA . LEU B 1 147 ? -6.668 11.734 9.609 1 98.44 147 LEU B CA 1
ATOM 3735 C C . LEU B 1 147 ? -5.797 11.789 10.859 1 98.44 147 LEU B C 1
ATOM 3737 O O . LEU B 1 147 ? -4.578 11.938 10.766 1 98.44 147 LEU B O 1
ATOM 3741 N N . ALA B 1 148 ? -6.457 11.672 11.961 1 98.56 148 ALA B N 1
ATOM 3742 C CA . ALA B 1 148 ? -5.738 11.711 13.227 1 98.56 148 ALA B CA 1
ATOM 3743 C C . ALA B 1 148 ? -4.73 10.57 13.328 1 98.56 148 ALA B C 1
ATOM 3745 O O . ALA B 1 148 ? -3.619 10.758 13.828 1 98.56 148 ALA B O 1
ATOM 3746 N N . HIS B 1 149 ? -5.09 9.43 12.867 1 98.06 149 HIS B N 1
ATOM 3747 C CA . HIS B 1 149 ? -4.199 8.273 12.898 1 98.06 149 HIS B CA 1
ATOM 3748 C C . HIS B 1 149 ? -2.982 8.492 12.008 1 98.06 149 HIS B C 1
ATOM 3750 O O . HIS B 1 149 ? -1.882 8.031 12.328 1 98.06 149 HIS B O 1
ATOM 3756 N N . ALA B 1 150 ? -3.164 9.07 10.867 1 98.12 150 ALA B N 1
ATOM 3757 C CA . ALA B 1 150 ? -2.043 9.383 9.984 1 98.12 150 ALA B CA 1
ATOM 3758 C C . ALA B 1 150 ? -1.021 10.273 10.688 1 98.12 150 ALA B C 1
ATOM 3760 O O . ALA B 1 150 ? 0.181 9.992 10.648 1 98.12 150 ALA B O 1
ATOM 3761 N N . VAL B 1 151 ? -1.53 11.289 11.328 1 98.19 151 VAL B N 1
ATOM 3762 C CA . VAL B 1 151 ? -0.646 12.234 11.992 1 98.19 151 VAL B CA 1
ATOM 3763 C C . VAL B 1 151 ? -0.006 11.586 13.211 1 98.19 151 VAL B C 1
ATOM 3765 O O . VAL B 1 151 ? 1.157 11.844 13.531 1 98.19 151 VAL B O 1
ATOM 3768 N N . LEU B 1 152 ? -0.777 10.758 13.891 1 98.19 152 LEU B N 1
ATOM 3769 C CA . LEU B 1 152 ? -0.199 9.992 14.992 1 98.19 152 LEU B CA 1
ATOM 3770 C C . LEU B 1 152 ? 1.004 9.18 14.516 1 98.19 152 LEU B C 1
ATOM 3772 O O . LEU B 1 152 ? 2.041 9.156 15.18 1 98.19 152 LEU B O 1
ATOM 3776 N N . CYS B 1 153 ? 0.87 8.555 13.406 1 97.38 153 CYS B N 1
ATOM 3777 C CA . CYS B 1 153 ? 1.974 7.797 12.828 1 97.38 153 CYS B CA 1
ATOM 3778 C C . CYS B 1 153 ? 3.191 8.68 12.609 1 97.38 153 CYS B C 1
ATOM 3780 O O . CYS B 1 153 ? 4.312 8.305 12.969 1 97.38 153 CYS B O 1
ATOM 3782 N N . LEU B 1 154 ? 2.996 9.867 12.039 1 97.38 154 LEU B N 1
ATOM 3783 C CA . LEU B 1 154 ? 4.094 10.797 11.82 1 97.38 154 LEU B CA 1
ATOM 3784 C C . LEU B 1 154 ? 4.781 11.156 13.133 1 97.38 154 LEU B C 1
ATOM 3786 O O . LEU B 1 154 ? 6 11.031 13.258 1 97.38 154 LEU B O 1
ATOM 3790 N N . HIS B 1 155 ? 3.988 11.562 14.062 1 96.94 155 HIS B N 1
ATOM 3791 C CA . HIS B 1 155 ? 4.527 12.031 15.336 1 96.94 155 HIS B CA 1
ATOM 3792 C C . HIS B 1 155 ? 5.246 10.906 16.078 1 96.94 155 HIS B C 1
ATOM 3794 O O . HIS B 1 155 ? 6.258 11.141 16.734 1 96.94 155 HIS B O 1
ATOM 3800 N N . ASP B 1 156 ? 4.73 9.688 15.953 1 95.75 156 ASP B N 1
ATOM 3801 C CA . ASP B 1 156 ? 5.375 8.523 16.562 1 95.75 156 ASP B CA 1
ATOM 3802 C C . ASP B 1 156 ? 6.77 8.305 15.977 1 95.75 156 ASP B C 1
ATOM 3804 O O . ASP B 1 156 ? 7.664 7.805 16.672 1 95.75 156 ASP B O 1
ATOM 3808 N N . GLU B 1 157 ? 6.914 8.656 14.734 1 94.81 157 GLU B N 1
ATOM 3809 C CA . GLU B 1 157 ? 8.203 8.484 14.07 1 94.81 157 GLU B CA 1
ATOM 3810 C C . GLU B 1 157 ? 9.062 9.734 14.203 1 94.81 157 GLU B C 1
ATOM 3812 O O . GLU B 1 157 ? 10.109 9.844 13.562 1 94.81 157 GLU B O 1
ATOM 3817 N N . GLY B 1 158 ? 8.547 10.734 14.938 1 94.44 158 GLY B N 1
ATOM 3818 C CA . GLY B 1 158 ? 9.297 11.961 15.164 1 94.44 158 GLY B CA 1
ATOM 3819 C C . GLY B 1 158 ? 9.258 12.906 13.977 1 94.44 158 GLY B C 1
ATOM 3820 O O . GLY B 1 158 ? 10.203 13.672 13.758 1 94.44 158 GLY B O 1
ATOM 3821 N N . ILE B 1 159 ? 8.227 12.859 13.219 1 95.25 159 ILE B N 1
ATOM 3822 C CA . ILE B 1 159 ? 8.078 13.703 12.039 1 95.25 159 ILE B CA 1
ATOM 3823 C C . ILE B 1 159 ? 6.941 14.703 12.258 1 95.25 159 ILE B C 1
ATOM 3825 O O . ILE B 1 159 ? 5.863 14.328 12.727 1 95.25 159 ILE B O 1
ATOM 3829 N N . VAL B 1 160 ? 7.191 15.961 12 1 94.75 160 VAL B N 1
ATOM 3830 C CA . VAL B 1 160 ? 6.176 17 11.922 1 94.75 160 VAL B CA 1
ATOM 3831 C C . VAL B 1 160 ? 5.871 17.328 10.461 1 94.75 160 VAL B C 1
ATOM 3833 O O . VAL B 1 160 ? 6.785 17.562 9.672 1 94.75 160 VAL B O 1
ATOM 3836 N N . HIS B 1 161 ? 4.637 17.328 10.062 1 94.12 161 HIS B N 1
ATOM 3837 C CA . HIS B 1 161 ? 4.285 17.5 8.656 1 94.12 161 HIS B CA 1
ATOM 3838 C C . HIS B 1 161 ? 4.52 18.938 8.211 1 94.12 161 HIS B C 1
ATOM 3840 O O . HIS B 1 161 ? 5.117 19.172 7.156 1 94.12 161 HIS B O 1
ATOM 3846 N N . ARG B 1 162 ? 3.943 19.938 8.969 1 91.75 162 ARG B N 1
ATOM 3847 C CA . ARG B 1 162 ? 4.188 21.359 8.859 1 91.75 162 ARG B CA 1
ATOM 3848 C C . ARG B 1 162 ? 3.355 21.984 7.742 1 91.75 162 ARG B C 1
ATOM 3850 O O . ARG B 1 162 ? 3.324 23.203 7.586 1 91.75 162 ARG B O 1
ATOM 3857 N N . ASP B 1 163 ? 2.625 21.188 6.988 1 91.44 163 ASP B N 1
ATOM 3858 C CA . ASP B 1 163 ? 1.812 21.734 5.902 1 91.44 163 ASP B CA 1
ATOM 3859 C C . ASP B 1 163 ? 0.517 20.938 5.738 1 91.44 163 ASP B C 1
ATOM 3861 O O . ASP B 1 163 ? 0.14 20.578 4.621 1 91.44 163 ASP B O 1
ATOM 3865 N N . LEU B 1 164 ? -0.1 20.609 6.82 1 95.25 164 LEU B N 1
ATOM 3866 C CA . LEU B 1 164 ? -1.389 19.938 6.797 1 95.25 164 LEU B CA 1
ATOM 3867 C C . LEU B 1 164 ? -2.49 20.859 6.309 1 95.25 164 LEU B C 1
ATOM 3869 O O . LEU B 1 164 ? -2.707 21.938 6.883 1 95.25 164 LEU B O 1
ATOM 3873 N N . HIS B 1 165 ? -3.09 20.516 5.227 1 94.69 165 HIS B N 1
ATOM 3874 C CA . HIS B 1 165 ? -4.266 21.188 4.684 1 94.69 165 HIS B CA 1
ATOM 3875 C C . HIS B 1 165 ? -5.035 20.266 3.736 1 94.69 165 HIS B C 1
ATOM 3877 O O . HIS B 1 165 ? -4.555 19.188 3.383 1 94.69 165 HIS B O 1
ATOM 3883 N N . SER B 1 166 ? -6.203 20.609 3.324 1 94.56 166 SER B N 1
ATOM 3884 C CA . SER B 1 166 ? -7.129 19.703 2.652 1 94.56 166 SER B CA 1
ATOM 3885 C C . SER B 1 166 ? -6.605 19.297 1.278 1 94.56 166 SER B C 1
ATOM 3887 O O . SER B 1 166 ? -6.973 18.25 0.755 1 94.56 166 SER B O 1
ATOM 3889 N N . LYS B 1 167 ? -5.668 20.078 0.682 1 91.62 167 LYS B N 1
ATOM 3890 C CA . LYS B 1 167 ? -5.102 19.734 -0.62 1 91.62 167 LYS B CA 1
ATOM 3891 C C . LYS B 1 167 ? -4.023 18.656 -0.485 1 91.62 167 LYS B C 1
ATOM 3893 O O . LYS B 1 167 ? -3.645 18.016 -1.472 1 91.62 167 LYS B O 1
ATOM 3898 N N . ASN B 1 168 ? -3.496 18.5 0.708 1 93.69 168 ASN B N 1
ATOM 3899 C CA . ASN B 1 168 ? -2.486 17.484 0.964 1 93.69 168 ASN B CA 1
ATOM 3900 C C . ASN B 1 168 ? -3.104 16.219 1.57 1 93.69 168 ASN B C 1
ATOM 3902 O O . ASN B 1 168 ? -2.387 15.289 1.942 1 93.69 168 ASN B O 1
ATOM 3906 N N . ILE B 1 169 ? -4.375 16.266 1.752 1 97.25 169 ILE B N 1
ATOM 3907 C CA . ILE B 1 169 ? -5.133 15.102 2.188 1 97.25 169 ILE B CA 1
ATOM 3908 C C . ILE B 1 169 ? -5.953 14.555 1.021 1 97.25 169 ILE B C 1
ATOM 3910 O O . ILE B 1 169 ? -6.875 15.211 0.539 1 97.25 169 ILE B O 1
ATOM 3914 N N . LEU B 1 170 ? -5.574 13.367 0.618 1 97.62 170 LEU B N 1
ATOM 3915 C CA . LEU B 1 170 ? -6.25 12.719 -0.504 1 97.62 170 LEU B CA 1
ATOM 3916 C C . LEU B 1 170 ? -7.215 11.648 -0.013 1 97.62 170 LEU B C 1
ATOM 3918 O O . LEU B 1 170 ? -7.195 11.281 1.164 1 97.62 170 LEU B O 1
ATOM 3922 N N . VAL B 1 171 ? -8.125 11.281 -0.934 1 97.81 171 VAL B N 1
ATOM 3923 C CA . VAL B 1 171 ? -9.078 10.227 -0.601 1 97.81 171 VAL B CA 1
ATOM 3924 C C . VAL B 1 171 ? -9.047 9.141 -1.678 1 97.81 171 VAL B C 1
ATOM 3926 O O . VAL B 1 171 ? -9.25 9.43 -2.861 1 97.81 171 VAL B O 1
ATOM 3929 N N . ARG B 1 172 ? -8.672 7.945 -1.313 1 96.25 172 ARG B N 1
ATOM 3930 C CA . ARG B 1 172 ? -8.766 6.754 -2.15 1 96.25 172 ARG B CA 1
ATOM 3931 C C . ARG B 1 172 ? -9.938 5.879 -1.722 1 96.25 172 ARG B C 1
ATOM 3933 O O . ARG B 1 172 ? -9.883 5.223 -0.679 1 96.25 172 ARG B O 1
ATOM 3940 N N . GLN B 1 173 ? -10.938 5.793 -2.549 1 90.69 173 GLN B N 1
ATOM 3941 C CA . GLN B 1 173 ? -12.195 5.188 -2.135 1 90.69 173 GLN B CA 1
ATOM 3942 C C . GLN B 1 173 ? -12.773 5.891 -0.909 1 90.69 173 GLN B C 1
ATOM 3944 O O . GLN B 1 173 ? -13.164 7.055 -0.981 1 90.69 173 GLN B O 1
ATOM 3949 N N . ASN B 1 174 ? -12.68 5.379 0.274 1 91.06 174 ASN B N 1
ATOM 3950 C CA . ASN B 1 174 ? -13.125 6.02 1.506 1 91.06 174 ASN B CA 1
ATOM 3951 C C . ASN B 1 174 ? -12 6.094 2.539 1 91.06 174 ASN B C 1
ATOM 3953 O O . ASN B 1 174 ? -12.258 6.25 3.732 1 91.06 174 ASN B O 1
ATOM 3957 N N . THR B 1 175 ? -10.805 6 1.998 1 95.94 175 THR B N 1
ATOM 3958 C CA . THR B 1 175 ? -9.641 6.008 2.881 1 95.94 175 THR B CA 1
ATOM 3959 C C . THR B 1 175 ? -8.836 7.297 2.705 1 95.94 175 THR B C 1
ATOM 3961 O O . THR B 1 175 ? -8.484 7.664 1.583 1 95.94 175 THR B O 1
ATOM 3964 N N . ILE B 1 176 ? -8.523 7.945 3.773 1 97.62 176 ILE B N 1
ATOM 3965 C CA . ILE B 1 176 ? -7.695 9.148 3.781 1 97.62 176 ILE B CA 1
ATOM 3966 C C . ILE B 1 176 ? -6.238 8.773 3.504 1 97.62 176 ILE B C 1
ATOM 3968 O O . ILE B 1 176 ? -5.73 7.789 4.039 1 97.62 176 ILE B O 1
ATOM 3972 N N . LYS B 1 177 ? -5.648 9.539 2.652 1 98.12 177 LYS B N 1
ATOM 3973 C CA . LYS B 1 177 ? -4.227 9.391 2.361 1 98.12 177 LYS B CA 1
ATOM 3974 C C . LYS B 1 177 ? -3.492 10.719 2.504 1 98.12 177 LYS B C 1
ATOM 3976 O O . LYS B 1 177 ? -3.684 11.633 1.696 1 98.12 177 LYS B O 1
ATOM 3981 N N . LEU B 1 178 ? -2.717 10.812 3.535 1 97.69 178 LEU B N 1
ATOM 3982 C CA . LEU B 1 178 ? -1.885 12 3.707 1 97.69 178 LEU B CA 1
ATOM 3983 C C . LEU B 1 178 ? -0.749 12.016 2.689 1 97.69 178 LEU B C 1
ATOM 3985 O O . LEU B 1 178 ? -0.088 11 2.471 1 97.69 178 LEU B O 1
ATOM 3989 N N . ALA B 1 179 ? -0.619 13.133 2.021 1 94.38 179 ALA B N 1
ATOM 3990 C CA . ALA B 1 179 ? 0.389 13.234 0.967 1 94.38 179 ALA B CA 1
ATOM 3991 C C . ALA B 1 179 ? 1.24 14.484 1.135 1 94.38 179 ALA B C 1
ATOM 3993 O O . ALA B 1 179 ? 0.979 15.305 2.016 1 94.38 179 ALA B O 1
ATOM 3994 N N . ASP B 1 180 ? 2.336 14.609 0.322 1 88.5 180 ASP B N 1
ATOM 3995 C CA . ASP B 1 180 ? 3.215 15.766 0.15 1 88.5 180 ASP B CA 1
ATOM 3996 C C . ASP B 1 180 ? 4.012 16.047 1.423 1 88.5 180 ASP B C 1
ATOM 3998 O O . ASP B 1 180 ? 3.564 16.781 2.293 1 88.5 180 ASP B O 1
ATOM 4002 N N . PHE B 1 181 ? 5.195 15.602 1.513 1 86.94 181 PHE B N 1
ATOM 4003 C CA . PHE B 1 181 ? 6.082 15.742 2.662 1 86.94 181 PHE B CA 1
ATOM 4004 C C . PHE B 1 181 ? 7.184 16.75 2.373 1 86.94 181 PHE B C 1
ATOM 4006 O O . PHE B 1 181 ? 8.242 16.719 3.006 1 86.94 181 PHE B O 1
ATOM 4013 N N . GLY B 1 182 ? 6.957 17.578 1.4 1 80.19 182 GLY B N 1
ATOM 4014 C CA . GLY B 1 182 ? 7.949 18.531 0.945 1 80.19 182 GLY B CA 1
ATOM 4015 C C . GLY B 1 182 ? 8.43 19.469 2.045 1 80.19 182 GLY B C 1
ATOM 4016 O O . GLY B 1 182 ? 9.617 19.797 2.109 1 80.19 182 GLY B O 1
ATOM 4017 N N . LEU B 1 183 ? 7.555 19.844 2.979 1 70 183 LEU B N 1
ATOM 4018 C CA . LEU B 1 183 ? 7.918 20.781 4.035 1 70 183 LEU B CA 1
ATOM 4019 C C . LEU B 1 183 ? 8.125 20.062 5.359 1 70 183 LEU B C 1
ATOM 4021 O O . LEU B 1 183 ? 8.461 20.672 6.371 1 70 183 LEU B O 1
ATOM 4025 N N . SER B 1 184 ? 7.938 18.766 5.32 1 77.44 184 SER B N 1
ATOM 4026 C CA . SER B 1 184 ? 8.047 17.984 6.547 1 77.44 184 SER B CA 1
ATOM 4027 C C . SER B 1 184 ? 9.484 17.969 7.07 1 77.44 184 SER B C 1
ATOM 4029 O O . SER B 1 184 ? 10.422 18.203 6.309 1 77.44 184 SER B O 1
ATOM 4031 N N . LYS B 1 185 ? 9.57 17.844 8.375 1 77 185 LYS B N 1
ATOM 4032 C CA . LYS B 1 185 ? 10.875 17.812 9.023 1 77 185 LYS B CA 1
ATOM 4033 C C . LYS B 1 185 ? 10.875 16.859 10.211 1 77 185 LYS B C 1
ATOM 4035 O O . LYS B 1 185 ? 9.836 16.641 10.852 1 77 185 LYS B O 1
ATOM 4040 N N . ARG B 1 186 ? 12.117 16.359 10.469 1 74.94 186 ARG B N 1
ATOM 4041 C CA . ARG B 1 186 ? 12.273 15.602 11.711 1 74.94 186 ARG B CA 1
ATOM 4042 C C . ARG B 1 186 ? 12.438 16.531 12.906 1 74.94 186 ARG B C 1
ATOM 4044 O O . ARG B 1 186 ? 13.102 17.578 12.812 1 74.94 186 ARG B O 1
ATOM 4051 N N . ILE B 1 187 ? 11.906 16.188 13.953 1 69.75 187 ILE B N 1
ATOM 4052 C CA . ILE B 1 187 ? 11.891 16.984 15.164 1 69.75 187 ILE B CA 1
ATOM 4053 C C . ILE B 1 187 ? 13.32 17.203 15.664 1 69.75 187 ILE B C 1
ATOM 4055 O O . ILE B 1 187 ? 13.648 18.266 16.188 1 69.75 187 ILE B O 1
ATOM 4059 N N . ASP B 1 188 ? 14.117 16.188 15.523 1 58.94 188 ASP B N 1
ATOM 4060 C CA . ASP B 1 188 ? 15.484 16.266 16.047 1 58.94 188 ASP B CA 1
ATOM 4061 C C . ASP B 1 188 ? 16.375 17.125 15.133 1 58.94 188 ASP B C 1
ATOM 4063 O O . ASP B 1 188 ? 17.516 17.422 15.477 1 58.94 188 ASP B O 1
ATOM 4067 N N . GLU B 1 189 ? 15.906 17.438 14.016 1 59.5 189 GLU B N 1
ATOM 4068 C CA . GLU B 1 189 ? 16.719 18.234 13.094 1 59.5 189 GLU B CA 1
ATOM 4069 C C . GLU B 1 189 ? 16.578 19.734 13.383 1 59.5 189 GLU B C 1
ATOM 4071 O O . GLU B 1 189 ? 15.461 20.219 13.586 1 59.5 189 GLU B O 1
ATOM 4076 N N . SER B 1 190 ? 17.609 20.312 14.047 1 47.53 190 SER B N 1
ATOM 4077 C CA . SER B 1 190 ? 17.719 21.719 14.383 1 47.53 190 SER B CA 1
ATOM 4078 C C . SER B 1 190 ? 17.578 22.594 13.141 1 47.53 190 SER B C 1
ATOM 4080 O O . SER B 1 190 ? 17.812 23.812 13.195 1 47.53 190 SER B O 1
ATOM 4082 N N . TYR B 1 191 ? 17.172 22.188 12.195 1 47.03 191 TYR B N 1
ATOM 4083 C CA . TYR B 1 191 ? 17.344 23.141 11.109 1 47.03 191 TYR B CA 1
ATOM 4084 C C . TYR B 1 191 ? 16.531 24.406 11.359 1 47.03 191 TYR B C 1
ATOM 4086 O O . TYR B 1 191 ? 15.312 24.344 11.508 1 47.03 191 TYR B O 1
ATOM 4094 N N . ARG B 1 192 ? 17.25 25.438 11.75 1 43.66 192 ARG B N 1
ATOM 4095 C CA . ARG B 1 192 ? 16.906 26.844 11.867 1 43.66 192 ARG B CA 1
ATOM 4096 C C . ARG B 1 192 ? 16.281 27.359 10.578 1 43.66 192 ARG B C 1
ATOM 4098 O O . ARG B 1 192 ? 16.172 28.578 10.375 1 43.66 192 ARG B O 1
ATOM 4105 N N . THR B 1 193 ? 16.141 26.547 9.562 1 42.91 193 THR B N 1
ATOM 4106 C CA . THR B 1 193 ? 15.805 27.375 8.414 1 42.91 193 THR B CA 1
ATOM 4107 C C . THR B 1 193 ? 14.383 27.906 8.531 1 42.91 193 THR B C 1
ATOM 4109 O O . THR B 1 193 ? 13.445 27.141 8.773 1 42.91 193 THR B O 1
ATOM 4112 N N . ARG B 1 194 ? 14.234 29.062 8.773 1 42.88 194 ARG B N 1
ATOM 4113 C CA . ARG B 1 194 ? 13.016 29.844 8.586 1 42.88 194 ARG B CA 1
ATOM 4114 C C . ARG B 1 194 ? 12.281 29.438 7.32 1 42.88 194 AR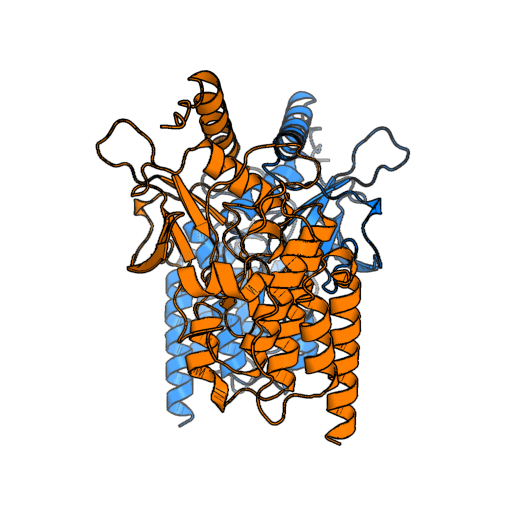G B C 1
ATOM 4116 O O . ARG B 1 194 ? 12.828 29.547 6.219 1 42.88 194 ARG B O 1
ATOM 4123 N N . SER B 1 195 ? 11.68 28.359 7.277 1 46.09 195 SER B N 1
ATOM 4124 C CA . SER B 1 195 ? 10.922 28.109 6.055 1 46.09 195 SER B CA 1
ATOM 4125 C C . SER B 1 195 ? 10.023 29.297 5.703 1 46.09 195 SER B C 1
ATOM 4127 O O . SER B 1 195 ? 9.141 29.656 6.48 1 46.09 195 SER B O 1
ATOM 4129 N N . ASP B 1 196 ? 10.57 30.219 5.09 1 43.94 196 ASP B N 1
ATOM 4130 C CA . ASP B 1 196 ? 9.781 31.312 4.531 1 43.94 196 ASP B CA 1
ATOM 4131 C C . ASP B 1 196 ? 8.539 30.797 3.816 1 43.94 196 ASP B C 1
ATOM 4133 O O . ASP B 1 196 ? 7.879 31.531 3.088 1 43.94 196 ASP B O 1
ATOM 4137 N N . LEU B 1 197 ? 8.43 29.469 3.449 1 51.25 197 LEU B N 1
ATOM 4138 C CA . LEU B 1 197 ? 7.285 29.094 2.629 1 51.25 197 LEU B CA 1
ATOM 4139 C C . LEU B 1 197 ? 5.984 29.219 3.418 1 51.25 197 LEU B C 1
ATOM 4141 O O . LEU B 1 197 ? 5.84 28.594 4.477 1 51.25 197 LEU B O 1
ATOM 4145 N N . LEU B 1 198 ? 5.363 30.328 3.193 1 59.91 198 LEU B N 1
ATOM 4146 C CA . LEU B 1 198 ? 4.059 30.5 3.82 1 59.91 198 LEU B CA 1
ATOM 4147 C C . LEU B 1 198 ? 3.088 29.422 3.355 1 59.91 198 LEU B C 1
ATOM 4149 O O . LEU B 1 198 ? 2.969 29.172 2.156 1 59.91 198 LEU B O 1
ATOM 4153 N N . GLY B 1 199 ? 2.807 28.281 4.012 1 73.06 199 GLY B N 1
ATOM 4154 C CA . GLY B 1 199 ? 1.758 27.281 3.912 1 73.06 199 GLY B CA 1
ATOM 4155 C C . GLY B 1 199 ? 0.403 27.875 3.559 1 73.06 199 GLY B C 1
ATOM 4156 O O . GLY B 1 199 ? 0.309 29.031 3.152 1 73.06 199 GLY B O 1
ATOM 4157 N N . VAL B 1 200 ? -0.534 27.172 3.49 1 86.19 200 VAL B N 1
ATOM 4158 C CA . VAL B 1 200 ? -1.917 27.578 3.287 1 86.19 200 VAL B CA 1
ATOM 4159 C C . VAL B 1 200 ? -2.441 28.266 4.547 1 86.19 200 VAL B C 1
ATOM 4161 O O . VAL B 1 200 ? -2.641 27.609 5.578 1 86.19 200 VAL B O 1
ATOM 4164 N N . VAL B 1 201 ? -2.729 29.5 4.508 1 91.12 201 VAL B N 1
ATOM 4165 C CA . VAL B 1 201 ? -2.832 30.438 5.617 1 91.12 201 VAL B CA 1
ATOM 4166 C C . VAL B 1 201 ? -3.838 29.922 6.645 1 91.12 201 VAL B C 1
ATOM 4168 O O . VAL B 1 201 ? -3.555 29.891 7.844 1 91.12 201 VAL B O 1
ATOM 4171 N N . PRO B 1 202 ? -5.043 29.422 6.195 1 94.69 202 PRO B N 1
ATOM 4172 C CA . PRO B 1 202 ? -6.043 29.016 7.184 1 94.69 202 PRO B CA 1
ATOM 4173 C C . PRO B 1 202 ? -5.547 27.875 8.086 1 94.69 202 PRO B C 1
ATOM 4175 O O . PRO B 1 202 ? -6.082 27.672 9.18 1 94.69 202 PRO B O 1
ATOM 4178 N N . TYR B 1 203 ? -4.531 27.234 7.664 1 95.12 203 TYR B N 1
ATOM 4179 C CA . TYR B 1 203 ? -4.109 26.031 8.367 1 95.12 203 TYR B CA 1
ATOM 4180 C C . TYR B 1 203 ? -2.82 26.266 9.148 1 95.12 203 TYR B C 1
ATOM 4182 O O . TYR B 1 203 ? -2.342 25.391 9.867 1 95.12 203 TYR B O 1
ATOM 4190 N N . ILE B 1 204 ? -2.297 27.438 9.039 1 92.19 204 ILE B N 1
ATOM 4191 C CA . ILE B 1 204 ? -1.026 27.75 9.68 1 92.19 204 ILE B CA 1
ATOM 4192 C C . ILE B 1 204 ? -1.262 28.094 11.148 1 92.19 204 ILE B C 1
ATOM 4194 O O . ILE B 1 204 ? -2.205 28.828 11.477 1 92.19 204 ILE B O 1
ATOM 4198 N N . ASP B 1 205 ? -0.408 27.562 11.977 1 93.19 205 ASP B N 1
ATOM 4199 C CA . ASP B 1 205 ? -0.404 27.906 13.398 1 93.19 205 ASP B CA 1
ATOM 4200 C C . ASP B 1 205 ? -0.364 29.422 13.602 1 93.19 205 ASP B C 1
ATOM 4202 O O . ASP B 1 205 ? 0.538 30.094 13.102 1 93.19 205 ASP B O 1
ATOM 4206 N N . PRO B 1 206 ? -1.298 29.969 14.367 1 92.88 206 PRO B N 1
ATOM 4207 C CA . PRO B 1 206 ? -1.356 31.406 14.586 1 92.88 206 PRO B CA 1
ATOM 4208 C C . PRO B 1 206 ? -0.054 31.969 15.148 1 92.88 206 PRO B C 1
ATOM 4210 O O . PRO B 1 206 ? 0.294 33.125 14.867 1 92.88 206 PRO B O 1
ATOM 4213 N N . LYS B 1 207 ? 0.668 31.25 15.898 1 90.12 207 LYS B N 1
ATOM 4214 C CA . LYS B 1 207 ? 1.902 31.719 16.531 1 90.12 207 LYS B CA 1
ATOM 4215 C C . LYS B 1 207 ? 2.951 32.062 15.469 1 90.12 207 LYS B C 1
ATOM 4217 O O . LYS B 1 207 ? 3.857 32.875 15.727 1 90.12 207 LYS B O 1
ATOM 4222 N N . LYS B 1 208 ? 2.832 31.469 14.344 1 88.31 208 LYS B N 1
ATOM 4223 C CA . LYS B 1 208 ? 3.789 31.703 13.266 1 88.31 208 LYS B CA 1
ATOM 4224 C C . LYS B 1 208 ? 3.662 33.125 12.711 1 88.31 208 LYS B C 1
ATOM 4226 O O . LYS B 1 208 ? 4.594 33.656 12.094 1 88.31 208 LYS B O 1
ATOM 4231 N N . PHE B 1 209 ? 2.518 33.75 12.891 1 85.75 209 PHE B N 1
ATOM 4232 C CA . PHE B 1 209 ? 2.275 35.062 12.344 1 85.75 209 PHE B CA 1
ATOM 4233 C C . PHE B 1 209 ? 2.795 36.156 13.289 1 85.75 209 PHE B C 1
ATOM 4235 O O . PHE B 1 209 ? 2.82 37.312 12.938 1 85.75 209 PHE B O 1
ATOM 4242 N N . ASN B 1 210 ? 3.182 35.688 14.422 1 80.62 210 ASN B N 1
ATOM 4243 C CA . ASN B 1 210 ? 3.684 36.656 15.398 1 80.62 210 ASN B CA 1
ATOM 4244 C C . ASN B 1 210 ? 5.145 37 15.141 1 80.62 210 ASN B C 1
ATOM 4246 O O . ASN B 1 210 ? 5.832 36.312 14.383 1 80.62 210 ASN B O 1
ATOM 4250 N N . ILE B 1 211 ? 5.555 38.031 15.742 1 69.88 211 ILE B N 1
ATOM 4251 C CA . ILE B 1 211 ? 6.879 38.594 15.531 1 69.88 211 ILE B CA 1
ATOM 4252 C C . ILE B 1 211 ? 7.941 37.688 16.141 1 69.88 211 ILE B C 1
ATOM 4254 O O . ILE B 1 211 ? 9.031 37.562 15.594 1 69.88 211 ILE B O 1
ATOM 4258 N N . GLN B 1 212 ? 7.641 36.969 17.172 1 70.31 212 GLN B N 1
ATOM 4259 C CA . GLN B 1 212 ? 8.617 36.125 17.828 1 70.31 212 GLN B CA 1
ATOM 4260 C C . GLN B 1 212 ? 8.859 34.844 17.047 1 70.31 212 GLN B C 1
ATOM 4262 O O . GLN B 1 212 ? 7.93 34.281 16.469 1 70.31 212 GLN B O 1
ATOM 4267 N N . PRO B 1 213 ? 10.109 34.5 16.969 1 72.25 213 PRO B N 1
ATOM 4268 C CA . PRO B 1 213 ? 10.453 33.281 16.266 1 72.25 213 PRO B CA 1
ATOM 4269 C C . PRO B 1 213 ? 9.703 32.062 16.812 1 72.25 213 PRO B C 1
ATOM 4271 O O . PRO B 1 213 ? 9.562 31.906 18.031 1 72.25 213 PRO B O 1
ATOM 4274 N N . TYR B 1 214 ? 8.992 31.453 15.984 1 70.5 214 TYR B N 1
ATOM 4275 C CA . TYR B 1 214 ? 8.25 30.25 16.312 1 70.5 214 TYR B CA 1
ATOM 4276 C C . TYR B 1 214 ? 8.523 29.141 15.297 1 70.5 214 TYR B C 1
ATOM 4278 O O . TYR B 1 214 ? 8.391 29.375 14.086 1 70.5 214 TYR B O 1
ATOM 4286 N N . SER B 1 215 ? 9.023 27.938 15.844 1 76.19 215 SER B N 1
ATOM 4287 C CA . SER B 1 215 ? 9.25 26.797 14.969 1 76.19 215 SER B CA 1
ATOM 4288 C C . SER B 1 215 ? 8.062 25.828 14.992 1 76.19 215 SER B C 1
ATOM 4290 O O . SER B 1 215 ? 7.578 25.469 16.062 1 76.19 215 SER B O 1
ATOM 4292 N N . LEU B 1 216 ? 7.629 25.578 13.805 1 77.69 216 LEU B N 1
ATOM 4293 C CA . LEU B 1 216 ? 6.531 24.625 13.695 1 77.69 216 LEU B CA 1
ATOM 4294 C C . LEU B 1 216 ? 6.91 23.281 14.336 1 77.69 216 LEU B C 1
ATOM 4296 O O . LEU B 1 216 ? 8.031 22.812 14.156 1 77.69 216 LEU B O 1
ATOM 4300 N N . ASP B 1 217 ? 5.961 22.766 15.188 1 87.62 217 ASP B N 1
ATOM 4301 C CA . ASP B 1 217 ? 6.188 21.516 15.898 1 87.62 217 ASP B CA 1
ATOM 4302 C C . ASP B 1 217 ? 4.922 20.656 15.914 1 87.62 217 ASP B C 1
ATOM 4304 O O . ASP B 1 217 ? 4.012 20.875 15.109 1 87.62 217 ASP B O 1
ATOM 4308 N N . LYS B 1 218 ? 4.895 19.703 16.734 1 94.19 218 LYS B N 1
ATOM 4309 C CA . LYS B 1 218 ? 3.758 18.781 16.812 1 94.19 218 LYS B CA 1
ATOM 4310 C C . LYS B 1 218 ? 2.467 19.547 17.109 1 94.19 218 LYS B C 1
ATOM 4312 O O . LYS B 1 218 ? 1.403 19.188 16.594 1 94.19 218 LYS B O 1
ATOM 4317 N N . LYS B 1 219 ? 2.598 20.578 17.859 1 95.75 219 LYS B N 1
ATOM 4318 C CA . LYS B 1 219 ? 1.425 21.359 18.234 1 95.75 219 LYS B CA 1
ATOM 4319 C C . LYS B 1 219 ? 0.893 22.156 17.047 1 95.75 219 LYS B C 1
ATOM 4321 O O . LYS B 1 219 ? -0.307 22.438 16.969 1 95.75 219 LYS B O 1
ATOM 4326 N N . SER B 1 220 ? 1.78 22.578 16.156 1 94.44 220 SER B N 1
ATOM 4327 C CA . SER B 1 220 ? 1.343 23.266 14.945 1 94.44 220 SER B CA 1
ATOM 4328 C C . SER B 1 220 ? 0.501 22.344 14.062 1 94.44 220 SER B C 1
ATOM 4330 O O . SER B 1 220 ? -0.492 22.781 13.477 1 94.44 220 SER B O 1
ATOM 4332 N N . ASP B 1 221 ? 0.91 21.078 14 1 96.94 221 ASP B N 1
ATOM 4333 C CA . ASP B 1 221 ? 0.109 20.094 13.273 1 96.94 221 ASP B CA 1
ATOM 4334 C C . ASP B 1 221 ? -1.281 19.953 13.891 1 96.94 221 ASP B C 1
ATOM 4336 O O . ASP B 1 221 ? -2.27 19.797 13.172 1 96.94 221 ASP B O 1
ATOM 4340 N N . ILE B 1 222 ? -1.331 20.078 15.18 1 98.56 222 ILE B N 1
ATOM 4341 C CA . ILE B 1 222 ? -2.6 19.922 15.883 1 98.56 222 ILE B CA 1
ATOM 4342 C C . ILE B 1 222 ? -3.537 21.078 15.508 1 98.56 222 ILE B C 1
ATOM 4344 O O . ILE B 1 222 ? -4.738 20.875 15.336 1 98.56 222 ILE B O 1
ATOM 4348 N N . TYR B 1 223 ? -2.99 22.266 15.414 1 97.81 223 TYR B N 1
ATOM 4349 C CA . TYR B 1 223 ? -3.814 23.375 14.953 1 97.81 223 TYR B CA 1
ATOM 4350 C C . TYR B 1 223 ? -4.449 23.047 13.602 1 97.81 223 TYR B C 1
ATOM 4352 O O . TYR B 1 223 ? -5.66 23.203 13.43 1 97.81 223 TYR B O 1
ATOM 4360 N N . SER B 1 224 ? -3.611 22.625 12.656 1 97.62 224 SER B N 1
ATOM 4361 C CA . SER B 1 224 ? -4.094 22.297 11.32 1 97.62 224 SER B CA 1
ATOM 4362 C C . SER B 1 224 ? -5.18 21.219 11.375 1 97.62 224 SER B C 1
ATOM 4364 O O . SER B 1 224 ? -6.156 21.281 10.625 1 97.62 224 SER B O 1
ATOM 4366 N N . ILE B 1 225 ? -5.008 20.234 12.258 1 98.56 225 ILE B N 1
ATOM 4367 C CA . ILE B 1 225 ? -5.992 19.172 12.445 1 98.56 225 ILE B CA 1
ATOM 4368 C C . ILE B 1 225 ? -7.328 19.766 12.875 1 98.56 225 ILE B C 1
ATOM 4370 O O . ILE B 1 225 ? -8.383 19.375 12.375 1 98.56 225 ILE B O 1
ATOM 4374 N N . GLY B 1 226 ? -7.266 20.703 13.82 1 98.75 226 GLY B N 1
ATOM 4375 C CA . GLY B 1 226 ? -8.492 21.375 14.242 1 98.75 226 GLY B CA 1
ATOM 4376 C C . GLY B 1 226 ? -9.258 22 13.086 1 98.75 226 GLY B C 1
ATOM 4377 O O . GLY B 1 226 ? -10.477 21.812 12.977 1 98.75 226 GLY B O 1
ATOM 4378 N N . VAL B 1 227 ? -8.562 22.688 12.258 1 98.38 227 VAL B N 1
ATOM 4379 C CA . VAL B 1 227 ? -9.18 23.344 11.109 1 98.38 227 VAL B CA 1
ATOM 4380 C C . VAL B 1 227 ? -9.758 22.281 10.164 1 98.38 227 VAL B C 1
ATOM 4382 O O . VAL B 1 227 ? -10.883 22.422 9.68 1 98.38 227 VAL B O 1
ATOM 4385 N N . LEU B 1 228 ? -9.047 21.219 9.945 1 98.62 228 LEU B N 1
ATOM 4386 C CA . LEU B 1 228 ? -9.492 20.141 9.062 1 98.62 228 LEU B CA 1
ATOM 4387 C C . LEU B 1 228 ? -10.719 19.438 9.625 1 98.62 228 LEU B C 1
ATOM 4389 O O . LEU B 1 228 ? -11.602 19.016 8.875 1 98.62 228 LEU B O 1
ATOM 4393 N N . LEU B 1 229 ? -10.727 19.25 10.953 1 98.69 229 LEU B N 1
ATOM 4394 C CA . LEU B 1 229 ? -11.898 18.672 11.586 1 98.69 229 LEU B CA 1
ATOM 4395 C C . LEU B 1 229 ? -13.141 19.516 11.328 1 98.69 229 LEU B C 1
ATOM 4397 O O . LEU B 1 229 ? -14.219 19 11.055 1 98.69 229 LEU B O 1
ATOM 4401 N N . TRP B 1 230 ? -12.977 20.812 11.438 1 98.62 230 TRP B N 1
ATOM 4402 C CA . TRP B 1 230 ? -14.086 21.703 11.117 1 98.62 230 TRP B CA 1
ATOM 4403 C C . TRP B 1 230 ? -14.516 21.531 9.664 1 98.62 230 TRP B C 1
ATOM 4405 O O . TRP B 1 230 ? -15.711 21.453 9.367 1 98.62 230 TRP B O 1
ATOM 4415 N N . GLU B 1 231 ? -13.562 21.453 8.789 1 98.06 231 GLU B N 1
ATOM 4416 C CA . GLU B 1 231 ? -13.859 21.281 7.367 1 98.06 231 GLU B CA 1
ATOM 4417 C C . GLU B 1 231 ? -14.648 20 7.117 1 98.06 231 GLU B C 1
ATOM 4419 O O . GLU B 1 231 ? -15.594 20 6.328 1 98.06 231 GLU B O 1
ATOM 4424 N N . ILE B 1 232 ? -14.281 18.922 7.773 1 98.19 232 ILE B N 1
ATOM 4425 C CA . ILE B 1 232 ? -14.977 17.641 7.641 1 98.19 232 ILE B CA 1
ATOM 4426 C C . ILE B 1 232 ? -16.422 17.797 8.109 1 98.19 232 ILE B C 1
ATOM 4428 O O . ILE B 1 232 ? -17.344 17.219 7.512 1 98.19 232 ILE B O 1
ATOM 4432 N N . SER B 1 233 ? -16.641 18.578 9.156 1 97.75 233 SER B N 1
ATOM 4433 C CA . SER B 1 233 ? -17.984 18.75 9.719 1 97.75 233 SER B CA 1
ATOM 4434 C C . SER B 1 233 ? -18.828 19.672 8.844 1 97.75 233 SER B C 1
ATOM 4436 O O . SER B 1 233 ? -20.062 19.562 8.82 1 97.75 233 SER B O 1
ATOM 4438 N N . SER B 1 234 ? -18.219 20.578 8.086 1 96.88 234 SER B N 1
ATOM 4439 C CA . SER B 1 234 ? -18.969 21.625 7.414 1 96.88 234 SER B CA 1
ATOM 4440 C C . SER B 1 234 ? -19.047 21.391 5.91 1 96.88 234 SER B C 1
ATOM 4442 O O . SER B 1 234 ? -19.938 21.891 5.234 1 96.88 234 SER B O 1
ATOM 4444 N N . GLY B 1 235 ? -18 20.672 5.402 1 96.12 235 GLY B N 1
ATOM 4445 C CA . GLY B 1 235 ? -17.906 20.484 3.963 1 96.12 235 GLY B CA 1
ATOM 4446 C C . GLY B 1 235 ? -17.5 21.75 3.225 1 96.12 235 GLY B C 1
ATOM 4447 O O . GLY B 1 235 ? -17.594 21.812 1.997 1 96.12 235 GLY B O 1
ATOM 4448 N N . GLN B 1 236 ? -17.016 22.734 3.977 1 94.69 236 GLN B N 1
ATOM 4449 C CA . GLN B 1 236 ? -16.672 24.031 3.422 1 94.69 236 GLN B CA 1
ATOM 4450 C C . GLN B 1 236 ? -15.18 24.328 3.596 1 94.69 236 GLN B C 1
ATOM 4452 O O . GLN B 1 236 ? -14.531 23.75 4.469 1 94.69 236 GLN B O 1
ATOM 4457 N N . LEU B 1 237 ? -14.688 25.203 2.738 1 94.62 237 LEU B N 1
ATOM 4458 C CA . LEU B 1 237 ? -13.328 25.703 2.947 1 94.62 237 LEU B CA 1
ATOM 4459 C C . LEU B 1 237 ? -13.289 26.703 4.102 1 94.62 237 LEU B C 1
ATOM 4461 O O . LEU B 1 237 ? -14.195 27.516 4.246 1 94.62 237 LEU B O 1
ATOM 4465 N N . PRO B 1 238 ? -12.242 26.625 4.863 1 96.12 238 PRO B N 1
ATOM 4466 C CA . PRO B 1 238 ? -12.156 27.578 5.969 1 96.12 238 PRO B CA 1
ATOM 4467 C C . PRO B 1 238 ? -11.898 29 5.496 1 96.12 238 PRO B C 1
ATOM 4469 O O . PRO B 1 238 ? -11.07 29.219 4.609 1 96.12 238 PRO B O 1
ATOM 4472 N N . PHE B 1 239 ? -12.664 29.922 6.02 1 95.31 239 PHE B N 1
ATOM 4473 C CA . PHE B 1 239 ? -12.5 31.375 5.859 1 95.31 239 PHE B CA 1
ATOM 4474 C C . PHE B 1 239 ? -12.594 31.766 4.387 1 95.31 239 PHE B C 1
ATOM 4476 O O . PHE B 1 239 ? -11.812 32.594 3.914 1 95.31 239 PHE B O 1
ATOM 4483 N N . ASP B 1 240 ? -13.406 31.125 3.639 1 88.5 240 ASP B N 1
ATOM 4484 C CA . ASP B 1 240 ? -13.5 31.234 2.186 1 88.5 240 ASP B CA 1
ATOM 4485 C C . ASP B 1 240 ? -13.727 32.688 1.765 1 88.5 240 ASP B C 1
ATOM 4487 O O . ASP B 1 240 ? -13.328 33.094 0.669 1 88.5 240 ASP B O 1
ATOM 4491 N N . GLU B 1 241 ? -14.219 33.625 2.549 1 89.12 241 GLU B N 1
ATOM 4492 C CA . GLU B 1 241 ? -14.578 34.969 2.143 1 89.12 241 GLU B CA 1
ATOM 4493 C C . GLU B 1 241 ? -13.555 36 2.646 1 89.12 241 GLU B C 1
ATOM 4495 O O . GLU B 1 241 ? -13.758 37.188 2.512 1 89.12 241 GLU B O 1
ATOM 4500 N N . ILE B 1 242 ? -12.484 35.531 3.18 1 91.81 242 ILE B N 1
ATOM 4501 C CA . ILE B 1 242 ? -11.5 36.469 3.754 1 91.81 242 ILE B CA 1
ATOM 4502 C C . ILE B 1 242 ? -10.18 36.312 3.008 1 91.81 242 ILE B C 1
ATOM 4504 O O . ILE B 1 242 ? -9.727 35.219 2.725 1 91.81 242 ILE B O 1
ATOM 4508 N N . SER B 1 243 ? -9.586 37.406 2.715 1 90.62 243 SER B N 1
ATOM 4509 C CA . SER B 1 243 ? -8.305 37.406 2.01 1 90.62 243 SER B CA 1
ATOM 4510 C C . SER B 1 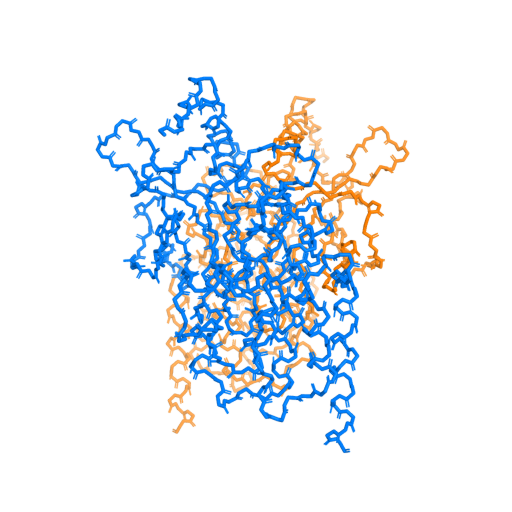243 ? -7.191 36.844 2.883 1 90.62 243 SER B C 1
ATOM 4512 O O . SER B 1 243 ? -7.285 36.875 4.113 1 90.62 243 SER B O 1
ATOM 4514 N N . SER B 1 244 ? -6.152 36.406 2.221 1 89.56 244 SER B N 1
ATOM 4515 C CA . SER B 1 244 ? -5.008 35.875 2.939 1 89.56 244 SER B CA 1
ATOM 4516 C C . SER B 1 244 ? -4.426 36.875 3.914 1 89.56 244 SER B C 1
ATOM 4518 O O . SER B 1 244 ? -4.105 36.531 5.055 1 89.56 244 SER B O 1
ATOM 4520 N N . TYR B 1 245 ? -4.273 38.062 3.42 1 89.06 245 TYR B N 1
ATOM 4521 C CA . TYR B 1 245 ? -3.744 39.094 4.277 1 89.06 245 TYR B CA 1
ATOM 4522 C C . TYR B 1 245 ? -4.652 39.344 5.477 1 89.06 245 TYR B C 1
ATOM 4524 O O . TYR B 1 245 ? -4.176 39.5 6.602 1 89.06 245 TYR B O 1
ATOM 4532 N N . GLY B 1 246 ? -5.91 39.375 5.223 1 92.75 246 GLY B N 1
ATOM 4533 C CA . GLY B 1 246 ? -6.855 39.5 6.316 1 92.75 246 GLY B CA 1
ATOM 4534 C C . GLY B 1 246 ? -6.742 38.406 7.348 1 92.75 246 GLY B C 1
ATOM 4535 O O . GLY B 1 246 ? -6.844 38.656 8.547 1 92.75 246 GLY B O 1
ATOM 4536 N N . LEU B 1 247 ? -6.512 37.25 6.875 1 93.62 247 LEU B N 1
ATOM 4537 C CA . LEU B 1 247 ? -6.414 36.094 7.762 1 93.62 247 LEU B CA 1
ATOM 4538 C C . LEU B 1 247 ? -5.152 36.156 8.609 1 93.62 247 LEU B C 1
ATOM 4540 O O . LEU B 1 247 ? -5.18 35.875 9.805 1 93.62 247 LEU B O 1
ATOM 4544 N N . ILE B 1 248 ? -4.074 36.625 8.055 1 91.5 248 ILE B N 1
ATOM 4545 C CA . ILE B 1 248 ? -2.793 36.719 8.742 1 91.5 248 ILE B CA 1
ATOM 4546 C C . ILE B 1 248 ? -2.922 37.656 9.938 1 91.5 248 ILE B C 1
ATOM 4548 O O . ILE B 1 248 ? -2.303 37.438 10.984 1 91.5 248 ILE B O 1
ATOM 4552 N N . VAL B 1 249 ? -3.801 38.562 9.836 1 92.5 249 VAL B N 1
ATOM 4553 C CA . VAL B 1 249 ? -3.986 39.562 10.883 1 92.5 249 VAL B CA 1
ATOM 4554 C C . VAL B 1 249 ? -5.004 39.062 11.906 1 92.5 249 VAL B C 1
ATOM 4556 O O . VAL B 1 249 ? -4.793 39.188 13.117 1 92.5 249 VAL B O 1
ATOM 4559 N N . ARG B 1 250 ? -6.023 38.438 11.469 1 95.44 250 ARG B N 1
ATOM 4560 C CA . ARG B 1 250 ? -7.195 38.188 12.312 1 95.44 250 ARG B CA 1
ATOM 4561 C C . ARG B 1 250 ? -7.07 36.875 13.055 1 95.44 250 ARG B C 1
ATOM 4563 O O . ARG B 1 250 ? -7.605 36.719 14.148 1 95.44 250 ARG B O 1
ATOM 4570 N N . ILE B 1 251 ? -6.402 35.906 12.5 1 94.94 251 ILE B N 1
ATOM 4571 C CA . ILE B 1 251 ? -6.305 34.562 13.109 1 94.94 251 ILE B CA 1
ATOM 4572 C C . ILE B 1 251 ? -5.535 34.656 14.422 1 94.94 251 ILE B C 1
ATOM 4574 O O . ILE B 1 251 ? -5.973 34.156 15.453 1 94.94 251 ILE B O 1
ATOM 4578 N N . PRO B 1 252 ? -4.375 35.406 14.453 1 92.81 252 PRO B N 1
ATOM 4579 C CA . PRO B 1 252 ? -3.674 35.562 15.727 1 92.81 252 PRO B CA 1
ATOM 4580 C C . PRO B 1 252 ? -4.5 36.281 16.781 1 92.81 252 PRO B C 1
ATOM 4582 O O . PRO B 1 252 ? -4.242 36.156 17.984 1 92.81 252 PRO B O 1
ATOM 4585 N N . GLN B 1 253 ? -5.492 37.031 16.344 1 94.62 253 GLN B N 1
ATOM 4586 C CA . GLN B 1 253 ? -6.332 37.781 17.25 1 94.62 253 GLN B CA 1
ATOM 4587 C C . GLN B 1 253 ? -7.527 36.969 17.719 1 94.62 253 GLN B C 1
ATOM 4589 O O . GLN B 1 253 ? -8.344 37.469 18.5 1 94.62 253 GLN B O 1
ATOM 4594 N N . GLY B 1 254 ? -7.699 35.75 17.156 1 95.5 254 GLY B N 1
ATOM 4595 C CA . GLY B 1 254 ? -8.719 34.875 17.719 1 95.5 254 GLY B CA 1
ATOM 4596 C C . GLY B 1 254 ? -9.766 34.469 16.703 1 95.5 254 GLY B C 1
ATOM 4597 O O . GLY B 1 254 ? -10.688 33.719 17.031 1 95.5 254 GLY B O 1
ATOM 4598 N N . LEU B 1 255 ? -9.609 34.875 15.469 1 96.5 255 LEU B N 1
ATOM 4599 C CA . LEU B 1 255 ? -10.57 34.5 14.445 1 96.5 255 LEU B CA 1
ATOM 4600 C C . LEU B 1 255 ? -10.586 32.969 14.266 1 96.5 255 LEU B C 1
ATOM 4602 O O . LEU B 1 255 ? -9.531 32.344 14.102 1 96.5 255 LEU B O 1
ATOM 4606 N N . ARG B 1 256 ? -11.703 32.406 14.359 1 97.69 256 ARG B N 1
ATOM 4607 C CA . ARG B 1 256 ? -11.969 31 14.07 1 97.69 256 ARG B CA 1
ATOM 4608 C C . ARG B 1 256 ? -13.312 30.812 13.367 1 97.69 256 ARG B C 1
ATOM 4610 O O . ARG B 1 256 ? -14.156 31.719 13.406 1 97.69 256 ARG B O 1
ATOM 4617 N N . GLU B 1 257 ? -13.461 29.672 12.672 1 97.44 257 GLU B N 1
ATOM 4618 C CA . GLU B 1 257 ? -14.75 29.359 12.055 1 97.44 257 GLU B CA 1
ATOM 4619 C C . GLU B 1 257 ? -15.805 29.031 13.109 1 97.44 257 GLU B C 1
ATOM 4621 O O . GLU B 1 257 ? -15.469 28.562 14.203 1 97.44 257 GLU B O 1
ATOM 4626 N N . ILE B 1 258 ? -17.078 29.234 12.758 1 96.31 258 ILE B N 1
ATOM 4627 C CA . ILE B 1 258 ? -18.203 28.938 13.641 1 96.31 258 ILE B CA 1
ATOM 4628 C C . ILE B 1 258 ? -18.719 27.516 13.359 1 96.31 258 ILE B C 1
ATOM 4630 O O . ILE B 1 258 ? -18.797 27.109 12.203 1 96.31 258 ILE B O 1
ATOM 4634 N N . PRO B 1 259 ? -19 26.797 14.438 1 97.12 259 PRO B N 1
ATOM 4635 C CA . PRO B 1 259 ? -19.562 25.469 14.203 1 97.12 259 PRO B CA 1
ATOM 4636 C C . PRO B 1 259 ? -20.812 25.5 13.328 1 97.12 259 PRO B C 1
ATOM 4638 O O . PRO B 1 259 ? -21.641 26.406 13.461 1 97.12 259 PRO B O 1
ATOM 4641 N N . VAL B 1 260 ? -20.891 24.516 12.438 1 95.25 260 VAL B N 1
ATOM 4642 C CA . VAL B 1 260 ? -22.094 24.406 11.625 1 95.25 260 VAL B CA 1
ATOM 4643 C C . VAL B 1 260 ?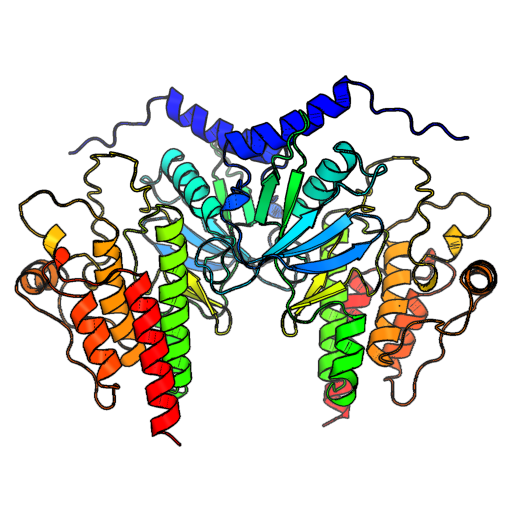 -23.203 23.719 12.43 1 95.25 260 VAL B C 1
ATOM 4645 O O . VAL B 1 260 ? -22.922 22.938 13.336 1 95.25 260 V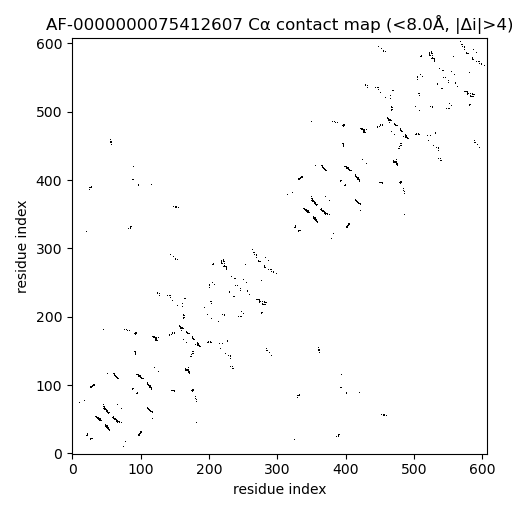AL B O 1
ATOM 4648 N N . PRO B 1 261 ? -24.438 23.953 12.062 1 93.19 261 PRO B N 1
ATOM 4649 C CA . PRO B 1 261 ? -25.547 23.359 12.805 1 93.19 261 PRO B CA 1
ATOM 4650 C C . PRO B 1 261 ? -25.5 21.844 12.828 1 93.19 261 PRO B C 1
ATOM 4652 O O . PRO B 1 261 ? -25.062 21.219 11.852 1 93.19 261 PRO B O 1
ATOM 4655 N N . ASP B 1 262 ? -25.875 21.188 13.891 1 89.75 262 ASP B N 1
ATOM 4656 C CA . ASP B 1 262 ? -26.062 19.75 14.07 1 89.75 262 ASP B CA 1
ATOM 4657 C C . ASP B 1 262 ? -24.719 19.047 14.227 1 89.75 262 ASP B C 1
ATOM 4659 O O . ASP B 1 262 ? -24.656 17.812 14.219 1 89.75 262 ASP B O 1
ATOM 4663 N N . THR B 1 263 ? -23.672 19.828 14.367 1 95.88 263 THR B N 1
ATOM 4664 C CA . THR B 1 263 ? -22.391 19.219 14.711 1 95.88 263 THR B CA 1
ATOM 4665 C C . THR B 1 263 ? -22.391 18.734 16.156 1 95.88 263 THR B C 1
ATOM 4667 O O . THR B 1 263 ? -22.75 19.484 17.062 1 95.88 263 THR B O 1
ATOM 4670 N N . PRO B 1 264 ? -22.062 17.484 16.375 1 95.5 264 PRO B N 1
ATOM 4671 C CA . PRO B 1 264 ? -22 17 17.766 1 95.5 264 PRO B CA 1
ATOM 4672 C C . PRO B 1 264 ? -21.125 17.875 18.656 1 95.5 264 PRO B C 1
ATOM 4674 O O . PRO B 1 264 ? -20.016 18.234 18.266 1 95.5 264 PRO B O 1
ATOM 4677 N N . THR B 1 265 ? -21.562 18.156 19.844 1 95.12 265 THR B N 1
ATOM 4678 C CA . THR B 1 265 ? -20.906 19.078 20.766 1 95.12 265 THR B CA 1
ATOM 4679 C C . THR B 1 265 ? -19.5 18.594 21.094 1 95.12 265 THR B C 1
ATOM 4681 O O . THR B 1 265 ? -18.562 19.406 21.141 1 95.12 265 THR B O 1
ATOM 4684 N N . ALA B 1 266 ? -19.391 17.312 21.297 1 95.88 266 ALA B N 1
ATOM 4685 C CA . ALA B 1 266 ? -18.078 16.766 21.625 1 95.88 266 ALA B CA 1
ATOM 4686 C C . ALA B 1 266 ? -17.078 17 20.5 1 95.88 266 ALA B C 1
ATOM 4688 O O . ALA B 1 266 ? -15.898 17.219 20.734 1 95.88 266 ALA B O 1
ATOM 4689 N N . TYR B 1 267 ? -17.562 16.938 19.281 1 97.81 267 TYR B N 1
ATOM 4690 C CA . TYR B 1 267 ? -16.734 17.188 18.109 1 97.81 267 TYR B CA 1
ATOM 4691 C C . TYR B 1 267 ? -16.312 18.656 18.031 1 97.81 267 TYR B C 1
ATOM 4693 O O . TYR B 1 267 ? -15.156 18.969 17.766 1 97.81 267 TYR B O 1
ATOM 4701 N N . VAL B 1 268 ? -17.25 19.531 18.344 1 98 268 VAL B N 1
ATOM 4702 C CA . VAL B 1 268 ? -16.984 20.969 18.375 1 98 268 VAL B CA 1
ATOM 4703 C C . VAL B 1 268 ? -15.938 21.297 19.438 1 98 268 VAL B C 1
ATOM 4705 O O . VAL B 1 268 ? -14.984 22.031 19.188 1 98 268 VAL B O 1
ATOM 4708 N N . ASN B 1 269 ? -16.125 20.688 20.594 1 97.88 269 ASN B N 1
ATOM 4709 C CA . ASN B 1 269 ? -15.172 20.906 21.672 1 97.88 269 ASN B CA 1
ATOM 4710 C C . ASN B 1 269 ? -13.766 20.469 21.297 1 97.88 269 ASN B C 1
ATOM 4712 O O . ASN B 1 269 ? -12.789 21.156 21.609 1 97.88 269 ASN B O 1
ATOM 4716 N N . LEU B 1 270 ? -13.719 19.391 20.625 1 98.38 270 LEU B N 1
ATOM 4717 C CA . LEU B 1 270 ? -12.422 18.828 20.25 1 98.38 270 LEU B CA 1
ATOM 4718 C C . LEU B 1 270 ? -11.672 19.766 19.312 1 98.38 270 LEU B C 1
ATOM 4720 O O . LEU B 1 270 ? -10.523 20.125 19.578 1 98.38 270 LEU B O 1
ATOM 4724 N N . TYR B 1 271 ? -12.344 20.172 18.141 1 98.31 271 TYR B N 1
ATOM 4725 C CA . TYR B 1 271 ? -11.555 20.984 17.234 1 98.31 271 TYR B CA 1
ATOM 4726 C C . TYR B 1 271 ? -11.336 22.375 17.781 1 98.31 271 TYR B C 1
ATOM 4728 O O . TYR B 1 271 ? -10.43 23.094 17.359 1 98.31 271 TYR B O 1
ATOM 4736 N N . THR B 1 272 ? -12.148 22.844 18.781 1 98.44 272 THR B N 1
ATOM 4737 C CA . THR B 1 272 ? -11.906 24.109 19.484 1 98.44 272 THR B CA 1
ATOM 4738 C C . THR B 1 272 ? -10.641 24.031 20.328 1 98.44 272 THR B C 1
ATOM 4740 O O . THR B 1 272 ? -9.852 24.969 20.391 1 98.44 272 THR B O 1
ATOM 4743 N N . GLU B 1 273 ? -10.461 22.922 20.984 1 98.56 273 GLU B N 1
ATOM 4744 C CA . GLU B 1 273 ? -9.234 22.688 21.75 1 98.56 273 GLU B CA 1
ATOM 4745 C C . GLU B 1 273 ? -8.016 22.625 20.828 1 98.56 273 GLU B C 1
ATOM 4747 O O . GLU B 1 273 ? -6.957 23.172 21.141 1 98.56 273 GLU B O 1
ATOM 4752 N N . CYS B 1 274 ? -8.148 22 19.719 1 98.75 274 CYS B N 1
ATOM 4753 C CA . CYS B 1 274 ? -7.051 21.797 18.781 1 98.75 274 CYS B CA 1
ATOM 4754 C C . CYS B 1 274 ? -6.555 23.109 18.219 1 98.75 274 CYS B C 1
ATOM 4756 O O . CYS B 1 274 ? -5.348 23.312 18.047 1 98.75 274 CYS B O 1
ATOM 4758 N N . TRP B 1 275 ? -7.504 24.031 17.906 1 98.19 275 TRP B N 1
ATOM 4759 C CA . TRP B 1 275 ? -7.062 25.25 17.219 1 98.19 275 TRP B CA 1
ATOM 4760 C C . TRP B 1 275 ? -6.902 26.406 18.203 1 98.19 275 TRP B C 1
ATOM 4762 O O . TRP B 1 275 ? -6.922 27.562 17.797 1 98.19 275 TRP B O 1
ATOM 4772 N N . ASP B 1 276 ? -6.797 26.062 19.484 1 97.75 276 ASP B N 1
ATOM 4773 C CA . ASP B 1 276 ? -6.512 27.078 20.484 1 97.75 276 ASP B CA 1
ATOM 4774 C C . ASP B 1 276 ? -5.324 27.953 20.062 1 97.75 276 ASP B C 1
ATOM 4776 O O . ASP B 1 276 ? -4.348 27.438 19.5 1 97.75 276 ASP B O 1
ATOM 4780 N N . GLY B 1 277 ? -5.355 29.219 20.391 1 95.12 277 GLY B N 1
ATOM 4781 C CA . GLY B 1 277 ? -4.312 30.156 20.016 1 95.12 277 GLY B CA 1
ATOM 4782 C C . GLY B 1 277 ? -2.99 29.891 20.703 1 95.12 277 GLY B C 1
ATOM 4783 O O . GLY B 1 277 ? -1.93 30.266 20.188 1 95.12 277 GLY B O 1
ATOM 4784 N N . GLU B 1 278 ? -3.047 29.312 21.828 1 94.62 278 GLU B N 1
ATOM 4785 C CA . GLU B 1 278 ? -1.854 28.969 22.594 1 94.62 278 GLU B CA 1
ATOM 4786 C C . GLU B 1 278 ? -1.489 27.5 22.406 1 94.62 278 GLU B C 1
ATOM 4788 O O . GLU B 1 278 ? -2.193 26.625 22.906 1 94.62 278 GLU B O 1
ATOM 4793 N N . PRO B 1 279 ? -0.37 27.219 21.797 1 95.38 279 PRO B N 1
ATOM 4794 C CA . PRO B 1 279 ? 0.013 25.844 21.484 1 95.38 279 PRO B CA 1
ATOM 4795 C C . PRO B 1 279 ? -0.008 24.938 22.719 1 95.38 279 PRO B C 1
ATOM 4797 O O . PRO B 1 279 ? -0.417 23.781 22.625 1 95.38 279 PRO B O 1
ATOM 4800 N N . ASP B 1 280 ? 0.37 25.406 23.859 1 95.12 280 ASP B N 1
ATOM 4801 C CA . ASP B 1 280 ? 0.469 24.609 25.062 1 95.12 280 ASP B CA 1
ATOM 4802 C C . ASP B 1 280 ? -0.909 24.141 25.531 1 95.12 280 ASP B C 1
ATOM 4804 O O . ASP B 1 280 ? -1.019 23.188 26.312 1 95.12 280 ASP B O 1
ATOM 4808 N N . ASN B 1 281 ? -1.921 24.812 25.109 1 97.44 281 ASN B N 1
ATOM 4809 C CA . ASN B 1 281 ? -3.283 24.453 25.484 1 97.44 281 ASN B CA 1
ATOM 4810 C C . ASN B 1 281 ? -3.85 23.375 24.562 1 97.44 281 ASN B C 1
ATOM 4812 O O . ASN B 1 281 ? -4.918 22.828 24.828 1 97.44 281 ASN B O 1
ATOM 4816 N N . ARG B 1 282 ? -3.186 23.047 23.516 1 98.31 282 ARG B N 1
ATOM 4817 C CA . ARG B 1 282 ? -3.684 22.078 22.547 1 98.31 282 ARG B CA 1
ATOM 4818 C C . ARG B 1 282 ? -3.402 20.656 22.984 1 98.31 282 ARG B C 1
ATOM 4820 O O . ARG B 1 282 ? -2.389 20.391 23.641 1 98.31 282 ARG B O 1
ATOM 4827 N N . PRO B 1 283 ? -4.277 19.75 22.672 1 98.56 283 PRO B N 1
ATOM 4828 C CA . PRO B 1 283 ? -4.027 18.344 23 1 98.56 283 PRO B CA 1
ATOM 4829 C C . PRO B 1 283 ? -2.904 17.734 22.172 1 98.56 283 PRO B C 1
ATOM 4831 O O . PRO B 1 283 ? -2.477 18.328 21.172 1 98.56 283 PRO B O 1
ATOM 4834 N N . THR B 1 284 ? -2.43 16.594 22.641 1 98.12 284 THR B N 1
ATOM 4835 C CA . THR B 1 284 ? -1.547 15.773 21.812 1 98.12 284 THR B CA 1
ATOM 4836 C C . THR B 1 284 ? -2.348 14.992 20.781 1 98.12 284 THR B C 1
ATOM 4838 O O . THR B 1 284 ? -3.57 14.867 20.891 1 98.12 284 THR B O 1
ATOM 4841 N N . ILE B 1 285 ? -1.664 14.516 19.828 1 98.38 285 ILE B N 1
ATOM 4842 C CA . ILE B 1 285 ? -2.35 13.75 18.781 1 98.38 285 ILE B CA 1
ATOM 4843 C C . ILE B 1 285 ? -2.977 12.5 19.391 1 98.38 285 ILE B C 1
ATOM 4845 O O . ILE B 1 285 ? -4.059 12.078 18.984 1 98.38 285 ILE B O 1
ATOM 4849 N N . SER B 1 286 ? -2.34 11.867 20.359 1 97.94 286 SER B N 1
ATOM 4850 C CA . SER B 1 286 ? -2.9 10.703 21.047 1 97.94 286 SER B CA 1
ATOM 4851 C C . SER B 1 286 ? -4.215 11.055 21.734 1 97.94 286 SER B C 1
ATOM 4853 O O . SER B 1 286 ? -5.164 10.266 21.703 1 97.94 286 SER B O 1
ATOM 4855 N N . GLN B 1 287 ? -4.223 12.18 22.312 1 98.38 287 GLN B N 1
ATOM 4856 C CA . GLN B 1 287 ? -5.449 12.648 22.953 1 98.38 287 GLN B CA 1
ATOM 4857 C C . GLN B 1 287 ? -6.547 12.906 21.938 1 98.38 287 GLN B C 1
ATOM 4859 O O . GLN B 1 287 ? -7.719 12.625 22.188 1 98.38 287 GLN B O 1
ATOM 4864 N N . VAL B 1 288 ? -6.168 13.484 20.812 1 98.69 288 VAL B N 1
ATOM 4865 C CA . VAL B 1 288 ? -7.133 13.742 19.75 1 98.69 288 VAL B CA 1
ATOM 4866 C C . VAL B 1 288 ? -7.758 12.422 19.297 1 98.69 288 VAL B C 1
ATOM 4868 O O . VAL B 1 288 ? -8.984 12.32 19.156 1 98.69 288 VAL B O 1
ATOM 4871 N N . VAL B 1 289 ? -6.945 11.383 19.078 1 98.31 289 VAL B N 1
ATOM 4872 C CA . VAL B 1 289 ? -7.426 10.078 18.656 1 98.31 289 VAL B CA 1
ATOM 4873 C C . VAL B 1 289 ? -8.383 9.516 19.703 1 98.31 289 VAL B C 1
ATOM 4875 O O . VAL B 1 289 ? -9.477 9.039 19.359 1 98.31 289 VAL B O 1
ATOM 4878 N N . ALA B 1 290 ? -8.023 9.625 20.938 1 97.75 290 ALA B N 1
ATOM 4879 C CA . ALA B 1 290 ? -8.844 9.102 22.016 1 97.75 290 ALA B CA 1
ATOM 4880 C C . ALA B 1 290 ? -10.188 9.82 22.078 1 97.75 290 ALA B C 1
ATOM 4882 O O . ALA B 1 290 ? -11.234 9.18 22.234 1 97.75 290 ALA B O 1
ATOM 4883 N N . LYS B 1 291 ? -10.156 11.062 22 1 97.81 291 LYS B N 1
ATOM 4884 C CA . LYS B 1 291 ? -11.375 11.859 22.094 1 97.81 291 LYS B CA 1
ATOM 4885 C C . LYS B 1 291 ? -12.289 11.602 20.891 1 97.81 291 LYS B C 1
ATOM 4887 O O . LYS B 1 291 ? -13.508 11.562 21.031 1 97.81 291 LYS B O 1
ATOM 4892 N N . LEU B 1 292 ? -11.711 11.438 19.734 1 97.88 292 LEU B N 1
ATOM 4893 C CA . LEU B 1 292 ? -12.508 11.125 18.547 1 97.88 292 LEU B CA 1
ATOM 4894 C C . LEU B 1 292 ? -13.211 9.781 18.703 1 97.88 292 LEU B C 1
ATOM 4896 O O . LEU B 1 292 ? -14.375 9.641 18.344 1 97.88 292 LEU B O 1
ATOM 4900 N N . LYS B 1 293 ? -12.492 8.82 19.219 1 95.94 293 LYS B N 1
ATOM 4901 C CA . LYS B 1 293 ? -13.086 7.516 19.469 1 95.94 293 LYS B CA 1
ATOM 4902 C C . LYS B 1 293 ? -14.258 7.617 20.453 1 95.94 293 LYS B C 1
ATOM 4904 O O . LYS B 1 293 ? -15.305 7.004 20.234 1 95.94 293 LYS B O 1
ATOM 4909 N N . GLN B 1 294 ? -14.062 8.391 21.406 1 94.31 294 GLN B N 1
ATOM 4910 C CA . GLN B 1 294 ? -15.117 8.609 22.406 1 94.31 294 GLN B CA 1
ATOM 4911 C C . GLN B 1 294 ? -16.328 9.305 21.781 1 94.31 294 GLN B C 1
ATOM 4913 O O . GLN B 1 294 ? -17.469 8.93 22.047 1 94.31 294 GLN B O 1
ATOM 4918 N N . CYS B 1 295 ? -16.031 10.289 20.969 1 91.94 295 CYS B N 1
ATOM 4919 C CA . CYS B 1 295 ? -17.094 11.016 20.281 1 91.94 295 CYS B CA 1
ATOM 4920 C C . CYS B 1 295 ? -17.922 10.07 19.406 1 91.94 295 CYS B C 1
ATOM 4922 O O . CYS B 1 295 ? -19.141 10.156 19.406 1 91.94 295 CYS B O 1
ATOM 4924 N N . HIS B 1 296 ? -17.234 9.195 18.719 1 90.62 296 HIS B N 1
ATOM 4925 C CA . HIS B 1 296 ? -17.891 8.258 17.828 1 90.62 296 HIS B CA 1
ATOM 4926 C C . HIS B 1 296 ? -18.781 7.297 18.594 1 90.62 296 HIS B C 1
ATOM 4928 O O . HIS B 1 296 ? -19.922 7.023 18.188 1 90.62 296 HIS B O 1
ATOM 4934 N N . ASN B 1 297 ? -18.297 6.855 19.688 1 88.56 297 ASN B N 1
ATOM 4935 C CA . ASN B 1 297 ? -19.062 5.934 20.516 1 88.56 297 ASN B CA 1
ATOM 4936 C C . ASN B 1 297 ? -20.297 6.602 21.109 1 88.56 297 ASN B C 1
ATOM 4938 O O . ASN B 1 297 ? -21.375 6 21.156 1 88.56 297 ASN B O 1
ATOM 4942 N N . LEU B 1 298 ? -20.141 7.773 21.547 1 84 298 LEU B N 1
ATOM 4943 C CA . LEU B 1 298 ? -21.25 8.523 22.125 1 84 298 LEU B CA 1
ATOM 4944 C C . LEU B 1 298 ? -22.312 8.82 21.094 1 84 298 LEU B C 1
ATOM 4946 O O . LEU B 1 298 ? -23.516 8.742 21.375 1 84 298 LEU B O 1
ATOM 4950 N N . TRP B 1 299 ? -21.844 9.148 19.969 1 82.44 299 TRP B N 1
ATOM 4951 C CA . TRP B 1 299 ? -22.766 9.453 18.875 1 82.44 299 TRP B CA 1
ATOM 4952 C C . TRP B 1 299 ? -23.562 8.211 18.469 1 82.44 299 TRP B C 1
ATOM 4954 O O . TRP B 1 299 ? -24.781 8.273 18.281 1 82.44 299 TRP B O 1
ATOM 4964 N N . LYS B 1 300 ? -22.969 7.086 18.359 1 81.88 300 LYS B N 1
ATOM 4965 C CA . LYS B 1 300 ? -23.609 5.828 17.984 1 81.88 300 LYS B CA 1
ATOM 4966 C C . LYS B 1 300 ? -24.672 5.426 19 1 81.88 300 LYS B C 1
ATOM 4968 O O . LYS B 1 300 ? -25.719 4.906 18.625 1 81.88 300 LYS B O 1
ATOM 4973 N N . TYR B 1 301 ? -24.406 5.66 20.25 1 78.5 301 TYR B N 1
ATOM 4974 C CA . TYR B 1 301 ? -25.328 5.293 21.312 1 78.5 301 TYR B CA 1
ATOM 4975 C C . TYR B 1 301 ? -26.516 6.25 21.375 1 78.5 301 TYR B C 1
ATOM 4977 O O . TYR B 1 301 ? -27.625 5.867 21.766 1 78.5 301 TYR B O 1
ATOM 4985 N N . SER B 1 302 ? -26.281 7.434 21.062 1 72.12 302 SER B N 1
ATOM 4986 C CA . SER B 1 302 ? -27.375 8.406 21.094 1 72.12 302 SER B CA 1
ATOM 4987 C C . SER B 1 302 ? -28.312 8.219 19.906 1 72.12 302 SER B C 1
ATOM 4989 O O . SER B 1 302 ? -29.469 8.641 19.953 1 72.12 302 SER B O 1
ATOM 4991 N N . SER B 1 303 ? -27.812 7.711 18.875 1 63.41 303 SER B N 1
ATOM 4992 C CA . SER B 1 303 ? -28.625 7.5 17.688 1 63.41 303 SER B CA 1
ATOM 4993 C C . SER B 1 303 ? -29.438 6.215 17.781 1 63.41 303 SER B C 1
ATOM 4995 O O . SER B 1 303 ? -30.25 5.926 16.906 1 63.41 303 SER B O 1
ATOM 4997 N N . ILE B 1 304 ? -29.172 5.383 18.75 1 48.34 304 ILE B N 1
ATOM 4998 C CA . ILE B 1 304 ? -30.016 4.223 19.031 1 48.34 304 ILE B CA 1
ATOM 4999 C C . ILE B 1 304 ? -31.141 4.617 19.969 1 48.34 304 ILE B C 1
ATOM 5001 O O . ILE B 1 304 ? -30.922 5.27 21 1 48.34 304 ILE B O 1
#

pLDDT: mean 87.8, std 15.59, range [22.98, 98.75]

Sequence (608 aa):
MSGFTLPTGDSYNECINWIEEAIGKKHIKYYEYNQFNNIEEIGSGSFGTVYRAKWKNSHSYIALKSFFNLNNVTIKEIVNELKLQREVDFHENIIHFFGITTQNQNDNFKKYWLVMEYANNGTLHEYLKRHFDTLNWSDKFSLALQLAHAVLCLHDEGIVHRDLHSKNILVRQNTIKLADFGLSKRIDESYRTRSDLLGVVPYIDPKKFNIQPYSLDKKSDIYSIGVLLWEISSGQLPFDEISSYGLIVRIPQGLREIPVPDTPTAYVNLYTECWDGEPDNRPTISQVVAKLKQCHNLWKYSSIMSGFTLPTGDSYNECINWIEEAIGKKHIKYYEYNQFNNIEEIGSGSFGTVYRAKWKNSHSYIALKSFFNLNNVTIKEIVNELKLQREVDFHENIIHFFGITTQNQNDNFKKYWLVMEYANNGTLHEYLKRHFDTLNWSDKFSLALQLAHAVLCLHDEGIVHRDLHSKNILVRQNTIKLADFGLSKRIDESYRTRSDLLGVVPYIDPKKFNIQPYSLDKKSDIYSIGVLLWEISSGQLPFDEISSYGLIVRIPQGLREIPVPDTPTAYVNLYTECWDGEPDNRPTISQVVAKLKQCHNLWKYSSI

Solvent-accessible surface area (backbone atoms only — not comparable to full-atom values): 33713 Å² total; per-residue (Å²): 131,83,70,78,69,69,70,55,77,65,57,52,50,50,41,51,46,53,53,51,48,29,39,73,71,50,54,34,35,70,46,64,51,87,48,50,40,80,74,41,80,75,48,74,58,95,80,28,38,32,27,38,26,22,56,66,87,48,88,57,63,30,22,38,39,36,41,76,96,33,95,78,64,48,65,60,49,51,50,51,23,49,46,55,43,55,70,48,30,72,41,85,26,27,47,36,78,49,32,37,28,45,54,83,49,98,55,97,59,86,43,67,25,42,31,29,60,50,46,82,42,38,28,41,54,56,37,31,63,74,42,44,92,75,54,49,66,71,53,44,47,47,51,49,46,40,51,38,50,36,51,37,53,35,50,74,74,43,34,30,56,74,58,59,44,48,82,33,24,27,19,39,81,91,38,45,21,42,46,83,44,71,70,37,44,50,69,86,55,74,73,76,66,73,70,77,70,78,60,62,66,84,29,49,41,42,53,61,69,43,90,57,92,60,80,84,41,68,49,33,45,31,21,15,46,13,49,50,48,49,27,64,76,58,48,46,72,77,66,75,89,53,52,69,70,57,43,61,59,37,38,62,72,64,60,71,87,76,85,54,89,90,58,55,64,66,56,53,52,48,30,52,39,23,48,40,78,50,57,88,70,29,62,52,57,69,50,51,46,53,50,48,53,50,42,48,53,51,51,57,56,66,73,99,131,84,69,78,71,68,72,54,77,66,57,51,51,50,40,50,47,54,52,49,48,29,39,74,71,48,55,34,34,70,46,65,52,86,47,51,38,81,74,41,81,74,47,74,58,95,78,28,38,32,26,37,26,22,55,67,88,48,88,58,63,31,24,37,38,36,40,77,94,34,95,77,64,48,66,60,50,50,50,50,23,49,47,55,45,55,71,49,30,71,41,86,28,27,49,36,77,50,33,36,29,45,55,85,50,98,56,98,59,86,42,68,26,43,30,27,59,51,47,82,42,39,28,42,55,56,36,30,63,75,40,44,92,77,53,50,66,71,52,44,47,49,53,49,47,41,50,40,49,36,51,39,53,34,49,75,72,42,34,30,56,74,58,58,45,50,81,33,24,28,19,38,83,90,39,46,22,43,45,83,43,72,71,36,43,50,69,86,54,72,73,76,68,74,70,76,70,78,59,64,66,84,29,50,41,41,54,60,68,43,90,58,92,58,79,83,41,68,48,33,45,31,22,15,47,13,50,50,49,49,26,64,74,59,47,48,70,76,67,76,89,54,53,69,70,55,44,61,60,39,38,64,74,64,60,71,88,77,86,53,89,90,56,55,64,64,56,52,52,49,30,52,37,23,48,40,80,49,57,88,69,28,62,52,59,69,52,50,46,52,50,48,53,50,42,48,52,52,50,58,55,66,74,99

Secondary structure (DSSP, 8-state):
--------HHHHHHHHHHHHHHHHTTSSEEEEGGGEEEEEEEEEETTEEEEEEEETT-SSEEEEEE-TT-TT--HHHHHHHHHHHHHHTTSTTBPPEEEEEEE--SSSS-EEEEEEE--TT-BHHHHHHHHGGG--HHHHHHHHHHHHHHHHHHHHTTEE-S---GGGEEEETTEEEE---TT-EETT------------GGGS-GGGGSSS-----HHHHHHHHHHHHHHHHH-S-TTTTS-HHHHHHHTTTT--PPPPTT--HHHHHHHHHHT-SSGGGSPPHHHHHHHHHHHHHHHHHHT-/--------HHHHHHHHHHHHHHHHTTSSEEEEGGGEEEEEEEEEETTEEEEEEEETT-SSEEEEEE-TT-TT--HHHHHHHHHHHHHHTTSTTBPPEEEEEEE--SSSS-EEEEEEE--TT-BHHHHHHHHGGG--HHHHHHHHHHHHHHHHHHHHTTEE-S---GGGEEEETTEEEE---TT-EETT------------GGGS-GGGGSSS-----HHHHHHHHHHHHHHHHH-S-TTTTS-HHHHHHHTTTT--PPPPTT--HHHHHHHHHHT-SSGGGSPPHHHHHHHHHHHHHHHHHHT-

Radius of gyration: 26.34 Å; Cα contacts (8 Å, |Δi|>4): 973; chains: 2; bounding box: 62×80×51 Å

InterPro domains:
  IPR000719 Protein kinase domain [PS50011] (36-299)
  IPR001245 Serine-threonine/tyrosine-protein kinase, catalytic domain [PF07714] (39-292)
  IPR001245 Serine-threonine/tyrosine-protein kinase, catalytic domain [PR00109] (116-129)
  IPR001245 Serine-threonine/tyrosine-protein kinase, catalytic domain [PR00109] (153-171)
  IPR001245 Serine-threonine/tyrosine-protein kinase, catalytic domain [PR00109] (220-242)
  IPR001245 Serine-threonine/tyrosine-protein kinase, catalytic domain [PR00109] (263-285)
  IPR011009 Protein kinase-like domain superfamily [SSF56112] (31-300)
  IPR017441 Protein kinase, ATP binding site [PS00107] (42-65)
  IPR051681 Serine/Threonine Kinases and Pseudokinases [PTHR44329] (40-295)

Organism: Rhizophagus irregularis (strain DAOM 181602 / DAOM 197198 / MUCL 43194) (NCBI:txid747089)

Nearest PDB structures (foldseek):
  3bce-assembly2_B  TM=8.764E-01  e=2.436E-17  Homo sapiens
  8flh-assembly1_A  TM=8.463E-01  e=3.797E-17  Homo sapiens
  5nk3-assembly1_A  TM=7.865E-01  e=1.439E-16  Homo sapiens
  5nk6-assembly1_A  TM=8.045E-01  e=1.254E-15  Homo sapiens
  2iw9-assembly1_C  TM=8.281E-01  e=1.186E-15  Homo sapiens

Foldseek 3Di:
DPDPPDPDPVLQVVLVCVQVVCPVVVVFDEAEPVQWAPWDWDDADQQFTKIWTDGHPDPDIKIKTFRPVHPPDGSNLVSVLVVLLVQQLVDQQAKAWHHWYFDPDPDPDTGIITITHDAPQAFQLSNLLVCVVPDDVLLLLVALLLVLVSLVSQVVSQKDQQADDRNQWGHRPSGIHGHDSSVMDGNPDPPPDPPPPDHDQQLAQLVVLDPDDDDDDQLSNLLSSLLVSQCSQPSDHWPVPADSVRSSPCVLVPDDDDRDPPPDPLSVVQSCQSNDNDSVSHDGSVVSSVSSVVSSVVVVVVVD/DPDPPDPDPVLQVVLVCVQVVCPVVVVFPEAEPVQWAPWAWDDADQQFTKIWTDGHPDPDIKIKTFRPVHPPQGSNLVSVLVVLLVQQLVDQQAKAWHHWYFDPDPDPDTGIITITHDAPQAFQLSNLLVCVVPDDVLLLLVALLLVLVSLVSQVVSQKDQQADDRNQWGHRPSGIHGHDSSVMDGNPDPPPPPPPPDHDQQLFQLVVLDPDDDDDDQLSNLLSSLLVSQCSQPSDHWPVPADSVRSSPCLLVPDDDDHDPPPDPLSVVQSCQSNDNDSVSHDGSVVSSVSSVVSSVVVVVVVD